Protein AF-0000000086018551 (afdb_homodimer)

Structure (mmCIF, N/CA/C/O backbone):
data_AF-0000000086018551-model_v1
#
loop_
_entity.id
_entity.type
_entity.pdbx_description
1 polymer 'Atrial natriuretic peptide receptor 3'
#
loop_
_atom_site.group_PDB
_atom_site.id
_atom_site.type_symbol
_atom_site.label_atom_id
_atom_site.label_alt_id
_atom_site.label_comp_id
_atom_site.label_asym_id
_atom_site.label_entity_id
_atom_site.label_seq_id
_atom_site.pdbx_PDB_ins_code
_atom_site.Cartn_x
_atom_site.Cartn_y
_atom_site.Cartn_z
_atom_site.occupancy
_atom_site.B_iso_or_equiv
_atom_site.auth_seq_id
_atom_site.auth_comp_id
_atom_site.auth_asym_id
_atom_site.auth_atom_id
_atom_site.pdbx_PDB_model_num
ATOM 1 N N . MET A 1 1 ? -70.812 -8.336 -58.438 1 38.22 1 MET A N 1
ATOM 2 C CA . MET A 1 1 ? -70.562 -9.219 -57.281 1 38.22 1 MET A CA 1
ATOM 3 C C . MET A 1 1 ? -69.062 -9.555 -57.188 1 38.22 1 MET A C 1
ATOM 5 O O . MET A 1 1 ? -68.562 -10.438 -57.875 1 38.22 1 MET A O 1
ATOM 9 N N . THR A 1 2 ? -68.188 -8.469 -57.062 1 48.53 2 THR A N 1
ATOM 10 C CA . THR A 1 2 ? -66.75 -8.5 -56.875 1 48.53 2 THR A CA 1
ATOM 11 C C . THR A 1 2 ? -66.375 -9.211 -55.594 1 48.53 2 THR A C 1
ATOM 13 O O . THR A 1 2 ? -66.812 -8.828 -54.5 1 48.53 2 THR A O 1
ATOM 16 N N . PHE A 1 3 ? -66 -10.523 -55.594 1 47.88 3 PHE A N 1
ATOM 17 C CA . PHE A 1 3 ? -65.5 -11.391 -54.531 1 47.88 3 PHE A CA 1
ATOM 18 C C . PHE A 1 3 ? -64.188 -10.852 -53.969 1 47.88 3 PHE A C 1
ATOM 20 O O . PHE A 1 3 ? -63.188 -10.773 -54.656 1 47.88 3 PHE A O 1
ATOM 27 N N . LEU A 1 4 ? -64.188 -9.969 -52.938 1 45.09 4 LEU A N 1
ATOM 28 C CA . LEU A 1 4 ? -63.062 -9.555 -52.125 1 45.09 4 LEU A CA 1
ATOM 29 C C . LEU A 1 4 ? -62.469 -10.75 -51.406 1 45.09 4 LEU A C 1
ATOM 31 O O . LEU A 1 4 ? -63.125 -11.391 -50.562 1 45.09 4 LEU A O 1
ATOM 35 N N . ARG A 1 5 ? -61.469 -11.469 -51.969 1 43.91 5 ARG A N 1
ATOM 36 C CA . ARG A 1 5 ? -60.688 -12.508 -51.312 1 43.91 5 ARG A CA 1
ATOM 37 C C . ARG A 1 5 ? -59.906 -11.953 -50.125 1 43.91 5 ARG A C 1
ATOM 39 O O . ARG A 1 5 ? -59.094 -11.062 -50.25 1 43.91 5 ARG A O 1
ATOM 46 N N . VAL A 1 6 ? -60.469 -11.945 -48.906 1 46.38 6 VAL A N 1
ATOM 47 C CA . VAL A 1 6 ? -59.812 -11.656 -47.656 1 46.38 6 VAL A CA 1
ATOM 48 C C . VAL A 1 6 ? -58.656 -12.633 -47.438 1 46.38 6 VAL A C 1
ATOM 50 O O . VAL A 1 6 ? -58.844 -13.844 -47.344 1 46.38 6 VAL A O 1
ATOM 53 N N . ILE A 1 7 ? -57.5 -12.367 -47.938 1 49.38 7 ILE A N 1
ATOM 54 C CA . ILE A 1 7 ? -56.281 -13.109 -47.625 1 49.38 7 ILE A CA 1
ATOM 55 C C . ILE A 1 7 ? -56.031 -13.086 -46.125 1 49.38 7 ILE A C 1
ATOM 57 O O . ILE A 1 7 ? -55.844 -12.016 -45.531 1 49.38 7 ILE A O 1
ATOM 61 N N . PHE A 1 8 ? -56.531 -14.062 -45.312 1 49.69 8 PHE A N 1
ATOM 62 C CA . PHE A 1 8 ? -56.188 -14.328 -43.938 1 49.69 8 PHE A CA 1
ATOM 63 C C . PHE A 1 8 ? -54.688 -14.609 -43.812 1 49.69 8 PHE A C 1
ATOM 65 O O . PHE A 1 8 ? -54.188 -15.641 -44.281 1 49.69 8 PHE A O 1
ATOM 72 N N . CYS A 1 9 ? -53.875 -13.539 -43.719 1 47.75 9 CYS A N 1
ATOM 73 C CA . CYS A 1 9 ? -52.5 -13.703 -43.312 1 47.75 9 CYS A CA 1
ATOM 74 C C . CYS A 1 9 ? -52.406 -14.414 -41.969 1 47.75 9 CYS A C 1
ATOM 76 O O . CYS A 1 9 ? -52.75 -13.844 -40.938 1 47.75 9 CYS A O 1
ATOM 78 N N . LEU A 1 10 ? -52.406 -15.734 -41.938 1 49.94 10 LEU A N 1
ATOM 79 C CA . LEU A 1 10 ? -52.031 -16.516 -40.781 1 49.94 10 LEU A CA 1
ATOM 80 C C . LEU A 1 10 ? -50.656 -16.125 -40.281 1 49.94 10 LEU A C 1
ATOM 82 O O . LEU A 1 10 ? -49.656 -16.422 -40.938 1 49.94 10 LEU A O 1
ATOM 86 N N . VAL A 1 11 ? -50.531 -15.016 -39.5 1 54.44 11 VAL A N 1
ATOM 87 C CA . VAL A 1 11 ? -49.312 -14.734 -38.75 1 54.44 11 VAL A CA 1
ATOM 88 C C . VAL A 1 11 ? -49 -15.906 -37.844 1 54.44 11 VAL A C 1
ATOM 90 O O . VAL A 1 11 ? -49.75 -16.203 -36.906 1 54.44 11 VAL A O 1
ATOM 93 N N . ILE A 1 12 ? -48.281 -16.938 -38.312 1 53.69 12 ILE A N 1
ATOM 94 C CA . ILE A 1 12 ? -47.688 -17.953 -37.438 1 53.69 12 ILE A CA 1
ATOM 95 C C . ILE A 1 12 ? -46.75 -17.297 -36.438 1 53.69 12 ILE A C 1
ATOM 97 O O . ILE A 1 12 ? -45.688 -16.781 -36.812 1 53.69 12 ILE A O 1
ATOM 101 N N . ILE A 1 13 ? -47.219 -16.734 -35.344 1 54.62 13 ILE A N 1
ATOM 102 C CA . ILE A 1 13 ? -46.406 -16.406 -34.188 1 54.62 13 ILE A CA 1
ATOM 103 C C . ILE A 1 13 ? -45.625 -17.641 -33.719 1 54.62 13 ILE A C 1
ATOM 105 O O . ILE A 1 13 ? -46.219 -18.562 -33.156 1 54.62 13 ILE A O 1
ATOM 109 N N . SER A 1 14 ? -44.656 -18.078 -34.406 1 48.53 14 SER A N 1
ATOM 110 C CA . SER A 1 14 ? -43.75 -19.062 -33.812 1 48.53 14 SER A CA 1
ATOM 111 C C . SER A 1 14 ? -43.312 -18.641 -32.406 1 48.53 14 SER A C 1
ATOM 113 O O . SER A 1 14 ? -42.656 -17.609 -32.25 1 48.53 14 SER A O 1
ATOM 115 N N . HIS A 1 15 ? -44.094 -18.938 -31.391 1 51.91 15 HIS A N 1
ATOM 116 C CA . HIS A 1 15 ? -43.531 -18.891 -30.047 1 51.91 15 HIS A CA 1
ATOM 117 C C . HIS A 1 15 ? -42.156 -19.531 -29.969 1 51.91 15 HIS A C 1
ATOM 119 O O . HIS A 1 15 ? -42.031 -20.75 -30.078 1 51.91 15 HIS A O 1
ATOM 125 N N . TYR A 1 16 ? -41.156 -18.969 -30.5 1 50.66 16 TYR A N 1
ATOM 126 C CA . TYR A 1 16 ? -39.812 -19.391 -30.078 1 50.66 16 TYR A CA 1
ATOM 127 C C . TYR A 1 16 ? -39.781 -19.625 -28.578 1 50.66 16 TYR A C 1
ATOM 129 O O . TYR A 1 16 ? -39.938 -18.672 -27.797 1 50.66 16 TYR A O 1
ATOM 137 N N . ALA A 1 17 ? -40.188 -20.672 -28.062 1 50.47 17 ALA A N 1
ATOM 138 C CA . ALA A 1 17 ? -39.812 -21.078 -26.719 1 50.47 17 ALA A CA 1
ATOM 139 C C . ALA A 1 17 ? -38.344 -20.859 -26.469 1 50.47 17 ALA A C 1
ATOM 141 O O . ALA A 1 17 ? -37.5 -21.594 -26.984 1 50.47 17 ALA A O 1
ATOM 142 N N . ALA A 1 18 ? -37.844 -19.688 -26.391 1 50.72 18 ALA A N 1
ATOM 143 C CA . ALA A 1 18 ? -36.531 -19.516 -25.797 1 50.72 18 ALA A CA 1
ATOM 144 C C . ALA A 1 18 ? -36.312 -20.516 -24.656 1 50.72 18 ALA A C 1
ATOM 146 O O . ALA A 1 18 ? -37.125 -20.625 -23.75 1 50.72 18 ALA A O 1
ATOM 147 N N . SER A 1 19 ? -35.812 -21.609 -24.797 1 53.91 19 SER A N 1
ATOM 148 C CA . SER A 1 19 ? -35.406 -22.5 -23.734 1 53.91 19 SER A CA 1
ATOM 149 C C . SER A 1 19 ? -34.844 -21.703 -22.547 1 53.91 19 SER A C 1
ATOM 151 O O . SER A 1 19 ? -33.844 -21.016 -22.672 1 53.91 19 SER A O 1
ATOM 153 N N . GLU A 1 20 ? -35.656 -21.094 -21.75 1 59.34 20 GLU A N 1
ATOM 154 C CA . GLU A 1 20 ? -35.219 -20.484 -20.5 1 59.34 20 GLU A CA 1
ATOM 155 C C . GLU A 1 20 ? -34.156 -21.344 -19.812 1 59.34 20 GLU A C 1
ATOM 157 O O . GLU A 1 20 ? -34.406 -22.484 -19.438 1 59.34 20 GLU A O 1
ATOM 162 N N . THR A 1 21 ? -32.938 -21.375 -20.312 1 68.69 21 THR A N 1
ATOM 163 C CA . THR A 1 21 ? -31.891 -22.062 -19.562 1 68.69 21 THR A CA 1
ATOM 164 C C . THR A 1 21 ? -32.125 -21.938 -18.062 1 68.69 21 THR A C 1
ATOM 166 O O . THR A 1 21 ? -32.281 -20.844 -17.531 1 68.69 21 THR A O 1
ATOM 169 N N . ASP A 1 22 ? -32.562 -22.953 -17.469 1 80.06 22 ASP A N 1
ATOM 170 C CA . ASP A 1 22 ? -32.75 -23.062 -16.031 1 80.06 22 ASP A CA 1
ATOM 171 C C . ASP A 1 22 ? -31.484 -22.656 -15.289 1 80.06 22 ASP A C 1
ATOM 173 O O . ASP A 1 22 ? -30.5 -23.406 -15.273 1 80.06 22 ASP A O 1
ATOM 177 N N . ILE A 1 23 ? -31.312 -21.438 -14.828 1 84.62 23 ILE A N 1
ATOM 178 C CA . ILE A 1 23 ? -30.172 -20.812 -14.156 1 84.62 23 ILE A CA 1
ATOM 179 C C . ILE A 1 23 ? -29.734 -21.672 -12.977 1 84.62 23 ILE A C 1
ATOM 181 O O . ILE A 1 23 ? -28.547 -21.703 -12.633 1 84.62 23 ILE A O 1
ATOM 185 N N . SER A 1 24 ? -30.641 -22.438 -12.453 1 79.62 24 SER A N 1
ATOM 186 C CA . SER A 1 24 ? -30.312 -23.266 -11.305 1 79.62 24 SER A CA 1
ATOM 187 C C . SER A 1 24 ? -29.438 -24.453 -11.711 1 79.62 24 SER A C 1
ATOM 189 O O . SER A 1 24 ? -28.859 -25.125 -10.852 1 79.62 24 SER A O 1
ATOM 191 N N . ARG A 1 25 ? -29.312 -24.672 -13 1 83.88 25 ARG A N 1
ATOM 192 C CA . ARG A 1 25 ? -28.531 -25.797 -13.492 1 83.88 25 ARG A CA 1
ATOM 193 C C . ARG A 1 25 ? -27.141 -25.344 -13.93 1 83.88 25 ARG A C 1
ATOM 195 O O . ARG A 1 25 ? -26.297 -26.172 -14.281 1 83.88 25 ARG A O 1
ATOM 202 N N . LEU A 1 26 ? -26.969 -24.109 -13.844 1 90.38 26 LEU A N 1
ATOM 203 C CA . LEU A 1 26 ? -25.656 -23.562 -14.203 1 90.38 26 LEU A CA 1
ATOM 204 C C . LEU A 1 26 ? -24.625 -23.891 -13.133 1 90.38 26 LEU A C 1
ATOM 206 O O . LEU A 1 26 ? -24.969 -24.156 -11.977 1 90.38 26 LEU A O 1
ATOM 210 N N . PRO A 1 27 ? -23.344 -23.922 -13.531 1 93.62 27 PRO A N 1
ATOM 211 C CA . PRO A 1 27 ? -22.297 -24.125 -12.523 1 93.62 27 PRO A CA 1
ATOM 212 C C . PRO A 1 27 ? -22.344 -23.078 -11.414 1 93.62 27 PRO A C 1
ATOM 214 O O . PRO A 1 27 ? -22.672 -21.906 -11.672 1 93.62 27 PRO A O 1
ATOM 217 N N . PRO A 1 28 ? -22.062 -23.5 -10.281 1 96.5 28 PRO A N 1
ATOM 218 C CA . PRO A 1 28 ? -22.141 -22.562 -9.148 1 96.5 28 PRO A CA 1
ATOM 219 C C . PRO A 1 28 ? -21.156 -21.406 -9.289 1 96.5 28 PRO A C 1
ATOM 221 O O . PRO A 1 28 ? -20.047 -21.578 -9.797 1 96.5 28 PRO A O 1
ATOM 224 N N . VAL A 1 29 ? -21.578 -20.266 -8.805 1 97.12 29 VAL A N 1
ATOM 225 C CA . VAL A 1 29 ? -20.703 -19.094 -8.664 1 97.12 29 VAL A CA 1
ATOM 226 C C . VAL A 1 29 ? -19.859 -19.234 -7.395 1 97.12 29 VAL A C 1
ATOM 228 O O . VAL A 1 29 ? -20.391 -19.531 -6.32 1 97.12 29 VAL A O 1
ATOM 231 N N . ARG A 1 30 ? -18.562 -19.062 -7.531 1 98.19 30 ARG A N 1
ATOM 232 C CA . ARG A 1 30 ? -17.672 -19.125 -6.379 1 98.19 30 ARG A CA 1
ATOM 233 C C . ARG A 1 30 ? -17.531 -17.766 -5.711 1 98.19 30 ARG A C 1
ATOM 235 O O . ARG A 1 30 ? -16.922 -16.859 -6.27 1 98.19 30 ARG A O 1
ATOM 242 N N . LEU A 1 31 ? -18.047 -17.672 -4.535 1 98.38 31 LEU A N 1
ATOM 243 C CA . LEU A 1 31 ? -18.016 -16.469 -3.715 1 98.38 31 LEU A CA 1
ATOM 244 C C . LEU A 1 31 ? -16.906 -16.547 -2.666 1 98.38 31 LEU A C 1
ATOM 246 O O . LEU A 1 31 ? -17.047 -17.281 -1.679 1 98.38 31 LEU A O 1
ATOM 250 N N . ALA A 1 32 ? -15.875 -15.773 -2.861 1 98.81 32 ALA A N 1
ATOM 251 C CA . ALA A 1 32 ? -14.766 -15.773 -1.918 1 98.81 32 ALA A CA 1
ATOM 252 C C . ALA A 1 32 ? -14.906 -14.648 -0.901 1 98.81 32 ALA A C 1
ATOM 254 O O . ALA A 1 32 ? -14.797 -13.469 -1.253 1 98.81 32 ALA A O 1
ATOM 255 N N . VAL A 1 33 ? -15.133 -15.047 0.315 1 98.81 33 VAL A N 1
ATOM 256 C CA . VAL A 1 33 ? -15.297 -14.086 1.399 1 98.81 33 VAL A CA 1
ATOM 257 C C . VAL A 1 33 ? -13.953 -13.812 2.064 1 98.81 33 VAL A C 1
ATOM 259 O O . VAL A 1 33 ? -13.305 -14.734 2.566 1 98.81 33 VAL A O 1
ATOM 262 N N . LEU A 1 34 ? -13.523 -12.555 2.025 1 98.81 34 LEU A N 1
ATOM 263 C CA . LEU A 1 34 ? -12.266 -12.133 2.631 1 98.81 34 LEU A CA 1
ATOM 264 C C . LEU A 1 34 ? -12.516 -11.219 3.824 1 98.81 34 LEU A C 1
ATOM 266 O O . LEU A 1 34 ? -12.938 -10.07 3.656 1 98.81 34 LEU A O 1
ATOM 270 N N . ALA A 1 35 ? -12.25 -11.688 5 1 98.75 35 ALA A N 1
ATOM 271 C CA . ALA A 1 35 ? -12.453 -10.961 6.254 1 98.75 35 ALA A CA 1
ATOM 272 C C . ALA A 1 35 ? -11.539 -11.5 7.352 1 98.75 35 ALA A C 1
ATOM 274 O O . ALA A 1 35 ? -10.977 -12.594 7.219 1 98.75 35 ALA A O 1
ATOM 275 N N . PRO A 1 36 ? -11.281 -10.688 8.359 1 98.56 36 PRO A N 1
ATOM 276 C CA . PRO A 1 36 ? -10.398 -11.188 9.422 1 98.56 36 PRO A CA 1
ATOM 277 C C . PRO A 1 36 ? -11.086 -12.219 10.32 1 98.56 36 PRO A C 1
ATOM 279 O O . PRO A 1 36 ? -12.297 -12.164 10.516 1 98.56 36 PRO A O 1
ATOM 282 N N . ASP A 1 37 ? -10.273 -13.117 10.773 1 98.12 37 ASP A N 1
ATOM 283 C CA . ASP A 1 37 ? -10.719 -14.055 11.805 1 98.12 37 ASP A CA 1
ATOM 284 C C . ASP A 1 37 ? -10.312 -13.57 13.195 1 98.12 37 ASP A C 1
ATOM 286 O O . ASP A 1 37 ? -9.484 -14.195 13.867 1 98.12 37 ASP A O 1
ATOM 290 N N . ASP A 1 38 ? -10.773 -12.5 13.594 1 97.56 38 ASP A N 1
ATOM 291 C CA . ASP A 1 38 ? -10.555 -11.82 14.867 1 97.56 38 ASP A CA 1
ATOM 292 C C . ASP A 1 38 ? -11.859 -11.258 15.43 1 97.56 38 ASP A C 1
ATOM 294 O O . ASP A 1 38 ? -12.328 -10.211 14.984 1 97.56 38 ASP A O 1
ATOM 298 N N . ASP A 1 39 ? -12.352 -11.836 16.453 1 96.62 39 ASP A N 1
ATOM 299 C CA . ASP A 1 39 ? -13.695 -11.555 16.953 1 96.62 39 ASP A CA 1
ATOM 300 C C . ASP A 1 39 ? -13.734 -10.227 17.719 1 96.62 39 ASP A C 1
ATOM 302 O O . ASP A 1 39 ? -14.805 -9.734 18.062 1 96.62 39 ASP A O 1
ATOM 306 N N . SER A 1 40 ? -12.578 -9.633 17.906 1 95.94 40 SER A N 1
ATOM 307 C CA . SER A 1 40 ? -12.586 -8.297 18.484 1 95.94 40 SER A CA 1
ATOM 308 C C . SER A 1 40 ? -13.07 -7.262 17.469 1 95.94 40 SER A C 1
ATOM 310 O O . SER A 1 40 ? -13.43 -6.145 17.844 1 95.94 40 SER A O 1
ATOM 312 N N . LEU A 1 41 ? -13.094 -7.684 16.25 1 94.5 41 LEU A N 1
ATOM 313 C CA . LEU A 1 41 ? -13.547 -6.793 15.195 1 94.5 41 LEU A CA 1
ATOM 314 C C . LEU A 1 41 ? -15.016 -7.031 14.867 1 94.5 41 LEU A C 1
ATOM 316 O O . LEU A 1 41 ? -15.477 -8.172 14.867 1 94.5 41 LEU A O 1
ATOM 320 N N . PRO A 1 42 ? -15.719 -6.016 14.516 1 93 42 PRO A N 1
ATOM 321 C CA . PRO A 1 42 ? -17.156 -6.16 14.258 1 93 42 PRO A CA 1
ATOM 322 C C . PRO A 1 42 ? -17.453 -6.895 12.953 1 93 42 PRO A C 1
ATOM 324 O O . PRO A 1 42 ? -18.562 -7.41 12.766 1 93 42 PRO A O 1
ATOM 327 N N . PHE A 1 43 ? -16.531 -7.059 12.133 1 95.12 43 PHE A N 1
ATOM 328 C CA . PHE A 1 43 ? -16.75 -7.672 10.828 1 95.12 43 PHE A CA 1
ATOM 329 C C . PHE A 1 43 ? -15.93 -8.945 10.68 1 95.12 43 PHE A C 1
ATOM 331 O O . PHE A 1 43 ? -15.461 -9.258 9.586 1 95.12 43 PHE A O 1
ATOM 338 N N . SER A 1 44 ? -15.719 -9.594 11.773 1 97.5 44 SER A N 1
ATOM 339 C CA . SER A 1 44 ? -14.977 -10.852 11.734 1 97.5 44 SER A CA 1
ATOM 340 C C . SER A 1 44 ? -15.727 -11.914 10.938 1 97.5 44 SER A C 1
ATOM 342 O O . SER A 1 44 ? -16.953 -11.836 10.789 1 97.5 44 SER A O 1
ATOM 344 N N . LEU A 1 45 ? -15.023 -12.883 10.461 1 98.31 45 LEU A N 1
ATOM 345 C CA . LEU A 1 45 ? -15.602 -13.984 9.688 1 98.31 45 LEU A CA 1
ATOM 346 C C . LEU A 1 45 ? -16.719 -14.672 10.469 1 98.31 45 LEU A C 1
ATOM 348 O O . LEU A 1 45 ? -17.781 -14.938 9.914 1 98.31 45 LEU A O 1
ATOM 352 N N . HIS A 1 46 ? -16.516 -14.859 11.727 1 97.5 46 HIS A N 1
ATOM 353 C CA . HIS A 1 46 ? -17.5 -15.555 12.547 1 97.5 46 HIS A CA 1
ATOM 354 C C . HIS A 1 46 ? -18.812 -14.773 12.609 1 97.5 46 HIS A C 1
ATOM 356 O O . HIS A 1 46 ? -19.891 -15.367 12.734 1 97.5 46 HIS A O 1
ATOM 362 N N . LYS A 1 47 ? -18.734 -13.57 12.469 1 97.69 47 LYS A N 1
ATOM 363 C CA . LYS A 1 47 ? -19.906 -12.719 12.609 1 97.69 47 LYS A CA 1
ATOM 364 C C . LYS A 1 47 ? -20.609 -12.523 11.266 1 97.69 47 LYS A C 1
ATOM 366 O O . LYS A 1 47 ? -21.828 -12.383 11.211 1 97.69 47 LYS A O 1
ATOM 371 N N . ILE A 1 48 ? -19.891 -12.594 10.188 1 97.56 48 ILE A N 1
ATOM 372 C CA . ILE A 1 48 ? -20.516 -12.195 8.93 1 97.56 48 ILE A CA 1
ATOM 373 C C . ILE A 1 48 ? -20.891 -13.438 8.117 1 97.56 48 ILE A C 1
ATOM 375 O O . ILE A 1 48 ? -21.797 -13.406 7.297 1 97.56 48 ILE A O 1
ATOM 379 N N . LEU A 1 49 ? -20.219 -14.531 8.281 1 98.06 49 LEU A N 1
ATOM 380 C CA . LEU A 1 49 ? -20.406 -15.719 7.445 1 98.06 49 LEU A CA 1
ATOM 381 C C . LEU A 1 49 ? -21.828 -16.266 7.578 1 98.06 49 LEU A C 1
ATOM 383 O O . LEU A 1 49 ? -22.453 -16.625 6.582 1 98.06 49 LEU A O 1
ATOM 387 N N . PRO A 1 50 ? -22.391 -16.312 8.82 1 98 50 PRO A N 1
ATOM 388 C CA . PRO A 1 50 ? -23.75 -16.828 8.922 1 98 50 PRO A CA 1
ATOM 389 C C . PRO A 1 50 ? -24.734 -16.031 8.07 1 98 50 PRO A C 1
ATOM 391 O O . PRO A 1 50 ? -25.609 -16.625 7.41 1 98 50 PRO A O 1
ATOM 394 N N . ALA A 1 51 ? -24.609 -14.742 8.078 1 97.88 51 ALA A N 1
ATOM 395 C CA . ALA A 1 51 ? -25.5 -13.898 7.277 1 97.88 51 ALA A CA 1
ATOM 396 C C . ALA A 1 51 ? -25.297 -14.172 5.785 1 97.88 51 ALA A C 1
ATOM 398 O O . ALA A 1 51 ? -26.266 -14.219 5.027 1 97.88 51 ALA A O 1
ATOM 399 N N . ILE A 1 52 ? -24.062 -14.336 5.344 1 98 52 ILE A N 1
ATOM 400 C CA . ILE A 1 52 ? -23.75 -14.594 3.941 1 98 52 ILE A CA 1
ATOM 401 C C . ILE A 1 52 ? -24.344 -15.945 3.529 1 98 52 ILE A C 1
ATOM 403 O O . ILE A 1 52 ? -24.984 -16.062 2.482 1 98 52 ILE A O 1
ATOM 407 N N . LEU A 1 53 ? -24.156 -16.953 4.359 1 98.19 53 LEU A N 1
ATOM 408 C CA . LEU A 1 53 ? -24.672 -18.281 4.07 1 98.19 53 LEU A CA 1
ATOM 409 C C . LEU A 1 53 ? -26.203 -18.281 4.012 1 98.19 53 LEU A C 1
ATOM 411 O O . LEU A 1 53 ? -26.797 -18.938 3.15 1 98.19 53 LEU A O 1
ATOM 415 N N . TYR A 1 54 ? -26.766 -17.516 4.914 1 98.31 54 TYR A N 1
ATOM 416 C CA . TYR A 1 54 ? -28.219 -17.391 4.891 1 98.31 54 TYR A CA 1
ATOM 417 C C . TYR A 1 54 ? -28.688 -16.766 3.582 1 98.31 54 TYR A C 1
ATOM 419 O O . TYR A 1 54 ? -29.656 -17.219 2.979 1 98.31 54 TYR A O 1
ATOM 427 N N . ALA A 1 55 ? -28.047 -15.727 3.154 1 97.75 55 ALA A N 1
ATOM 428 C CA . ALA A 1 55 ? -28.391 -15.047 1.908 1 97.75 55 ALA A CA 1
ATOM 429 C C . ALA A 1 55 ? -28.266 -15.984 0.715 1 97.75 55 ALA A C 1
ATOM 431 O O . ALA A 1 55 ? -29.125 -16.031 -0.159 1 97.75 55 ALA A O 1
ATOM 432 N N . VAL A 1 56 ? -27.172 -16.734 0.658 1 97.31 56 VAL A N 1
ATOM 433 C CA . VAL A 1 56 ? -26.906 -17.656 -0.439 1 97.31 56 VAL A CA 1
ATOM 434 C C . VAL A 1 56 ? -28 -18.719 -0.499 1 97.31 56 VAL A C 1
ATOM 436 O O . VAL A 1 56 ? -28.531 -19.016 -1.574 1 97.31 56 VAL A O 1
ATOM 439 N N . ARG A 1 57 ? -28.391 -19.266 0.651 1 96.81 57 ARG A N 1
ATOM 440 C CA . ARG A 1 57 ? -29.438 -20.266 0.713 1 96.81 57 ARG A CA 1
ATOM 441 C C . ARG A 1 57 ? -30.781 -19.688 0.269 1 96.81 57 ARG A C 1
ATOM 443 O O . ARG A 1 57 ? -31.547 -20.344 -0.445 1 96.81 57 ARG A O 1
ATOM 450 N N . THR A 1 58 ? -31.016 -18.5 0.741 1 97.56 58 THR A N 1
ATOM 451 C CA . THR A 1 58 ? -32.25 -17.828 0.393 1 97.56 58 THR A CA 1
ATOM 452 C C . THR A 1 58 ? -32.344 -17.609 -1.114 1 97.56 58 THR A C 1
ATOM 454 O O . THR A 1 58 ? -33.406 -17.859 -1.719 1 97.56 58 THR A O 1
ATOM 457 N N . LEU A 1 59 ? -31.281 -17.156 -1.758 1 95.69 59 LEU A N 1
ATOM 458 C CA . LEU A 1 59 ? -31.266 -16.906 -3.197 1 95.69 59 LEU A CA 1
ATOM 459 C C . LEU A 1 59 ? -31.453 -18.203 -3.971 1 95.69 59 LEU A C 1
ATOM 461 O O . LEU A 1 59 ? -32.156 -18.234 -4.988 1 95.69 59 LEU A O 1
ATOM 465 N N . LEU A 1 60 ? -30.844 -19.281 -3.447 1 94.44 60 LEU A N 1
ATOM 466 C CA . LEU A 1 60 ? -30.984 -20.578 -4.09 1 94.44 60 LEU A CA 1
ATOM 467 C C . LEU A 1 60 ? -32.438 -21.047 -4.039 1 94.44 60 LEU A C 1
ATOM 469 O O . LEU A 1 60 ? -32.969 -21.547 -5.035 1 94.44 60 LEU A O 1
ATOM 473 N N . ARG A 1 61 ? -33.094 -20.844 -2.959 1 95.31 61 ARG A N 1
ATOM 474 C CA . ARG A 1 61 ? -34.5 -21.25 -2.777 1 95.31 61 ARG A CA 1
ATOM 475 C C . ARG A 1 61 ? -35.406 -20.453 -3.691 1 95.31 61 ARG A C 1
ATOM 477 O O . ARG A 1 61 ? -36.469 -20.938 -4.105 1 95.31 61 ARG A O 1
ATOM 484 N N . GLN A 1 62 ? -35 -19.297 -4.012 1 95.31 62 GLN A N 1
ATOM 485 C CA . GLN A 1 62 ? -35.812 -18.422 -4.852 1 95.31 62 GLN A CA 1
ATOM 486 C C . GLN A 1 62 ? -35.531 -18.672 -6.332 1 95.31 62 GLN A C 1
ATOM 488 O O . GLN A 1 62 ? -36.031 -17.938 -7.195 1 95.31 62 GLN A O 1
ATOM 493 N N . GLY A 1 63 ? -34.781 -19.641 -6.555 1 92.62 63 GLY A N 1
ATOM 494 C CA . GLY A 1 63 ? -34.531 -20.047 -7.93 1 92.62 63 GLY A CA 1
ATOM 495 C C . GLY A 1 63 ? -33.281 -19.406 -8.516 1 92.62 63 GLY A C 1
ATOM 496 O O . GLY A 1 63 ? -33.125 -19.375 -9.742 1 92.62 63 GLY A O 1
ATOM 497 N N . GLY A 1 64 ? -32.438 -18.938 -7.621 1 93.62 64 GLY A N 1
ATOM 498 C CA . GLY A 1 64 ? -31.219 -18.312 -8.094 1 93.62 64 GLY A CA 1
ATOM 499 C C . GLY A 1 64 ? -30.141 -19.312 -8.445 1 93.62 64 GLY A C 1
ATOM 500 O O . GLY A 1 64 ? -30.281 -20.516 -8.203 1 93.62 64 GLY A O 1
ATOM 501 N N . ARG A 1 65 ? -29.125 -18.75 -9.062 1 94.75 65 ARG A N 1
ATOM 502 C CA . ARG A 1 65 ? -27.969 -19.578 -9.398 1 94.75 65 ARG A CA 1
ATOM 503 C C . ARG A 1 65 ? -27.266 -20.078 -8.133 1 94.75 65 ARG A C 1
ATOM 505 O O . ARG A 1 65 ? -27.141 -19.344 -7.156 1 94.75 65 ARG A O 1
ATOM 512 N N . PRO A 1 66 ? -26.906 -21.344 -8.172 1 96.62 66 PRO A N 1
ATOM 513 C CA . PRO A 1 66 ? -26.172 -21.844 -7.008 1 96.62 66 PRO A CA 1
ATOM 514 C C . PRO A 1 66 ? -24.859 -21.094 -6.773 1 96.62 66 PRO A C 1
ATOM 516 O O . PRO A 1 66 ? -24.25 -20.594 -7.723 1 96.62 66 PRO A O 1
ATOM 519 N N . MET A 1 67 ? -24.453 -21.031 -5.465 1 97.5 67 MET A N 1
ATOM 520 C CA . MET A 1 67 ? -23.219 -20.359 -5.078 1 97.5 67 MET A CA 1
ATOM 521 C C . MET A 1 67 ? -22.422 -21.219 -4.09 1 97.5 67 MET A C 1
ATOM 523 O O . MET A 1 67 ? -23 -21.844 -3.203 1 97.5 67 MET A O 1
ATOM 527 N N . GLU A 1 68 ? -21.203 -21.25 -4.285 1 97.69 68 GLU A N 1
ATOM 528 C CA . GLU A 1 68 ? -20.266 -21.844 -3.334 1 97.69 68 GLU A CA 1
ATOM 529 C C . GLU A 1 68 ? -19.5 -20.781 -2.564 1 97.69 68 GLU A C 1
ATOM 531 O O . GLU A 1 68 ? -18.875 -19.906 -3.164 1 97.69 68 GLU A O 1
ATOM 536 N N . VAL A 1 69 ? -19.531 -20.938 -1.285 1 98.44 69 VAL A N 1
ATOM 537 C CA . VAL A 1 69 ? -18.891 -19.922 -0.452 1 98.44 69 VAL A CA 1
ATOM 538 C C . VAL A 1 69 ? -17.562 -20.453 0.092 1 98.44 69 VAL A C 1
ATOM 540 O O . VAL A 1 69 ? -17.531 -21.516 0.728 1 98.44 69 VAL A O 1
ATOM 543 N N . LEU A 1 70 ? -16.531 -19.766 -0.185 1 98.38 70 LEU A N 1
ATOM 544 C CA . LEU A 1 70 ? -15.234 -19.969 0.435 1 98.38 70 LEU A CA 1
ATOM 545 C C . LEU A 1 70 ? -14.797 -18.734 1.208 1 98.38 70 LEU A C 1
ATOM 547 O O . LEU A 1 70 ? -15.258 -17.625 0.933 1 98.38 70 LEU A O 1
ATOM 551 N N . TYR A 1 71 ? -14 -18.984 2.25 1 98.56 71 TYR A N 1
ATOM 552 C CA . TYR A 1 71 ? -13.562 -17.828 3.016 1 98.56 71 TYR A CA 1
ATOM 553 C C . TYR A 1 71 ? -12.102 -17.969 3.428 1 98.56 71 TYR A C 1
ATOM 555 O O . TYR A 1 71 ? -11.57 -19.078 3.498 1 98.56 71 TYR A O 1
ATOM 563 N N . ARG A 1 72 ? -11.461 -16.797 3.531 1 98.69 72 ARG A N 1
ATOM 564 C CA . ARG A 1 72 ? -10.078 -16.734 4.008 1 98.69 72 ARG A CA 1
ATOM 565 C C . ARG A 1 72 ? -9.914 -15.656 5.066 1 98.69 72 ARG A C 1
ATOM 567 O O . ARG A 1 72 ? -10.547 -14.602 4.988 1 98.69 72 ARG A O 1
ATOM 574 N N . ASP A 1 73 ? -9.07 -16 6.023 1 98.75 73 ASP A N 1
ATOM 575 C CA . ASP A 1 73 ? -8.648 -15.016 7.016 1 98.75 73 ASP A CA 1
ATOM 576 C C . ASP A 1 73 ? -7.641 -14.031 6.426 1 98.75 73 ASP A C 1
ATOM 578 O O . ASP A 1 73 ? -6.531 -14.422 6.051 1 98.75 73 ASP A O 1
ATOM 582 N N . THR A 1 74 ? -8.008 -12.781 6.438 1 98.44 74 THR A N 1
ATOM 583 C CA . THR A 1 74 ? -7.113 -11.781 5.871 1 98.44 74 THR A CA 1
ATOM 584 C C . THR A 1 74 ? -6.125 -11.281 6.922 1 98.44 74 THR A C 1
ATOM 586 O O . THR A 1 74 ? -5.133 -10.633 6.59 1 98.44 74 THR A O 1
ATOM 589 N N . GLN A 1 75 ? -6.473 -11.539 8.219 1 97.25 75 GLN A N 1
ATOM 590 C CA . GLN A 1 75 ? -5.695 -11.07 9.359 1 97.25 75 GLN A CA 1
ATOM 591 C C . GLN A 1 75 ? -5.582 -9.547 9.359 1 97.25 75 GLN A C 1
ATOM 593 O O . GLN A 1 75 ? -4.664 -8.984 9.961 1 97.25 75 GLN A O 1
ATOM 598 N N . CYS A 1 76 ? -6.398 -8.953 8.516 1 96.5 76 CYS A N 1
ATOM 599 C CA . CYS A 1 76 ? -6.289 -7.516 8.312 1 96.5 76 CYS A CA 1
ATOM 600 C C . CYS A 1 76 ? -4.848 -7.109 8.039 1 96.5 76 CYS A C 1
ATOM 602 O O . CYS A 1 76 ? -4.383 -6.082 8.531 1 96.5 76 CYS A O 1
ATOM 604 N N . SER A 1 77 ? -4.148 -7.91 7.312 1 96.56 77 SER A N 1
ATOM 605 C CA . SER A 1 77 ? -2.729 -7.742 7.027 1 96.56 77 SER A CA 1
ATOM 606 C C . SER A 1 77 ? -2.502 -7.348 5.57 1 96.56 77 SER A C 1
ATOM 608 O O . SER A 1 77 ? -3.059 -7.965 4.66 1 96.56 77 SER A O 1
ATOM 610 N N . SER A 1 78 ? -1.653 -6.355 5.402 1 95.88 78 SER A N 1
ATOM 611 C CA . SER A 1 78 ? -1.277 -5.953 4.051 1 95.88 78 SER A CA 1
ATOM 612 C C . SER A 1 78 ? -0.425 -7.023 3.375 1 95.88 78 SER A C 1
ATOM 614 O O . SER A 1 78 ? -0.177 -6.953 2.17 1 95.88 78 SER A O 1
ATOM 616 N N . THR A 1 79 ? 0.015 -8 4.121 1 97.19 79 THR A N 1
ATOM 617 C CA . THR A 1 79 ? 0.784 -9.117 3.584 1 97.19 79 THR A CA 1
ATOM 618 C C . THR A 1 79 ? -0.12 -10.312 3.314 1 97.19 79 THR A C 1
ATOM 620 O O . THR A 1 79 ? -0.313 -10.711 2.162 1 97.19 79 THR A O 1
ATOM 623 N N . TYR A 1 80 ? -0.829 -10.719 4.309 1 98.12 80 TYR A N 1
ATOM 624 C CA . TYR A 1 80 ? -1.517 -12 4.234 1 98.12 80 TYR A CA 1
ATOM 625 C C . TYR A 1 80 ? -2.875 -11.852 3.557 1 98.12 80 TYR A C 1
ATOM 627 O O . TYR A 1 80 ? -3.377 -12.805 2.949 1 98.12 80 TYR A O 1
ATOM 635 N N . GLY A 1 81 ? -3.465 -10.695 3.652 1 98.5 81 GLY A N 1
ATOM 636 C CA . GLY A 1 81 ? -4.715 -10.453 2.949 1 98.5 81 GLY A CA 1
ATOM 637 C C . GLY A 1 81 ? -4.605 -10.656 1.449 1 98.5 81 GLY A C 1
ATOM 638 O O . GLY A 1 81 ? -5.273 -11.523 0.884 1 98.5 81 GLY A O 1
ATOM 639 N N . PRO A 1 82 ? -3.73 -9.898 0.823 1 98.75 82 PRO A N 1
ATOM 640 C CA . PRO A 1 82 ? -3.531 -10.086 -0.616 1 98.75 82 PRO A CA 1
ATOM 641 C C . PRO A 1 82 ? -3.072 -11.5 -0.971 1 98.75 82 PRO A C 1
ATOM 643 O O . PRO A 1 82 ? -3.514 -12.062 -1.977 1 98.75 82 PRO A O 1
ATOM 646 N N . LEU A 1 83 ? -2.219 -12.086 -0.126 1 98.5 83 LEU A N 1
ATOM 647 C CA . LEU A 1 83 ? -1.77 -13.445 -0.403 1 98.5 83 LEU A CA 1
ATOM 648 C C . LEU A 1 83 ? -2.943 -14.414 -0.383 1 98.5 83 LEU A C 1
ATOM 650 O O . LEU A 1 83 ? -2.984 -15.359 -1.173 1 98.5 83 LEU A O 1
ATOM 654 N N . ALA A 1 84 ? -3.9 -14.188 0.489 1 98.62 84 ALA A N 1
ATOM 655 C CA . ALA A 1 84 ? -5.109 -15.008 0.53 1 98.62 84 ALA A CA 1
ATOM 656 C C . ALA A 1 84 ? -5.918 -14.852 -0.753 1 98.62 84 ALA A C 1
ATOM 658 O O . ALA A 1 84 ? -6.387 -15.844 -1.321 1 98.62 84 ALA A O 1
ATOM 659 N N . ALA A 1 85 ? -6.074 -13.672 -1.206 1 98.62 85 ALA A N 1
ATOM 660 C CA . ALA A 1 85 ? -6.797 -13.414 -2.449 1 98.62 85 ALA A CA 1
ATOM 661 C C . ALA A 1 85 ? -6.098 -14.07 -3.637 1 98.62 85 ALA A C 1
ATOM 663 O O . ALA A 1 85 ? -6.746 -14.68 -4.488 1 98.62 85 ALA A O 1
ATOM 664 N N . PHE A 1 86 ? -4.797 -14 -3.662 1 97.75 86 PHE A N 1
ATOM 665 C CA . PHE A 1 86 ? -4.012 -14.594 -4.738 1 97.75 86 PHE A CA 1
ATOM 666 C C . PHE A 1 86 ? -4.172 -16.109 -4.75 1 97.75 86 PHE A C 1
ATOM 668 O O . PHE A 1 86 ? -4.293 -16.719 -5.816 1 97.75 86 PHE A O 1
ATOM 675 N N . SER A 1 87 ? -4.113 -16.656 -3.592 1 97.19 87 SER A N 1
ATOM 676 C CA . SER A 1 87 ? -4.254 -18.109 -3.502 1 97.19 87 SER A CA 1
ATOM 677 C C . SER A 1 87 ? -5.59 -18.562 -4.074 1 97.19 87 SER A C 1
ATOM 679 O O . SER A 1 87 ? -5.648 -19.547 -4.82 1 97.19 87 SER A O 1
ATOM 681 N N . LEU A 1 88 ? -6.621 -17.859 -3.787 1 98.06 88 LEU A N 1
ATOM 682 C CA . LEU A 1 88 ? -7.949 -18.203 -4.281 1 98.06 88 LEU A CA 1
ATOM 683 C C . LEU A 1 88 ? -8.039 -18 -5.793 1 98.06 88 LEU A C 1
ATOM 685 O O . LEU A 1 88 ? -8.562 -18.859 -6.508 1 98.06 88 LEU A O 1
ATOM 689 N N . TYR A 1 89 ? -7.512 -16.938 -6.297 1 97.88 89 TYR A N 1
ATOM 690 C CA . TYR A 1 89 ? -7.531 -16.641 -7.727 1 97.88 89 TYR A CA 1
ATOM 691 C C . TYR A 1 89 ? -6.754 -17.688 -8.508 1 97.88 89 TYR A C 1
ATOM 693 O O . TYR A 1 89 ? -7.254 -18.234 -9.5 1 97.88 89 TYR A O 1
ATOM 701 N N . ASN A 1 90 ? -5.586 -18 -8.031 1 96.06 90 ASN A N 1
ATOM 702 C CA . ASN A 1 90 ? -4.719 -18.953 -8.727 1 96.06 90 ASN A CA 1
ATOM 703 C C . ASN A 1 90 ? -5.328 -20.344 -8.766 1 96.06 90 ASN A C 1
ATOM 705 O O . ASN A 1 90 ? -5.133 -21.094 -9.727 1 96.06 90 ASN A O 1
ATOM 709 N N . ALA A 1 91 ? -6.043 -20.672 -7.742 1 96.94 91 ALA A N 1
ATOM 710 C CA . ALA A 1 91 ? -6.668 -21.984 -7.652 1 96.94 91 ALA A CA 1
ATOM 711 C C . ALA A 1 91 ? -7.977 -22.016 -8.438 1 96.94 91 ALA A C 1
ATOM 713 O O . ALA A 1 91 ? -8.617 -23.078 -8.531 1 96.94 91 ALA A O 1
ATOM 714 N N . GLY A 1 92 ? -8.414 -20.938 -8.992 1 96.75 92 GLY A N 1
ATOM 715 C CA . GLY A 1 92 ? -9.68 -20.875 -9.703 1 96.75 92 GLY A CA 1
ATOM 716 C C . GLY A 1 92 ? -10.883 -20.984 -8.781 1 96.75 92 GLY A C 1
ATOM 717 O O . GLY A 1 92 ? -11.922 -21.516 -9.18 1 96.75 92 GLY A O 1
ATOM 718 N N . LEU A 1 93 ? -10.711 -20.406 -7.594 1 97.25 93 LEU A N 1
ATOM 719 C CA . LEU A 1 93 ? -11.734 -20.641 -6.582 1 97.25 93 LEU A CA 1
ATOM 720 C C . LEU A 1 93 ? -12.5 -19.359 -6.281 1 97.25 93 LEU A C 1
ATOM 722 O O . LEU A 1 93 ? -13.258 -19.281 -5.312 1 97.25 93 LEU A O 1
ATOM 726 N N . ALA A 1 94 ? -12.359 -18.391 -7.156 1 98.06 94 ALA A N 1
ATOM 727 C CA . ALA A 1 94 ? -13.039 -17.109 -6.898 1 98.06 94 ALA A CA 1
ATOM 728 C C . ALA A 1 94 ? -13.602 -16.531 -8.188 1 98.06 94 ALA A C 1
ATOM 730 O O . ALA A 1 94 ? -12.867 -16.266 -9.141 1 98.06 94 ALA A O 1
ATOM 731 N N . ASP A 1 95 ? -14.891 -16.375 -8.188 1 98.19 95 ASP A N 1
ATOM 732 C CA . ASP A 1 95 ? -15.547 -15.641 -9.273 1 98.19 95 ASP A CA 1
ATOM 733 C C . ASP A 1 95 ? -15.891 -14.219 -8.852 1 98.19 95 ASP A C 1
ATOM 735 O O . ASP A 1 95 ? -15.977 -13.32 -9.688 1 98.19 95 ASP A O 1
ATOM 739 N N . ILE A 1 96 ? -16.156 -14.07 -7.574 1 98.31 96 ILE A N 1
ATOM 740 C CA . ILE A 1 96 ? -16.469 -12.789 -6.961 1 98.31 96 ILE A CA 1
ATOM 741 C C . ILE A 1 96 ? -15.844 -12.711 -5.57 1 98.31 96 ILE A C 1
ATOM 743 O O . ILE A 1 96 ? -15.812 -13.703 -4.84 1 98.31 96 ILE A O 1
ATOM 747 N N . LEU A 1 97 ? -15.289 -11.539 -5.289 1 98.75 97 LEU A N 1
ATOM 748 C CA . LEU A 1 97 ? -14.75 -11.32 -3.953 1 98.75 97 LEU A CA 1
ATOM 749 C C . LEU A 1 97 ? -15.734 -10.531 -3.094 1 98.75 97 LEU A C 1
ATOM 751 O O . LEU A 1 97 ? -16.281 -9.523 -3.541 1 98.75 97 LEU A O 1
ATOM 755 N N . LEU A 1 98 ? -16.031 -11.031 -1.966 1 98.25 98 LEU A N 1
ATOM 756 C CA . LEU A 1 98 ? -16.828 -10.32 -0.964 1 98.25 98 LEU A CA 1
ATOM 757 C C . LEU A 1 98 ? -15.945 -9.867 0.196 1 98.25 98 LEU A C 1
ATOM 759 O O . LEU A 1 98 ? -15.281 -10.688 0.836 1 98.25 98 LEU A O 1
ATOM 763 N N . GLY A 1 99 ? -15.938 -8.695 0.405 1 94.94 99 GLY A N 1
ATOM 764 C CA . GLY A 1 99 ? -14.883 -8.055 1.175 1 94.94 99 GLY A CA 1
ATOM 765 C C . GLY A 1 99 ? -13.719 -7.598 0.323 1 94.94 99 GLY A C 1
ATOM 766 O O . GLY A 1 99 ? -13.883 -7.305 -0.864 1 94.94 99 GLY A O 1
ATOM 767 N N . PRO A 1 100 ? -12.531 -7.363 0.933 1 96.56 100 PRO A N 1
ATOM 768 C CA . PRO A 1 100 ? -12.055 -7.23 2.312 1 96.56 100 PRO A CA 1
ATOM 769 C C . PRO A 1 100 ? -12.609 -5.988 3.01 1 96.56 100 PRO A C 1
ATOM 771 O O . PRO A 1 100 ? -13.18 -5.113 2.359 1 96.56 100 PRO A O 1
ATOM 774 N N . LEU A 1 101 ? -12.539 -6.016 4.266 1 96.06 101 LEU A N 1
ATOM 775 C CA . LEU A 1 101 ? -13.117 -4.918 5.031 1 96.06 101 LEU A CA 1
ATOM 776 C C . LEU A 1 101 ? -12.031 -3.979 5.543 1 96.06 101 LEU A C 1
ATOM 778 O O . LEU A 1 101 ? -12.312 -2.828 5.891 1 96.06 101 LEU A O 1
ATOM 782 N N . CYS A 1 102 ? -10.836 -4.441 5.652 1 96.31 102 CYS A N 1
ATOM 783 C CA . CYS A 1 102 ? -9.711 -3.623 6.098 1 96.31 102 CYS A CA 1
ATOM 784 C C . CYS A 1 102 ? -9.086 -2.873 4.926 1 96.31 102 CYS A C 1
ATOM 786 O O . CYS A 1 102 ? -8.727 -3.479 3.914 1 96.31 102 CYS A O 1
ATOM 788 N N . PRO A 1 103 ? -8.844 -1.576 5.074 1 95.88 103 PRO A N 1
ATOM 789 C CA . PRO A 1 103 ? -8.414 -0.764 3.932 1 95.88 103 PRO A CA 1
ATOM 790 C C . PRO A 1 103 ? -7.066 -1.201 3.363 1 95.88 103 PRO A C 1
ATOM 792 O O . PRO A 1 103 ? -6.871 -1.188 2.146 1 95.88 103 PRO A O 1
ATOM 795 N N . TYR A 1 104 ? -6.176 -1.592 4.215 1 95.62 104 TYR A N 1
ATOM 796 C CA . TYR A 1 104 ? -4.836 -1.957 3.773 1 95.62 104 TYR A CA 1
ATOM 797 C C . TYR A 1 104 ? -4.836 -3.326 3.104 1 95.62 104 TYR A C 1
ATOM 799 O O . TYR A 1 104 ? -3.861 -3.705 2.447 1 95.62 104 TYR A O 1
ATOM 807 N N . VAL A 1 105 ? -5.902 -4.07 3.26 1 98.25 105 VAL A N 1
ATOM 808 C CA . VAL A 1 105 ? -6.121 -5.293 2.494 1 98.25 105 VAL A CA 1
ATOM 809 C C . VAL A 1 105 ? -6.883 -4.969 1.211 1 98.25 105 VAL A C 1
ATOM 811 O O . VAL A 1 105 ? -6.508 -5.422 0.128 1 98.25 105 VAL A O 1
ATOM 814 N N . LEU A 1 106 ? -7.871 -4.152 1.359 1 98.19 106 LEU A N 1
ATOM 815 C CA . LEU A 1 106 ? -8.773 -3.85 0.255 1 98.19 106 LEU A CA 1
ATOM 816 C C . LEU A 1 106 ? -8.031 -3.166 -0.886 1 98.19 106 LEU A C 1
ATOM 818 O O . LEU A 1 106 ? -8.234 -3.502 -2.055 1 98.1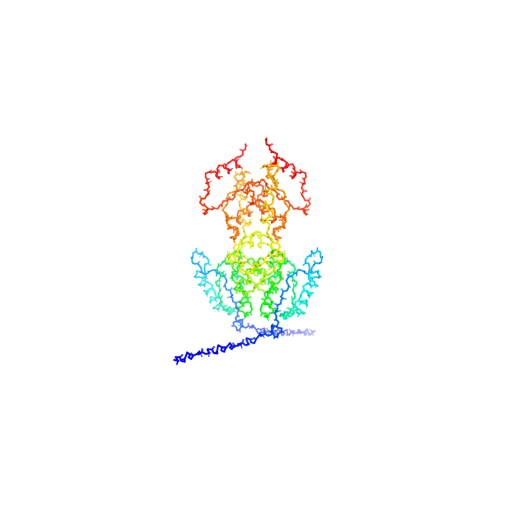9 106 LEU A O 1
ATOM 822 N N . ALA A 1 107 ? -7.156 -2.273 -0.564 1 97.19 107 ALA A N 1
ATOM 823 C CA . ALA A 1 107 ? -6.496 -1.462 -1.583 1 97.19 107 ALA A CA 1
ATOM 824 C C . ALA A 1 107 ? -5.734 -2.338 -2.572 1 97.19 107 ALA A C 1
ATOM 826 O O . ALA A 1 107 ? -6.031 -2.336 -3.77 1 97.19 107 ALA A O 1
ATOM 827 N N . PRO A 1 108 ? -4.809 -3.176 -2.121 1 98 108 PRO A N 1
ATOM 828 C CA . PRO A 1 108 ? -4.094 -3.994 -3.102 1 98 108 PRO A CA 1
ATOM 829 C C . PRO A 1 108 ? -4.988 -5.043 -3.758 1 98 108 PRO A C 1
ATOM 831 O O . PRO A 1 108 ? -4.879 -5.285 -4.961 1 98 108 PRO A O 1
ATOM 834 N N . VAL A 1 109 ? -5.895 -5.633 -3.025 1 98.75 109 VAL A N 1
ATOM 835 C CA . VAL A 1 109 ? -6.75 -6.672 -3.59 1 98.75 109 VAL A CA 1
ATOM 836 C C . VAL A 1 109 ? -7.629 -6.078 -4.688 1 98.75 109 VAL A C 1
ATOM 838 O O . VAL A 1 109 ? -7.82 -6.695 -5.738 1 98.75 109 VAL A O 1
ATOM 841 N N . ALA A 1 110 ? -8.125 -4.902 -4.434 1 98.31 110 ALA A N 1
ATOM 842 C CA . ALA A 1 110 ? -8.969 -4.246 -5.43 1 98.31 110 ALA A CA 1
ATOM 843 C C . ALA A 1 110 ? -8.164 -3.869 -6.668 1 98.31 110 ALA A C 1
ATOM 845 O O . ALA A 1 110 ? -8.672 -3.912 -7.789 1 98.31 110 ALA A O 1
ATOM 846 N N . ARG A 1 111 ? -6.965 -3.473 -6.477 1 97.5 111 ARG A N 1
ATOM 847 C CA . ARG A 1 111 ? -6.102 -3.201 -7.625 1 97.5 111 ARG A CA 1
ATOM 848 C C . ARG A 1 111 ? -5.891 -4.461 -8.461 1 97.5 111 ARG A C 1
ATOM 850 O O . ARG A 1 111 ? -6.035 -4.43 -9.688 1 97.5 111 ARG A O 1
ATOM 857 N N . TYR A 1 112 ? -5.574 -5.57 -7.84 1 98.25 112 TYR A N 1
ATOM 858 C CA . TYR A 1 112 ? -5.293 -6.82 -8.539 1 98.25 112 TYR A CA 1
ATOM 859 C C . TYR A 1 112 ? -6.551 -7.363 -9.203 1 98.25 112 TYR A C 1
ATOM 861 O O . TYR A 1 112 ? -6.496 -7.867 -10.336 1 98.25 112 TYR A O 1
ATOM 869 N N . SER A 1 113 ? -7.66 -7.242 -8.5 1 97.75 113 SER A N 1
ATOM 870 C CA . SER A 1 113 ? -8.922 -7.762 -9.023 1 97.75 113 SER A CA 1
ATOM 871 C C . SER A 1 113 ? -9.312 -7.055 -10.312 1 97.75 113 SER A C 1
ATOM 873 O O . SER A 1 113 ? -9.945 -7.656 -11.188 1 97.75 113 SER A O 1
ATOM 875 N N . SER A 1 114 ? -8.93 -5.793 -10.43 1 96.88 114 SER A N 1
ATOM 876 C CA . SER A 1 114 ? -9.188 -5.039 -11.648 1 96.88 114 SER A CA 1
ATOM 877 C C . SER A 1 114 ? -8.5 -5.68 -12.852 1 96.88 114 SER A C 1
ATOM 879 O O . SER A 1 114 ? -9.039 -5.672 -13.961 1 96.88 114 SER A O 1
ATOM 881 N N . VAL A 1 115 ? -7.367 -6.238 -12.648 1 97.38 115 VAL A N 1
ATOM 882 C CA . VAL A 1 115 ? -6.598 -6.895 -13.695 1 97.38 115 VAL A CA 1
ATOM 883 C C . VAL A 1 115 ? -7.133 -8.305 -13.922 1 97.38 115 VAL A C 1
ATOM 885 O O . VAL A 1 115 ? -7.223 -8.766 -15.062 1 97.38 115 VAL A O 1
ATOM 888 N N . TRP A 1 116 ? -7.555 -8.953 -12.836 1 97.69 116 TRP A N 1
ATOM 889 C CA . TRP A 1 116 ? -8.047 -10.328 -12.891 1 97.69 116 TRP A CA 1
ATOM 890 C C . TRP A 1 116 ? -9.445 -10.383 -13.492 1 97.69 116 TRP A C 1
ATOM 892 O O . TRP A 1 116 ? -9.914 -11.461 -13.875 1 97.69 116 TRP A O 1
ATOM 902 N N . GLY A 1 117 ? -10.117 -9.289 -13.516 1 97.56 117 GLY A N 1
ATOM 903 C CA . GLY A 1 117 ? -11.508 -9.273 -13.961 1 97.56 117 GLY A CA 1
ATOM 904 C C . GLY A 1 117 ? -12.469 -9.828 -12.93 1 97.56 1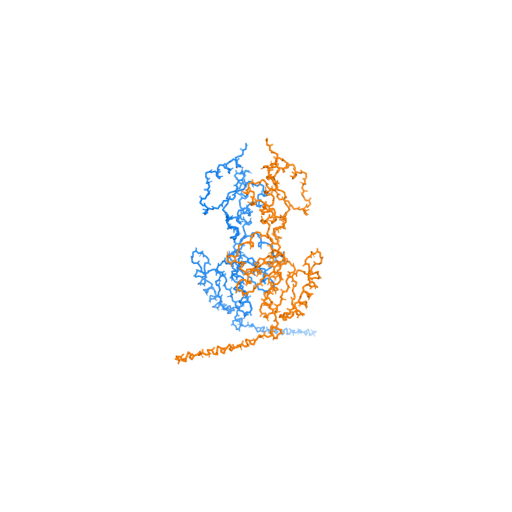17 GLY A C 1
ATOM 905 O O . GLY A 1 117 ? -13.477 -10.453 -13.289 1 97.56 117 GLY A O 1
ATOM 906 N N . LEU A 1 118 ? -12.148 -9.688 -11.664 1 98 118 LEU A N 1
ATOM 907 C CA . LEU A 1 118 ? -12.984 -10.18 -10.578 1 98 118 LEU A CA 1
ATOM 908 C C . LEU A 1 118 ? -13.719 -9.023 -9.898 1 98 118 LEU A C 1
ATOM 910 O O . LEU A 1 118 ? -13.086 -8.117 -9.359 1 98 118 LEU A O 1
ATOM 914 N N . PRO A 1 119 ? -15.039 -9.062 -9.875 1 98.31 119 PRO A N 1
ATOM 915 C CA . PRO A 1 119 ? -15.742 -8.039 -9.102 1 98.31 119 PRO A CA 1
ATOM 916 C C . PRO A 1 119 ? -15.523 -8.18 -7.598 1 98.31 119 PRO A C 1
ATOM 918 O O . PRO A 1 119 ? -15.414 -9.297 -7.086 1 98.31 119 PRO A O 1
ATOM 921 N N . ILE A 1 120 ? -15.477 -7.082 -6.941 1 98.38 120 ILE A N 1
ATOM 922 C CA . ILE A 1 120 ? -15.32 -7.031 -5.488 1 98.38 120 ILE A CA 1
ATOM 923 C C . ILE A 1 120 ? -16.438 -6.191 -4.883 1 98.38 120 ILE A C 1
ATOM 925 O O . ILE A 1 120 ? -16.672 -5.055 -5.305 1 98.38 120 ILE A O 1
ATOM 929 N N . LEU A 1 121 ? -17.141 -6.762 -3.99 1 98 121 LEU A N 1
ATOM 930 C CA . LEU A 1 121 ? -18.156 -6.074 -3.197 1 98 121 LEU A CA 1
ATOM 931 C C . LEU A 1 121 ? -17.719 -5.965 -1.739 1 98 121 LEU A C 1
ATOM 933 O O . LEU A 1 121 ? -17.297 -6.953 -1.139 1 98 121 LEU A O 1
ATOM 937 N N . THR A 1 122 ? -17.766 -4.77 -1.218 1 98.06 122 THR A N 1
ATOM 938 C CA . THR A 1 122 ? -17.344 -4.637 0.17 1 98.06 122 THR A CA 1
ATOM 939 C C . THR A 1 122 ? -18.219 -3.635 0.914 1 98.06 122 THR A C 1
ATOM 941 O O . THR A 1 122 ? -18.688 -2.658 0.328 1 98.06 122 THR A O 1
ATOM 944 N N . ALA A 1 123 ? -18.484 -3.955 2.178 1 95.56 123 ALA A N 1
ATOM 945 C CA . ALA A 1 123 ? -19.141 -3.004 3.064 1 95.56 123 ALA A CA 1
ATOM 946 C C . ALA A 1 123 ? -18.141 -2.062 3.715 1 95.56 123 ALA A C 1
ATOM 948 O O . ALA A 1 123 ? -18.516 -1.146 4.449 1 95.56 123 ALA A O 1
ATOM 949 N N . GLY A 1 124 ? -16.875 -2.305 3.432 1 94.94 124 GLY A N 1
ATOM 950 C CA . GLY A 1 124 ? -15.812 -1.412 3.873 1 94.94 124 GLY A CA 1
ATOM 951 C C . GLY A 1 124 ? -15.367 -0.435 2.799 1 94.94 124 GLY A C 1
ATOM 952 O O . GLY A 1 124 ? -16.188 0.039 2.01 1 94.94 124 GLY A O 1
ATOM 953 N N . GLY A 1 125 ? -14.102 0.023 2.91 1 95.69 125 GLY A N 1
ATOM 954 C CA . GLY A 1 125 ? -13.508 0.852 1.872 1 95.69 125 GLY A CA 1
ATOM 955 C C . GLY A 1 125 ? -14.047 2.271 1.863 1 95.69 125 GLY A C 1
ATOM 956 O O . GLY A 1 125 ? -14.344 2.82 0.802 1 95.69 125 GLY A O 1
ATOM 957 N N . GLN A 1 126 ? -14.203 2.855 2.963 1 95.5 126 GLN A N 1
ATOM 958 C CA . GLN A 1 126 ? -14.805 4.184 3.031 1 95.5 126 GLN A CA 1
ATOM 959 C C . GLN A 1 126 ? -13.781 5.27 2.703 1 95.5 126 GLN A C 1
ATOM 961 O O . GLN A 1 126 ? -14.141 6.426 2.482 1 95.5 126 GLN A O 1
ATOM 966 N N . ASN A 1 127 ? -12.555 4.926 2.611 1 93.38 127 ASN A N 1
ATOM 967 C CA . ASN A 1 127 ? -11.516 5.887 2.281 1 93.38 127 ASN A CA 1
ATOM 968 C C . ASN A 1 127 ? -11.773 6.559 0.935 1 93.38 127 ASN A C 1
ATOM 970 O O . ASN A 1 127 ? -12.18 5.898 -0.023 1 93.38 127 ASN A O 1
ATOM 974 N N . ASP A 1 128 ? -11.453 7.789 0.855 1 89.25 128 ASP A N 1
ATOM 975 C CA . ASP A 1 128 ? -11.773 8.555 -0.346 1 89.25 128 ASP A CA 1
ATOM 976 C C . ASP A 1 128 ? -10.906 8.109 -1.523 1 89.25 128 ASP A C 1
ATOM 978 O O . ASP A 1 128 ? -11.25 8.359 -2.682 1 89.25 128 ASP A O 1
ATOM 982 N N . ASN A 1 129 ? -9.812 7.469 -1.261 1 89.38 129 ASN A N 1
ATOM 983 C CA . ASN A 1 129 ? -8.961 6.957 -2.326 1 89.38 129 ASN A CA 1
ATOM 984 C C . ASN A 1 129 ? -9.719 6.004 -3.246 1 89.38 129 ASN A C 1
ATOM 986 O O . ASN A 1 129 ? -9.43 5.934 -4.441 1 89.38 129 ASN A O 1
ATOM 990 N N . PHE A 1 130 ? -10.641 5.336 -2.736 1 93.62 130 PHE A N 1
ATOM 991 C CA . PHE A 1 130 ? -11.352 4.305 -3.48 1 93.62 130 PHE A CA 1
ATOM 992 C C . PHE A 1 130 ? -12.391 4.926 -4.41 1 93.62 130 PHE A C 1
ATOM 994 O O . PHE A 1 130 ? -13.016 4.223 -5.211 1 93.62 130 PHE A O 1
ATOM 1001 N N . ASP A 1 131 ? -12.508 6.23 -4.301 1 88.38 131 ASP A N 1
ATOM 1002 C CA . ASP A 1 131 ? -13.375 6.941 -5.234 1 88.38 131 ASP A CA 1
ATOM 1003 C C . ASP A 1 131 ? -12.75 6.992 -6.629 1 88.38 131 ASP A C 1
ATOM 1005 O O . ASP A 1 131 ? -13.453 7.188 -7.621 1 88.38 131 ASP A O 1
ATOM 1009 N N . HIS A 1 132 ? -11.484 6.762 -6.688 1 87.31 132 HIS A N 1
ATOM 1010 C CA . HIS A 1 132 ? -10.773 6.848 -7.957 1 87.31 132 HIS A CA 1
ATOM 1011 C C . HIS A 1 132 ? -10.719 5.488 -8.656 1 87.31 132 HIS A C 1
ATOM 1013 O O . HIS A 1 132 ? -9.711 4.785 -8.578 1 87.31 132 HIS A O 1
ATOM 1019 N N . LYS A 1 133 ? -11.648 5.25 -9.5 1 90.31 133 LYS A N 1
ATOM 1020 C CA . LYS A 1 133 ? -11.875 3.926 -10.062 1 90.31 133 LYS A CA 1
ATOM 1021 C C . LYS A 1 133 ? -10.844 3.609 -11.148 1 90.31 133 LYS A C 1
ATOM 1023 O O . LYS A 1 133 ? -10.398 2.467 -11.281 1 90.31 133 LYS A O 1
ATOM 1028 N N . GLU A 1 134 ? -10.523 4.664 -11.844 1 89.44 134 GLU A N 1
ATOM 1029 C CA . GLU A 1 134 ? -9.578 4.441 -12.93 1 89.44 134 GLU A CA 1
ATOM 1030 C C . GLU A 1 134 ? -8.195 4.992 -12.586 1 89.44 134 GLU A C 1
ATOM 1032 O O . GLU A 1 134 ? -8.078 6.113 -12.086 1 89.44 134 GLU A O 1
ATOM 1037 N N . PRO A 1 135 ? -7.172 4.129 -12.758 1 84.56 135 PRO A N 1
ATOM 1038 C CA . PRO A 1 135 ? -7.145 2.777 -13.32 1 84.56 135 PRO A CA 1
ATOM 1039 C C . PRO A 1 135 ? -7.184 1.69 -12.25 1 84.56 135 PRO A C 1
ATOM 1041 O O . PRO A 1 135 ? -7.199 0.5 -12.57 1 84.56 135 PRO A O 1
ATOM 1044 N N . HIS A 1 136 ? -7.309 1.901 -11 1 87.69 136 HIS A N 1
ATOM 1045 C CA . HIS A 1 136 ? -6.902 0.957 -9.961 1 87.69 136 HIS A CA 1
ATOM 1046 C C . HIS A 1 136 ? -8.102 0.197 -9.406 1 87.69 136 HIS A C 1
ATOM 1048 O O . HIS A 1 136 ? -7.996 -0.989 -9.086 1 87.69 136 HIS A O 1
ATOM 1054 N N . TYR A 1 137 ? -9.266 0.76 -9.281 1 95 137 TYR A N 1
ATOM 1055 C CA . TYR A 1 137 ? -10.359 0.196 -8.508 1 95 137 TYR A CA 1
ATOM 1056 C C . TYR A 1 137 ? -11.609 0.04 -9.367 1 95 137 TYR A C 1
ATOM 1058 O O . TYR A 1 137 ? -12.727 0.262 -8.898 1 95 137 TYR A O 1
ATOM 1066 N N . LYS A 1 138 ? -11.391 -0.461 -10.555 1 95.62 138 LYS A N 1
ATOM 1067 C CA . LYS A 1 138 ? -12.438 -0.458 -11.578 1 95.62 138 LYS A CA 1
ATOM 1068 C C . LYS A 1 138 ? -13.594 -1.375 -11.188 1 95.62 138 LYS A C 1
ATOM 1070 O O . LYS A 1 138 ? -14.75 -1.086 -11.492 1 95.62 138 LYS A O 1
ATOM 1075 N N . LEU A 1 139 ? -13.391 -2.41 -10.5 1 97.56 139 LEU A N 1
ATOM 1076 C CA . LEU A 1 139 ? -14.406 -3.43 -10.25 1 97.56 139 LEU A CA 1
ATOM 1077 C C . LEU A 1 139 ? -14.812 -3.445 -8.781 1 97.56 139 LEU A C 1
ATOM 1079 O O . LEU A 1 139 ? -15.438 -4.402 -8.32 1 97.56 139 LEU A O 1
ATOM 1083 N N . LEU A 1 140 ? -14.367 -2.439 -8.055 1 97.88 140 LEU A N 1
ATOM 1084 C CA . LEU A 1 140 ? -14.719 -2.312 -6.648 1 97.88 140 LEU A CA 1
ATOM 1085 C C . LEU A 1 140 ? -16.094 -1.673 -6.492 1 97.88 140 LEU A C 1
ATOM 1087 O O . LEU A 1 140 ? -16.344 -0.577 -7 1 97.88 140 LEU A O 1
ATOM 1091 N N . THR A 1 141 ? -16.984 -2.34 -5.871 1 97.38 141 THR A N 1
ATOM 1092 C CA . THR A 1 141 ? -18.281 -1.79 -5.461 1 97.38 141 THR A CA 1
ATOM 1093 C C . THR A 1 141 ? -18.344 -1.638 -3.943 1 97.38 141 THR A C 1
ATOM 1095 O O . THR A 1 141 ? -18.234 -2.623 -3.211 1 97.38 141 THR A O 1
ATOM 1098 N N . ARG A 1 142 ? -18.453 -0.484 -3.5 1 96 142 ARG A N 1
ATOM 1099 C CA . ARG A 1 142 ? -18.578 -0.17 -2.08 1 96 142 ARG A CA 1
ATOM 1100 C C . ARG A 1 142 ? -20.031 -0.053 -1.666 1 96 142 ARG A C 1
ATOM 1102 O O . ARG A 1 142 ? -20.797 0.733 -2.244 1 96 142 ARG A O 1
ATOM 1109 N N . MET A 1 143 ? -20.344 -0.736 -0.627 1 93.62 143 MET A N 1
ATOM 1110 C CA . MET A 1 143 ? -21.766 -0.839 -0.263 1 93.62 143 MET A CA 1
ATOM 1111 C C . MET A 1 143 ? -22.094 0.107 0.885 1 93.62 143 MET A C 1
ATOM 1113 O O . MET A 1 143 ? -23.266 0.285 1.226 1 93.62 143 MET A O 1
ATOM 1117 N N . ASN A 1 144 ? -21.172 0.67 1.588 1 90.19 144 ASN A N 1
ATOM 1118 C CA . ASN A 1 144 ? -21.422 1.518 2.746 1 90.19 144 ASN A CA 1
ATOM 1119 C C . ASN A 1 144 ? -20.922 2.941 2.523 1 90.19 144 ASN A C 1
ATOM 1121 O O . ASN A 1 144 ? -20.641 3.664 3.48 1 90.19 144 ASN A O 1
ATOM 1125 N N . GLY A 1 145 ? -20.812 3.412 1.373 1 87.81 145 GLY A N 1
ATOM 1126 C CA . GLY A 1 145 ? -20.5 4.801 1.068 1 87.81 145 GLY A CA 1
ATOM 1127 C C . GLY A 1 145 ? -19.031 5.141 1.264 1 87.81 145 GLY A C 1
ATOM 1128 O O . GLY A 1 145 ? -18.188 4.246 1.399 1 87.81 145 GLY A O 1
ATOM 1129 N N . SER A 1 146 ? -18.672 6.59 1.312 1 92.81 146 SER A N 1
ATOM 1130 C CA . SER A 1 146 ? -17.328 7.133 1.388 1 92.81 146 SER A CA 1
ATOM 1131 C C . SER A 1 146 ? -17.203 8.164 2.506 1 92.81 146 SER A C 1
ATOM 1133 O O . SER A 1 146 ? -18.188 8.797 2.881 1 92.81 146 SER A O 1
ATOM 1135 N N . TYR A 1 147 ? -16.047 8.25 3.09 1 94.12 147 TYR A N 1
ATOM 1136 C CA . TYR A 1 147 ? -15.781 9.289 4.086 1 94.12 147 TYR A CA 1
ATOM 1137 C C . TYR A 1 147 ? -15.969 10.68 3.492 1 94.12 147 TYR A C 1
ATOM 1139 O O . TYR A 1 147 ? -16.188 11.641 4.223 1 94.12 147 TYR A O 1
ATOM 1147 N N . SER A 1 148 ? -15.914 10.797 2.186 1 92.19 148 SER A N 1
ATOM 1148 C CA . SER A 1 148 ? -16.172 12.086 1.547 1 92.19 148 SER A CA 1
ATOM 1149 C C . SER A 1 148 ? -17.562 12.594 1.87 1 92.19 148 SER A C 1
ATOM 1151 O O . SER A 1 148 ? -17.781 13.805 1.986 1 92.19 148 SER A O 1
ATOM 1153 N N . GLN A 1 149 ? -18.516 11.648 2.01 1 93.25 149 GLN A N 1
ATOM 1154 C CA . GLN A 1 149 ? -19.875 12.023 2.385 1 93.25 149 GLN A CA 1
ATOM 1155 C C . GLN A 1 149 ? -19.922 12.586 3.801 1 93.25 149 GLN A C 1
ATOM 1157 O O . GLN A 1 149 ? -20.672 13.523 4.078 1 93.25 149 GLN A O 1
ATOM 1162 N N . ILE A 1 150 ? -19.141 12.047 4.625 1 91.69 150 ILE A N 1
ATOM 1163 C CA . ILE A 1 150 ? -19.031 12.578 5.977 1 91.69 150 ILE A CA 1
ATOM 1164 C C . ILE A 1 150 ? -18.5 14.016 5.926 1 91.69 150 ILE A C 1
ATOM 1166 O O . ILE A 1 150 ? -19.016 14.891 6.633 1 91.69 150 ILE A O 1
ATOM 1170 N N . GLY A 1 151 ? -17.5 14.25 5.086 1 93.44 151 GLY A N 1
ATOM 1171 C CA . GLY A 1 151 ? -17 15.602 4.887 1 93.44 151 GLY A CA 1
ATOM 1172 C C . GLY A 1 151 ? -18.078 16.594 4.484 1 93.44 151 GLY A C 1
ATOM 1173 O O . GLY A 1 151 ? -18.156 17.688 5.035 1 93.44 151 GLY A O 1
ATOM 1174 N N . THR A 1 152 ? -18.953 16.156 3.635 1 93.56 152 THR A N 1
ATOM 1175 C CA . THR A 1 152 ? -20.047 17 3.166 1 93.56 152 THR A CA 1
ATOM 1176 C C . THR A 1 152 ? -21.031 17.281 4.297 1 93.56 152 THR A C 1
ATOM 1178 O O . THR A 1 152 ? -21.484 18.422 4.449 1 93.56 152 THR A O 1
ATOM 1181 N N . ILE A 1 153 ? -21.328 16.281 5.027 1 95.31 153 ILE A N 1
ATOM 1182 C CA . ILE A 1 153 ? -22.25 16.438 6.148 1 95.31 153 ILE A CA 1
ATOM 1183 C C . ILE A 1 153 ? -21.688 17.438 7.148 1 95.31 153 ILE A C 1
ATOM 1185 O O . ILE A 1 153 ? -22.406 18.312 7.645 1 95.31 153 ILE A O 1
ATOM 1189 N N . VAL A 1 154 ? -20.391 17.344 7.406 1 95.19 154 VAL A N 1
ATOM 1190 C CA . VAL A 1 154 ? -19.75 18.25 8.352 1 95.19 154 VAL A CA 1
ATOM 1191 C C . VAL A 1 154 ? -19.844 19.688 7.844 1 95.19 154 VAL A C 1
ATOM 1193 O O . VAL A 1 154 ? -20.156 20.609 8.609 1 95.19 154 VAL A O 1
ATOM 1196 N N . LEU A 1 155 ? -19.625 19.906 6.578 1 95.44 155 LEU A N 1
ATOM 1197 C CA . LEU A 1 155 ? -19.734 21.25 6 1 95.44 155 LEU A CA 1
ATOM 1198 C C . LEU A 1 155 ? -21.141 21.812 6.199 1 95.44 155 LEU A C 1
ATOM 1200 O O . LEU A 1 155 ? -21.312 22.984 6.512 1 95.44 155 LEU A O 1
ATOM 1204 N N . GLN A 1 156 ? -22.141 20.969 5.996 1 97.19 156 GLN A N 1
ATOM 1205 C CA . GLN A 1 156 ? -23.516 21.406 6.156 1 97.19 156 GLN A CA 1
ATOM 1206 C C . GLN A 1 156 ? -23.812 21.781 7.602 1 97.19 156 GLN A C 1
ATOM 1208 O O . GLN A 1 156 ? -24.5 22.781 7.859 1 97.19 156 GLN A O 1
ATOM 1213 N N . VAL A 1 157 ? -23.297 21.047 8.438 1 96.75 157 VAL A N 1
ATOM 1214 C CA . VAL A 1 157 ? -23.5 21.328 9.859 1 96.75 157 VAL A CA 1
ATOM 1215 C C . VAL A 1 157 ? -22.844 22.656 10.219 1 96.75 157 VAL A C 1
ATOM 1217 O O . VAL A 1 157 ? -23.438 23.5 10.898 1 96.75 157 VAL A O 1
ATOM 1220 N N . LEU A 1 158 ? -21.594 22.812 9.773 1 95.25 158 LEU A N 1
ATOM 1221 C CA . LEU A 1 158 ? -20.859 24.047 10.039 1 95.25 158 LEU A CA 1
ATOM 1222 C C . LEU A 1 158 ? -21.625 25.25 9.5 1 95.25 158 LEU A C 1
ATOM 1224 O O . LEU A 1 158 ? -21.719 26.281 10.164 1 95.25 158 LEU A O 1
ATOM 1228 N N . ALA A 1 159 ? -22.188 25.109 8.359 1 96 159 ALA A N 1
ATOM 1229 C CA . ALA A 1 159 ? -22.953 26.172 7.738 1 96 159 ALA A CA 1
ATOM 1230 C C . ALA A 1 159 ? -24.203 26.484 8.539 1 96 159 ALA A C 1
ATOM 1232 O O . ALA A 1 159 ? -24.547 27.656 8.75 1 96 159 ALA A O 1
ATOM 1233 N N . LYS A 1 160 ? -24.844 25.5 8.906 1 97.12 160 LYS A N 1
ATOM 1234 C CA . LYS A 1 160 ? -26.094 25.656 9.656 1 97.12 160 LYS A CA 1
ATOM 1235 C C . LYS A 1 160 ? -25.859 26.469 10.93 1 97.12 160 LYS A C 1
ATOM 1237 O O . LYS A 1 160 ? -26.688 27.312 11.297 1 97.12 160 LYS A O 1
ATOM 1242 N N . PHE A 1 161 ? -24.734 26.281 11.586 1 96 161 PHE A N 1
ATOM 1243 C CA . PHE A 1 161 ? -24.469 26.938 12.867 1 96 161 PHE A CA 1
ATOM 1244 C C . PHE A 1 161 ? -23.547 28.125 12.688 1 96 161 PHE A C 1
ATOM 1246 O O . PHE A 1 161 ? -23.172 28.781 13.664 1 96 161 PHE A O 1
ATOM 1253 N N . ASN A 1 162 ? -23.125 28.312 11.531 1 94.88 162 ASN A N 1
ATOM 1254 C CA . ASN A 1 162 ? -22.266 29.422 11.18 1 94.88 162 ASN A CA 1
ATOM 1255 C C . ASN A 1 162 ? -20.922 29.359 11.898 1 94.88 162 ASN A C 1
ATOM 1257 O O . ASN A 1 162 ? -20.453 30.359 12.445 1 94.88 162 ASN A O 1
ATOM 1261 N N . TRP A 1 163 ? -20.484 28.203 12.047 1 91.44 163 TRP A N 1
ATOM 1262 C CA . TRP A 1 163 ? -19.141 28 12.562 1 91.44 163 TRP A CA 1
ATOM 1263 C C . TRP A 1 163 ? -18.109 28.156 11.453 1 91.44 163 TRP A C 1
ATOM 1265 O O . TRP A 1 163 ? -18.172 27.484 10.422 1 91.44 163 TRP A O 1
ATOM 1275 N N . LYS A 1 164 ? -17.109 28.938 11.633 1 90.25 164 LYS A N 1
ATOM 1276 C CA . LYS A 1 164 ? -16.219 29.312 10.539 1 90.25 164 LYS A CA 1
ATOM 1277 C C . LYS A 1 164 ? -14.797 28.828 10.797 1 90.25 164 LYS A C 1
ATOM 1279 O O . LYS A 1 164 ? -14.016 28.641 9.859 1 90.25 164 LYS A O 1
ATOM 1284 N N . VAL A 1 165 ? -14.461 28.688 12.07 1 91.25 165 VAL A N 1
ATOM 1285 C CA . VAL A 1 165 ? -13.109 28.281 12.414 1 91.25 165 VAL A CA 1
ATOM 1286 C C . VAL A 1 165 ? -13.125 26.844 12.945 1 91.25 165 VAL A C 1
ATOM 1288 O O . VAL A 1 165 ? -13.797 26.562 13.945 1 91.25 165 VAL A O 1
ATOM 1291 N N . VAL A 1 166 ? -12.445 25.969 12.258 1 92.62 166 VAL A N 1
ATOM 1292 C CA . VAL A 1 166 ? -12.461 24.547 12.602 1 92.62 166 VAL A CA 1
ATOM 1293 C C . VAL A 1 166 ? -11.039 24.062 12.867 1 92.62 166 VAL A C 1
ATOM 1295 O O . VAL A 1 166 ? -10.117 24.391 12.117 1 92.62 166 VAL A O 1
ATOM 1298 N N . ALA A 1 167 ? -10.859 23.406 13.945 1 93.94 167 ALA A N 1
ATOM 1299 C CA . ALA A 1 167 ? -9.633 22.672 14.25 1 93.94 167 ALA A CA 1
ATOM 1300 C C . ALA A 1 167 ? -9.906 21.172 14.398 1 93.94 167 ALA A C 1
ATOM 1302 O O . ALA A 1 167 ? -10.914 20.781 14.984 1 93.94 167 ALA A O 1
ATOM 1303 N N . LEU A 1 168 ? -9 20.375 13.867 1 93.56 168 LEU A N 1
ATOM 1304 C CA . LEU A 1 168 ? -9.203 18.938 13.883 1 93.56 168 LEU A CA 1
ATOM 1305 C C . LEU A 1 168 ? -8.141 18.25 14.727 1 93.56 168 LEU A C 1
ATOM 1307 O O . LEU A 1 168 ? -6.945 18.5 14.562 1 93.56 168 LEU A O 1
ATOM 1311 N N . LEU A 1 169 ? -8.602 17.484 15.633 1 94.06 169 LEU A N 1
ATOM 1312 C CA . LEU A 1 169 ? -7.766 16.562 16.391 1 94.06 169 LEU A CA 1
ATOM 1313 C C . LEU A 1 169 ? -8.086 15.109 16.031 1 94.06 169 LEU A C 1
ATOM 1315 O O . LEU A 1 169 ? -9.258 14.711 16.047 1 94.06 169 LEU A O 1
ATOM 1319 N N . PHE A 1 170 ? -6.977 14.406 15.656 1 94.69 170 PHE A N 1
ATOM 1320 C CA . PHE A 1 170 ? -7.277 13.047 15.227 1 94.69 170 PHE A CA 1
ATOM 1321 C C . PHE A 1 170 ? -6.223 12.07 15.742 1 94.69 170 PHE A C 1
ATOM 1323 O O . PHE A 1 170 ? -5.055 12.438 15.891 1 94.69 170 PHE A O 1
ATOM 1330 N N . HIS A 1 171 ? -6.719 10.914 15.945 1 95.69 171 HIS A N 1
ATOM 1331 C CA . HIS A 1 171 ? -5.82 9.828 16.312 1 95.69 171 HIS A CA 1
ATOM 1332 C C . HIS A 1 171 ? -5.137 9.227 15.094 1 95.69 171 HIS A C 1
ATOM 1334 O O . HIS A 1 171 ? -5.789 8.945 14.086 1 95.69 171 HIS A O 1
ATOM 1340 N N . ASN A 1 172 ? -3.789 9.031 15.203 1 93.88 172 ASN A N 1
ATOM 1341 C CA . ASN A 1 172 ? -2.994 8.258 14.258 1 93.88 172 ASN A CA 1
ATOM 1342 C C . ASN A 1 172 ? -1.793 7.605 14.938 1 93.88 172 ASN A C 1
ATOM 1344 O O . ASN A 1 172 ? -1.373 8.039 16.016 1 93.88 172 ASN A O 1
ATOM 1348 N N . TYR A 1 173 ? -1.313 6.617 14.336 1 90.31 173 TYR A N 1
ATOM 1349 C CA . TYR A 1 173 ? -0.238 5.863 14.969 1 90.31 173 TYR A CA 1
ATOM 1350 C C . TYR A 1 173 ? 1.096 6.586 14.82 1 90.31 173 TYR A C 1
ATOM 1352 O O . TYR A 1 173 ? 1.427 7.082 13.742 1 90.31 173 TYR A O 1
ATOM 1360 N N . GLU A 1 174 ? 1.772 6.633 15.891 1 83.69 174 GLU A N 1
ATOM 1361 C CA . GLU A 1 174 ? 3.148 7.117 15.828 1 83.69 174 GLU A CA 1
ATOM 1362 C C . GLU A 1 174 ? 4.043 6.133 15.078 1 83.69 174 GLU A C 1
ATOM 1364 O O . GLU A 1 174 ? 4.977 6.539 14.383 1 83.69 174 GLU A O 1
ATOM 1369 N N . ASP A 1 175 ? 3.723 4.895 15.344 1 80.81 175 ASP A N 1
ATOM 1370 C CA . ASP A 1 175 ? 4.414 3.84 14.602 1 80.81 175 ASP A CA 1
ATOM 1371 C C . ASP A 1 175 ? 3.979 3.82 13.141 1 80.81 175 ASP A C 1
ATOM 1373 O O . ASP A 1 175 ? 2.93 3.264 12.805 1 80.81 175 ASP A O 1
ATOM 1377 N N . ARG A 1 176 ? 4.828 4.23 12.312 1 77.44 176 ARG A N 1
ATOM 1378 C CA . ARG A 1 176 ? 4.5 4.41 10.906 1 77.44 176 ARG A CA 1
ATOM 1379 C C . ARG A 1 176 ? 4.273 3.064 10.219 1 77.44 176 ARG A C 1
ATOM 1381 O O . ARG A 1 176 ? 3.658 3 9.156 1 77.44 176 ARG A O 1
ATOM 1388 N N . THR A 1 177 ? 4.809 2.035 10.758 1 75.06 177 THR A N 1
ATOM 1389 C CA . THR A 1 177 ? 4.66 0.72 10.148 1 75.06 177 THR A CA 1
ATOM 1390 C C . THR A 1 177 ? 3.207 0.253 10.219 1 75.06 177 THR A C 1
ATOM 1392 O O . THR A 1 177 ? 2.812 -0.671 9.5 1 75.06 177 THR A O 1
ATOM 1395 N N . ARG A 1 178 ? 2.469 0.978 10.992 1 84.31 178 ARG A N 1
ATOM 1396 C CA . ARG A 1 178 ? 1.069 0.6 11.164 1 84.31 178 ARG A CA 1
ATOM 1397 C C . ARG A 1 178 ? 0.178 1.315 10.156 1 84.31 178 ARG A C 1
ATOM 1399 O O . ARG A 1 178 ? -1.021 1.043 10.078 1 84.31 178 ARG A O 1
ATOM 1406 N N . GLY A 1 179 ? 0.721 2.176 9.438 1 86.88 179 GLY A N 1
ATOM 1407 C CA . GLY A 1 179 ? -0.088 2.984 8.539 1 86.88 179 GLY A CA 1
ATOM 1408 C C . GLY A 1 179 ? -0.916 4.031 9.258 1 86.88 179 GLY A C 1
ATOM 1409 O O . GLY A 1 179 ? -0.566 4.453 10.367 1 86.88 179 GLY A O 1
ATOM 1410 N N . ASN A 1 180 ? -1.909 4.465 8.594 1 91.25 180 ASN A N 1
ATOM 1411 C CA . ASN A 1 180 ? -2.795 5.477 9.156 1 91.25 180 ASN A CA 1
ATOM 1412 C C . ASN A 1 180 ? -4.027 4.844 9.797 1 91.25 180 ASN A C 1
ATOM 1414 O O . ASN A 1 180 ? -4.473 3.773 9.383 1 91.25 180 ASN A O 1
ATOM 1418 N N . SER A 1 181 ? -4.539 5.48 10.766 1 94.06 181 SER A N 1
ATOM 1419 C CA . SER A 1 181 ? -5.719 5 11.477 1 94.06 181 SER A CA 1
ATOM 1420 C C . SER A 1 181 ? -6.996 5.324 10.703 1 94.06 181 SER A C 1
ATOM 1422 O O . SER A 1 181 ? -6.977 6.129 9.773 1 94.06 181 SER A O 1
ATOM 1424 N N . ASN A 1 182 ? -8.102 4.633 11.148 1 91.31 182 ASN A N 1
ATOM 1425 C CA . ASN A 1 182 ? -9.406 4.969 10.578 1 91.31 182 ASN A CA 1
ATOM 1426 C C . ASN A 1 182 ? -9.797 6.41 10.883 1 91.31 182 ASN A C 1
ATOM 1428 O O . ASN A 1 182 ? -10.438 7.07 10.062 1 91.31 182 ASN A O 1
ATOM 1432 N N . CYS A 1 183 ? -9.445 6.848 12.07 1 95.06 183 CYS A N 1
ATOM 1433 C CA . CYS A 1 183 ? -9.703 8.227 12.453 1 95.06 183 CYS A CA 1
ATOM 1434 C C . CYS A 1 183 ? -9.016 9.195 11.5 1 95.06 183 CYS A C 1
ATOM 1436 O O . CYS A 1 183 ? -9.617 10.172 11.055 1 95.06 183 CYS A O 1
ATOM 1438 N N . TYR A 1 184 ? -7.773 8.945 11.234 1 94.75 184 TYR A N 1
ATOM 1439 C CA . TYR A 1 184 ? -7.02 9.75 10.273 1 94.75 184 TYR A CA 1
ATOM 1440 C C . TYR A 1 184 ? -7.742 9.82 8.938 1 94.75 184 TYR A C 1
ATOM 1442 O O . TYR A 1 184 ? -7.922 10.898 8.375 1 94.75 184 TYR A O 1
ATOM 1450 N N . PHE A 1 185 ? -8.188 8.617 8.461 1 93.25 185 PHE A N 1
ATOM 1451 C CA . PHE A 1 185 ? -8.828 8.57 7.148 1 93.25 185 PHE A CA 1
ATOM 1452 C C . PHE A 1 185 ? -10.141 9.344 7.164 1 93.25 185 PHE A C 1
ATOM 1454 O O . PHE A 1 185 ? -10.438 10.078 6.223 1 93.25 185 PHE A O 1
ATOM 1461 N N . THR A 1 186 ? -10.898 9.172 8.227 1 94.12 186 THR A N 1
ATOM 1462 C CA . THR A 1 186 ? -12.18 9.852 8.344 1 94.12 186 THR A CA 1
ATOM 1463 C C . THR A 1 186 ? -11.992 11.367 8.367 1 94.12 186 THR A C 1
ATOM 1465 O O . THR A 1 186 ? -12.609 12.086 7.586 1 94.12 186 THR A O 1
ATOM 1468 N N . LEU A 1 187 ? -11.125 11.781 9.172 1 94.62 187 LEU A N 1
ATOM 1469 C CA . LEU A 1 187 ? -10.938 13.219 9.336 1 94.62 187 LEU A CA 1
ATOM 1470 C C . LEU A 1 187 ? -10.188 13.812 8.141 1 94.62 187 LEU A C 1
ATOM 1472 O O . LEU A 1 187 ? -10.289 15.008 7.875 1 94.62 187 LEU A O 1
ATOM 1476 N N . GLY A 1 188 ? -9.352 12.914 7.508 1 91.5 188 GLY A N 1
ATOM 1477 C CA . GLY A 1 188 ? -8.75 13.367 6.266 1 91.5 188 GLY A CA 1
ATOM 1478 C C . GLY A 1 188 ? -9.773 13.82 5.242 1 91.5 188 GLY A C 1
ATOM 1479 O O . GLY A 1 188 ? -9.57 14.828 4.555 1 91.5 188 GLY A O 1
ATOM 1480 N N . ALA A 1 189 ? -10.836 13.094 5.188 1 92.06 189 ALA A N 1
ATOM 1481 C CA . ALA A 1 189 ? -11.898 13.469 4.258 1 92.06 189 ALA A CA 1
ATOM 1482 C C . ALA A 1 189 ? -12.547 14.789 4.672 1 92.06 189 ALA A C 1
ATOM 1484 O O . ALA A 1 189 ? -12.867 15.617 3.82 1 92.06 189 ALA A O 1
ATOM 1485 N N . VAL A 1 190 ? -12.742 14.977 5.898 1 93.94 190 VAL A N 1
ATOM 1486 C CA . VAL A 1 190 ? -13.281 16.219 6.418 1 93.94 190 VAL A CA 1
ATOM 1487 C C . VAL A 1 190 ? -12.328 17.375 6.102 1 93.94 190 VAL A C 1
ATOM 1489 O O . VAL A 1 190 ? -12.75 18.422 5.613 1 93.94 190 VAL A O 1
ATOM 1492 N N . PHE A 1 191 ? -11.086 17.141 6.402 1 92.62 191 PHE A N 1
ATOM 1493 C CA . PHE A 1 191 ? -10.055 18.141 6.141 1 92.62 191 PHE A CA 1
ATOM 1494 C C . PHE A 1 191 ? -10.078 18.562 4.68 1 92.62 191 PHE A C 1
ATOM 1496 O O . PHE A 1 191 ? -10 19.766 4.379 1 92.62 191 PHE A O 1
ATOM 1503 N N . THR A 1 192 ? -10.211 17.594 3.807 1 88.5 192 THR A N 1
ATOM 1504 C CA . THR A 1 192 ? -10.266 17.875 2.377 1 88.5 192 THR A CA 1
ATOM 1505 C C . THR A 1 192 ? -11.508 18.688 2.033 1 88.5 192 THR A C 1
ATOM 1507 O O . THR A 1 192 ? -11.43 19.656 1.272 1 88.5 192 THR A O 1
ATOM 1510 N N . ALA A 1 193 ? -12.586 18.328 2.588 1 91.81 193 ALA A N 1
ATOM 1511 C CA . ALA A 1 193 ? -13.836 19.047 2.33 1 91.81 193 ALA A CA 1
ATOM 1512 C C . ALA A 1 193 ? -13.742 20.5 2.789 1 91.81 193 ALA A C 1
ATOM 1514 O O . ALA A 1 193 ? -14.352 21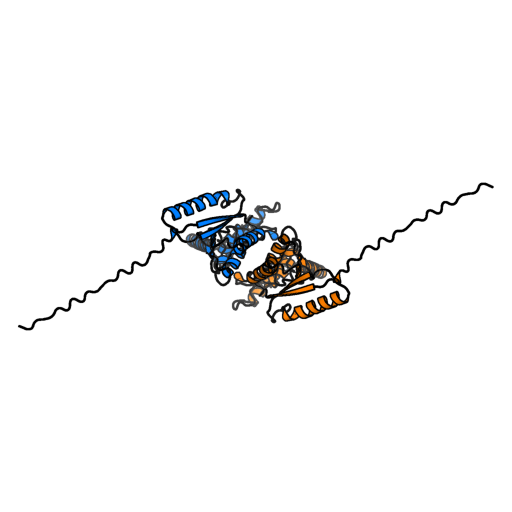.391 2.188 1 91.81 193 ALA A O 1
ATOM 1515 N N . LEU A 1 194 ? -12.977 20.75 3.764 1 93.06 194 LEU A N 1
ATOM 1516 C CA . LEU A 1 194 ? -12.836 22.094 4.344 1 93.06 194 LEU A CA 1
ATOM 1517 C 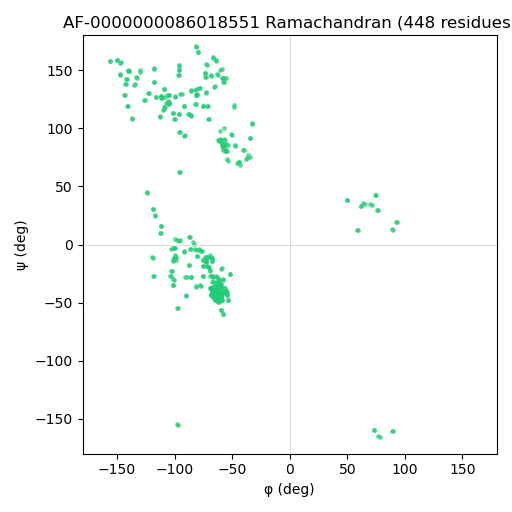C . LEU A 1 194 ? -11.828 22.922 3.555 1 93.06 194 LEU A C 1
ATOM 1519 O O . LEU A 1 194 ? -11.531 24.062 3.926 1 93.06 194 LEU A O 1
ATOM 1523 N N . GLY A 1 195 ? -11.312 22.359 2.535 1 86.12 195 GLY A N 1
ATOM 1524 C CA . GLY A 1 195 ? -10.391 23.094 1.689 1 86.12 195 GLY A CA 1
ATOM 1525 C C . GLY A 1 195 ? -8.945 22.984 2.146 1 86.12 195 GLY A C 1
ATOM 1526 O O . GLY A 1 195 ? -8.117 23.828 1.806 1 86.12 195 GLY A O 1
ATOM 1527 N N . LYS A 1 196 ? -8.641 22.016 3.092 1 81.12 196 LYS A N 1
ATOM 1528 C CA . LYS A 1 196 ? -7.297 21.672 3.539 1 81.12 196 LYS A CA 1
ATOM 1529 C C . LYS A 1 196 ? -6.617 22.875 4.203 1 81.12 196 LYS A C 1
ATOM 1531 O O . LYS A 1 196 ? -5.418 23.094 4.012 1 81.12 196 LYS A O 1
ATOM 1536 N N . LYS A 1 197 ? -7.398 23.703 4.871 1 79.44 197 LYS A N 1
ATOM 1537 C CA . LYS A 1 197 ? -6.836 24.906 5.457 1 79.44 197 LYS A CA 1
ATOM 1538 C C . LYS A 1 197 ? -7.004 24.906 6.973 1 79.44 197 LYS A C 1
ATOM 1540 O O . LYS A 1 197 ? -6.348 25.688 7.672 1 79.44 197 LYS A O 1
ATOM 1545 N N . SER A 1 198 ? -7.77 24.031 7.41 1 85.75 198 SER A N 1
ATOM 1546 C CA . SER A 1 198 ? -8.047 24.016 8.844 1 85.75 198 SER A CA 1
ATOM 1547 C C . SER A 1 198 ? -6.844 23.5 9.633 1 85.75 198 SER A C 1
ATOM 1549 O O . SER A 1 198 ? -6.105 22.641 9.156 1 85.75 198 SER A O 1
ATOM 1551 N N . PHE A 1 199 ? -6.695 24.109 10.805 1 86.25 199 PHE A N 1
ATOM 1552 C CA . PHE A 1 199 ? -5.703 23.562 11.719 1 86.25 199 PHE A CA 1
ATOM 1553 C C . PHE A 1 199 ? -5.988 22.094 12.023 1 86.25 199 PHE A C 1
ATOM 1555 O O . PHE A 1 199 ? -7.148 21.703 12.172 1 86.25 199 PHE A O 1
ATOM 1562 N N . HIS A 1 200 ? -4.961 21.328 12.078 1 89.69 200 HIS A N 1
ATOM 1563 C CA . HIS A 1 200 ? -5.117 19.922 12.438 1 89.69 200 HIS A CA 1
ATOM 1564 C C . HIS A 1 200 ? -3.904 19.422 13.203 1 89.69 200 HIS A C 1
ATOM 1566 O O . HIS A 1 200 ? -2.783 19.875 12.984 1 89.69 200 HIS A O 1
ATOM 1572 N N . ARG A 1 201 ? -4.207 18.547 14.109 1 88.06 201 ARG A N 1
ATOM 1573 C CA . ARG A 1 201 ? -3.166 17.953 14.945 1 88.06 201 ARG A CA 1
ATOM 1574 C C . ARG A 1 201 ? -3.455 16.484 15.227 1 88.06 201 ARG A C 1
ATOM 1576 O O . ARG A 1 201 ? -4.578 16.125 15.594 1 88.06 201 ARG A O 1
ATOM 1583 N N . GLY A 1 202 ? -2.389 15.703 14.945 1 90.12 202 GLY A N 1
ATOM 1584 C CA . GLY A 1 202 ? -2.52 14.289 15.258 1 90.12 202 GLY A CA 1
ATOM 1585 C C . GLY A 1 202 ? -1.933 13.922 16.609 1 90.12 202 GLY A C 1
ATOM 1586 O O . GLY A 1 202 ? -1.093 14.648 17.141 1 90.12 202 GLY A O 1
ATOM 1587 N N . PHE A 1 203 ? -2.428 12.891 17.172 1 91.75 203 PHE A N 1
ATOM 1588 C CA . PHE A 1 203 ? -1.878 12.273 18.375 1 91.75 203 PHE A CA 1
ATOM 1589 C C . PHE A 1 203 ? -2.098 10.766 18.375 1 91.75 203 PHE A C 1
ATOM 1591 O O . PHE A 1 203 ? -2.91 10.258 17.594 1 91.75 203 PHE A O 1
ATOM 1598 N N . ASP A 1 204 ? -1.324 10.125 19.062 1 93.81 204 ASP A N 1
ATOM 1599 C CA . ASP A 1 204 ? -1.506 8.688 19.234 1 93.81 204 ASP A CA 1
ATOM 1600 C C . ASP A 1 204 ? -2.146 8.367 20.578 1 93.81 204 ASP A C 1
ATOM 1602 O O . ASP A 1 204 ? -1.509 8.516 21.625 1 93.81 204 ASP A O 1
ATOM 1606 N N . GLU A 1 205 ? -3.311 7.875 20.531 1 93.62 205 GLU A N 1
ATOM 1607 C CA . GLU A 1 205 ? -4.078 7.645 21.75 1 93.62 205 GLU A CA 1
ATOM 1608 C C . GLU A 1 205 ? -3.447 6.539 22.594 1 93.62 205 GLU A C 1
ATOM 1610 O O . GLU A 1 205 ? -3.762 6.402 23.781 1 93.62 205 GLU A O 1
ATOM 1615 N N . PHE A 1 206 ? -2.559 5.812 22.016 1 92.5 206 PHE A N 1
ATOM 1616 C CA . PHE A 1 206 ? -1.94 4.707 22.734 1 92.5 206 PHE A CA 1
ATOM 1617 C C . PHE A 1 206 ? -0.575 5.109 23.281 1 92.5 206 PHE A C 1
ATOM 1619 O O . PHE A 1 206 ? 0.047 4.352 24.031 1 92.5 206 PHE A O 1
ATOM 1626 N N . SER A 1 207 ? -0.13 6.211 22.859 1 92 207 SER A N 1
ATOM 1627 C CA . SER A 1 207 ? 1.159 6.688 23.344 1 92 207 SER A CA 1
ATOM 1628 C C . SER A 1 207 ? 1.058 7.164 24.797 1 92 207 SER A C 1
ATOM 1630 O O . SER A 1 207 ? 0.208 7.996 25.109 1 92 207 SER A O 1
ATOM 1632 N N . PRO A 1 208 ? 2 6.68 25.625 1 91.12 208 PRO A N 1
ATOM 1633 C CA . PRO A 1 208 ? 1.986 7.145 27.016 1 91.12 208 PRO A CA 1
ATOM 1634 C C . PRO A 1 208 ? 2.453 8.594 27.156 1 91.12 208 PRO A C 1
ATOM 1636 O O . PRO A 1 208 ? 2.244 9.211 28.203 1 91.12 208 PRO A O 1
ATOM 1639 N N . ASN A 1 209 ? 2.969 9.117 26.141 1 87.94 209 ASN A N 1
ATOM 1640 C CA . ASN A 1 209 ? 3.547 10.461 26.188 1 87.94 209 ASN A CA 1
ATOM 1641 C C . ASN A 1 209 ? 2.551 11.516 25.719 1 87.94 209 ASN A C 1
ATOM 1643 O O . ASN A 1 209 ? 2.879 12.703 25.672 1 87.94 209 ASN A O 1
ATOM 1647 N N . THR A 1 210 ? 1.378 11.031 25.453 1 89.38 210 THR A N 1
ATOM 1648 C CA . THR A 1 210 ? 0.409 11.992 24.938 1 89.38 210 THR A CA 1
ATOM 1649 C C . THR A 1 210 ? -0.042 12.945 26.031 1 89.38 210 THR A C 1
ATOM 1651 O O . THR A 1 210 ? -0.553 12.516 27.078 1 89.38 210 THR A O 1
ATOM 1654 N N . ASP A 1 211 ? 0.201 14.227 25.844 1 91.62 211 ASP A N 1
ATOM 1655 C CA . ASP A 1 211 ? -0.263 15.281 26.734 1 91.62 211 ASP A CA 1
ATOM 1656 C C . ASP A 1 211 ? -1.567 15.891 26.234 1 91.62 211 ASP A C 1
ATOM 1658 O O . ASP A 1 211 ? -1.55 16.859 25.469 1 91.62 211 ASP A O 1
ATOM 1662 N N . TYR A 1 212 ? -2.609 15.43 26.75 1 91.81 212 TYR A N 1
ATOM 1663 C CA . TYR A 1 212 ? -3.93 15.828 26.266 1 91.81 212 TYR A CA 1
ATOM 1664 C C . TYR A 1 212 ? -4.215 17.281 26.609 1 91.81 212 TYR A C 1
ATOM 1666 O O . TYR A 1 212 ? -4.867 18 25.844 1 91.81 212 TYR A O 1
ATOM 1674 N N . PHE A 1 213 ? -3.797 17.703 27.719 1 93.69 213 PHE A N 1
ATOM 1675 C CA . PHE A 1 213 ? -4.012 19.094 28.109 1 93.69 213 PHE A CA 1
ATOM 1676 C C . PHE A 1 213 ? -3.33 20.047 27.141 1 93.69 213 PHE A C 1
ATOM 1678 O O . PHE A 1 213 ? -3.936 21.016 26.688 1 93.69 213 PHE A O 1
ATOM 1685 N N . LYS A 1 214 ? -2.133 19.734 26.906 1 91.81 214 LYS A N 1
ATOM 1686 C CA . LYS A 1 214 ? -1.386 20.547 25.953 1 91.81 214 LYS A CA 1
ATOM 1687 C C . LYS A 1 214 ? -2.057 20.547 24.578 1 91.81 214 LYS A C 1
ATOM 1689 O O . LYS A 1 214 ? -2.156 21.594 23.922 1 91.81 214 LYS A O 1
ATOM 1694 N N . LEU A 1 215 ? -2.473 19.391 24.141 1 91.25 215 LEU A N 1
ATOM 1695 C CA . LEU A 1 215 ? -3.131 19.25 22.859 1 91.25 215 LEU A CA 1
ATOM 1696 C C . LEU A 1 215 ? -4.402 20.094 22.797 1 91.25 215 LEU A C 1
ATOM 1698 O O . LEU A 1 215 ? -4.629 20.812 21.812 1 91.25 215 LEU A O 1
ATOM 1702 N N . LEU A 1 216 ? -5.168 20.047 23.797 1 91.69 216 LEU A N 1
ATOM 1703 C CA . LEU A 1 216 ? -6.438 20.766 23.844 1 91.69 216 LEU A CA 1
ATOM 1704 C C . LEU A 1 216 ? -6.203 22.281 23.875 1 91.69 216 LEU A C 1
ATOM 1706 O O . LEU A 1 216 ? -6.953 23.047 23.25 1 91.69 216 LEU A O 1
ATOM 1710 N N . LYS A 1 217 ? -5.234 22.688 24.578 1 91.44 217 LYS A N 1
ATOM 1711 C CA . LYS A 1 217 ? -4.883 24.109 24.609 1 91.44 217 LYS A CA 1
ATOM 1712 C C . LYS A 1 217 ? -4.469 24.594 23.219 1 91.44 217 LYS A C 1
ATOM 1714 O O . LYS A 1 217 ? -4.867 25.688 22.797 1 91.44 217 LYS A O 1
ATOM 1719 N N . GLU A 1 218 ? -3.668 23.781 22.562 1 87.88 218 GLU A N 1
ATOM 1720 C CA . GLU A 1 218 ? -3.229 24.125 21.219 1 87.88 218 GLU A CA 1
ATOM 1721 C C . GLU A 1 218 ? -4.418 24.281 20.266 1 87.88 218 GLU A C 1
ATOM 1723 O O . GLU A 1 218 ? -4.492 25.25 19.5 1 87.88 218 GLU A O 1
ATOM 1728 N N . VAL A 1 219 ? -5.266 23.312 20.359 1 89.19 219 VAL A N 1
ATOM 1729 C CA . VAL A 1 219 ? -6.441 23.328 19.5 1 89.19 219 VAL A CA 1
ATOM 1730 C C . VAL A 1 219 ? -7.312 24.531 19.844 1 89.19 219 VAL A C 1
ATOM 1732 O O . VAL A 1 219 ? -7.859 25.188 18.953 1 89.19 219 VAL A O 1
ATOM 1735 N N . SER A 1 220 ? -7.469 24.844 21.078 1 89.25 220 SER A N 1
ATOM 1736 C CA . SER A 1 220 ? -8.273 25.984 21.516 1 89.25 220 SER A CA 1
ATOM 1737 C C . SER A 1 220 ? -7.711 27.297 20.984 1 89.25 220 SER A C 1
ATOM 1739 O O . SER A 1 220 ? -8.469 28.188 20.609 1 89.25 220 SER A O 1
ATOM 1741 N N . LEU A 1 221 ? -6.461 27.375 20.906 1 87.75 221 LEU A N 1
ATOM 1742 C CA . LEU A 1 221 ? -5.809 28.578 20.422 1 87.75 221 LEU A CA 1
ATOM 1743 C C . LEU A 1 221 ? -6.059 28.766 18.938 1 87.75 221 LEU A C 1
ATOM 1745 O O . LEU A 1 221 ? -6.117 29.906 18.453 1 87.75 221 LEU A O 1
ATOM 1749 N N . HIS A 1 222 ? -6.293 27.641 18.25 1 85.12 222 HIS A N 1
ATOM 1750 C CA . HIS A 1 222 ? -6.426 27.703 16.797 1 85.12 222 HIS A CA 1
ATOM 1751 C C . HIS A 1 222 ? -7.891 27.672 16.375 1 85.12 222 HIS A C 1
ATOM 1753 O O . HIS A 1 222 ? -8.203 27.828 15.195 1 85.12 222 HIS A O 1
ATOM 1759 N N . SER A 1 223 ? -8.734 27.359 17.297 1 77 223 SER A N 1
ATOM 1760 C CA . SER A 1 223 ? -10.156 27.266 16.969 1 77 223 SER A CA 1
ATOM 1761 C C . SER A 1 223 ? -10.898 28.531 17.391 1 77 223 SER A C 1
ATOM 1763 O O . SER A 1 223 ? -12.094 28.672 17.125 1 77 223 SER A O 1
ATOM 1765 N N . ARG A 1 224 ? -10.32 29.406 18.141 1 65.19 224 ARG A N 1
ATOM 1766 C CA . ARG A 1 224 ? -11.008 30.594 18.641 1 65.19 224 ARG A CA 1
ATOM 1767 C C . ARG A 1 224 ? -10.961 31.734 17.625 1 65.19 224 ARG A C 1
ATOM 1769 O O . ARG A 1 224 ? -9.961 31.906 16.922 1 65.19 224 ARG A O 1
ATOM 1776 N N . SER A 1 225 ? -12.141 32.062 17.031 1 53.91 225 SER A N 1
ATOM 1777 C CA . SER A 1 225 ? -12.328 33.281 16.25 1 53.91 225 SER A CA 1
ATOM 1778 C C . SER A 1 225 ? -11.797 34.531 16.984 1 53.91 225 SER A C 1
ATOM 1780 O O . SER A 1 225 ? -11.844 34.562 18.219 1 53.91 225 SER A O 1
ATOM 1782 N N . LYS A 1 226 ? -10.789 35.25 16.406 1 44.78 226 LYS A N 1
ATOM 1783 C CA . LYS A 1 226 ? -10.648 36.594 16.938 1 44.78 226 LYS A CA 1
ATOM 1784 C C . LYS A 1 226 ? -11.992 37.344 16.938 1 44.78 226 LYS A C 1
ATOM 1786 O O . LYS A 1 226 ? -12.789 37.156 16.016 1 44.78 226 LYS A O 1
ATOM 1791 N N . MET B 1 1 ? 70.125 -52 29.672 1 36.94 1 MET B N 1
ATOM 1792 C CA . MET B 1 1 ? 69.812 -51.719 28.266 1 36.94 1 MET B CA 1
ATOM 1793 C C . MET B 1 1 ? 68.375 -51.844 27.938 1 36.94 1 MET B C 1
ATOM 1795 O O . MET B 1 1 ? 67.875 -52.938 27.719 1 36.94 1 MET B O 1
ATOM 1799 N N . THR B 1 2 ? 67.438 -51.094 28.75 1 49.38 2 THR B N 1
ATOM 1800 C CA . THR B 1 2 ? 66 -50.969 28.641 1 49.38 2 THR B CA 1
ATOM 1801 C C . THR B 1 2 ? 65.625 -50.438 27.266 1 49.38 2 THR B C 1
ATOM 1803 O O . THR B 1 2 ? 66.062 -49.344 26.859 1 49.38 2 THR B O 1
ATOM 1806 N N . PHE B 1 3 ? 65.188 -51.281 26.266 1 47.03 3 PHE B N 1
ATOM 1807 C CA . PHE B 1 3 ? 64.688 -51.031 24.922 1 47.03 3 PHE B CA 1
ATOM 1808 C C . PHE B 1 3 ? 63.438 -50.219 24.969 1 47.03 3 PHE B C 1
ATOM 1810 O O . PHE B 1 3 ? 62.438 -50.656 25.547 1 47.03 3 PHE B O 1
ATOM 1817 N N . LEU B 1 4 ? 63.438 -48.875 24.938 1 43.44 4 LEU B N 1
ATOM 1818 C CA . LEU B 1 4 ? 62.344 -47.938 24.719 1 43.44 4 LEU B CA 1
ATOM 1819 C C . LEU B 1 4 ? 61.688 -48.188 23.375 1 43.44 4 LEU B C 1
ATOM 1821 O O . LEU B 1 4 ? 62.312 -48 22.328 1 43.44 4 LEU B O 1
ATOM 1825 N N . ARG B 1 5 ? 60.719 -49.125 23.25 1 44.31 5 ARG B N 1
ATOM 1826 C CA . ARG B 1 5 ? 59.906 -49.312 22.062 1 44.31 5 ARG B CA 1
ATOM 1827 C C . ARG B 1 5 ? 59.125 -48.031 21.734 1 44.31 5 ARG B C 1
ATOM 1829 O O . ARG B 1 5 ? 58.312 -47.562 22.531 1 44.31 5 ARG B O 1
ATOM 1836 N N . VAL B 1 6 ? 59.688 -47.125 20.938 1 46.38 6 VAL B N 1
ATOM 1837 C CA . VAL B 1 6 ? 58.969 -45.969 20.359 1 46.38 6 VAL B CA 1
ATOM 1838 C C . VAL B 1 6 ? 57.812 -46.438 19.516 1 46.38 6 VAL B C 1
ATOM 1840 O O . VAL B 1 6 ? 58 -47.156 18.516 1 46.38 6 VAL B O 1
ATOM 1843 N N . ILE B 1 7 ? 56.656 -46.656 20.047 1 48.81 7 ILE B N 1
ATOM 1844 C CA . ILE B 1 7 ? 55.406 -46.875 19.312 1 48.81 7 ILE B CA 1
ATOM 1845 C C . ILE B 1 7 ? 55.125 -45.719 18.375 1 48.81 7 ILE B C 1
ATOM 1847 O O . ILE B 1 7 ? 54.969 -44.594 18.812 1 48.81 7 ILE B O 1
ATOM 1851 N N . PHE B 1 8 ? 55.625 -45.781 17.078 1 48.91 8 PHE B N 1
ATOM 1852 C CA . PHE B 1 8 ? 55.25 -44.875 16 1 48.91 8 PHE B CA 1
ATOM 1853 C C . PHE B 1 8 ? 53.75 -44.906 15.75 1 48.91 8 PHE B C 1
ATOM 1855 O O . PHE B 1 8 ? 53.219 -45.938 15.281 1 48.91 8 PHE B O 1
ATOM 1862 N N . CYS B 1 9 ? 52.969 -44.125 16.5 1 47.31 9 CYS B N 1
ATOM 1863 C CA . CYS B 1 9 ? 51.562 -43.875 16.156 1 47.31 9 CYS B CA 1
ATOM 1864 C C . CYS B 1 9 ? 51.438 -43.312 14.75 1 47.31 9 CYS B C 1
ATOM 1866 O O . CYS B 1 9 ? 51.812 -42.188 14.492 1 47.31 9 CYS B O 1
ATOM 1868 N N . LEU B 1 10 ? 51.438 -44.219 13.766 1 49.03 10 LEU B N 1
ATOM 1869 C CA . LEU B 1 10 ? 51.031 -43.812 12.414 1 49.03 10 LEU B CA 1
ATOM 1870 C C . LEU B 1 10 ? 49.656 -43.219 12.414 1 49.03 10 LEU B C 1
ATOM 1872 O O . LEU B 1 10 ? 48.656 -43.938 12.609 1 49.03 10 LEU B O 1
ATOM 1876 N N . VAL B 1 11 ? 49.5 -41.906 12.797 1 54.78 11 VAL B N 1
ATOM 1877 C CA . VAL B 1 11 ? 48.281 -41.156 12.539 1 54.78 11 VAL B CA 1
ATOM 1878 C C . VAL B 1 11 ? 47.938 -41.219 11.055 1 54.78 11 VAL B C 1
ATOM 1880 O O . VAL B 1 11 ? 48.688 -40.656 10.227 1 54.78 11 VAL B O 1
ATOM 1883 N N . ILE B 1 12 ? 47.25 -42.219 10.555 1 52.81 12 ILE B N 1
ATOM 1884 C CA . ILE B 1 12 ? 46.625 -42.188 9.242 1 52.81 12 ILE B CA 1
ATOM 1885 C C . ILE B 1 12 ? 45.688 -41 9.117 1 52.81 12 ILE B C 1
ATOM 1887 O O . ILE B 1 12 ? 44.625 -40.938 9.773 1 52.81 12 ILE B O 1
ATOM 1891 N N . ILE B 1 13 ? 46.188 -39.781 8.836 1 54.34 13 ILE B N 1
ATOM 1892 C CA . ILE B 1 13 ? 45.344 -38.688 8.359 1 54.34 13 ILE B CA 1
ATOM 1893 C C . ILE B 1 13 ? 44.562 -39.125 7.125 1 54.34 13 ILE B C 1
ATOM 1895 O O . ILE B 1 13 ? 45.156 -39.281 6.047 1 54.34 13 ILE B O 1
ATOM 1899 N N . SER B 1 14 ? 43.594 -39.906 7.238 1 49.66 14 SER B N 1
ATOM 1900 C CA . SER B 1 14 ? 42.656 -40.062 6.125 1 49.66 14 SER B CA 1
ATOM 1901 C C . SER B 1 14 ? 42.219 -38.688 5.562 1 49.66 14 SER B C 1
ATOM 1903 O O . SER B 1 14 ? 41.594 -37.906 6.258 1 49.66 14 SER B O 1
ATOM 1905 N N . HIS B 1 15 ? 43 -38.156 4.652 1 51.94 15 HIS B N 1
ATOM 1906 C CA . HIS B 1 15 ? 42.469 -37.062 3.832 1 51.94 15 HIS B CA 1
ATOM 1907 C C . HIS B 1 15 ? 41.062 -37.375 3.32 1 51.94 15 HIS B C 1
ATOM 1909 O O . HIS B 1 15 ? 40.906 -38.219 2.43 1 51.94 15 HIS B O 1
ATOM 1915 N N . TYR B 1 16 ? 40.062 -37.406 4.094 1 50.22 16 TYR B N 1
ATOM 1916 C CA . TYR B 1 16 ? 38.719 -37.312 3.514 1 50.22 16 TYR B CA 1
ATOM 1917 C C . TYR B 1 16 ? 38.688 -36.281 2.387 1 50.22 16 TYR B C 1
ATOM 1919 O O . TYR B 1 16 ? 38.875 -35.094 2.625 1 50.22 16 TYR B O 1
ATOM 1927 N N . ALA B 1 17 ? 39.094 -36.594 1.24 1 51.12 17 ALA B N 1
ATOM 1928 C CA . ALA B 1 17 ? 38.719 -35.781 0.079 1 51.12 17 ALA B CA 1
ATOM 1929 C C . ALA B 1 17 ? 37.25 -35.406 0.12 1 51.12 17 ALA B C 1
ATOM 1931 O O . ALA B 1 17 ? 36.375 -36.25 -0.083 1 51.12 17 ALA B O 1
ATOM 1932 N N . ALA B 1 18 ? 36.812 -34.562 0.968 1 51.44 18 ALA B N 1
ATOM 1933 C CA . ALA B 1 18 ? 35.5 -33.938 0.746 1 51.44 18 ALA B CA 1
ATOM 1934 C C . ALA B 1 18 ? 35.25 -33.719 -0.743 1 51.44 18 ALA B C 1
ATOM 1936 O O . ALA B 1 18 ? 36.062 -33.125 -1.439 1 51.44 18 ALA B O 1
ATOM 1937 N N . SER B 1 19 ? 34.688 -34.531 -1.47 1 54.19 19 SER B N 1
ATOM 1938 C CA . SER B 1 19 ? 34.219 -34.25 -2.828 1 54.19 19 SER B CA 1
ATOM 1939 C C . SER B 1 19 ? 33.719 -32.844 -2.975 1 54.19 19 SER B C 1
ATOM 1941 O O . SER B 1 19 ? 32.781 -32.438 -2.314 1 54.19 19 SER B O 1
ATOM 1943 N N . GLU B 1 20 ? 34.562 -31.859 -3.045 1 59.44 20 GLU B N 1
ATOM 1944 C CA . GLU B 1 20 ? 34.188 -30.5 -3.371 1 59.44 20 GLU B CA 1
ATOM 1945 C C . GLU B 1 20 ? 33.094 -30.469 -4.434 1 59.44 20 GLU B C 1
ATOM 1947 O O . GLU B 1 20 ? 33.281 -30.938 -5.551 1 59.44 20 GLU B O 1
ATOM 1952 N N . THR B 1 21 ? 31.875 -30.781 -4.105 1 68.81 21 THR B N 1
ATOM 1953 C CA . THR B 1 21 ? 30.797 -30.609 -5.07 1 68.81 21 THR B CA 1
ATOM 1954 C C . THR B 1 21 ? 31.062 -29.406 -5.977 1 68.81 21 THR B C 1
ATOM 1956 O O . THR B 1 21 ? 31.297 -28.297 -5.496 1 68.81 21 THR B O 1
ATOM 1959 N N . ASP B 1 22 ? 31.469 -29.672 -7.152 1 79.88 22 ASP B N 1
ATOM 1960 C CA . ASP B 1 22 ? 31.656 -28.656 -8.18 1 79.88 22 ASP B CA 1
ATOM 1961 C C . ASP B 1 22 ? 30.438 -27.766 -8.32 1 79.88 22 ASP B C 1
ATOM 1963 O O . ASP B 1 22 ? 29.406 -28.188 -8.867 1 79.88 22 ASP B O 1
ATOM 1967 N N . ILE B 1 23 ? 30.328 -26.609 -7.688 1 84.5 23 ILE B N 1
ATOM 1968 C CA . ILE B 1 23 ? 29.25 -25.641 -7.617 1 84.5 23 ILE B CA 1
ATOM 1969 C C . ILE B 1 23 ? 28.797 -25.281 -9.023 1 84.5 23 ILE B C 1
ATOM 1971 O O . ILE B 1 23 ? 27.609 -24.969 -9.242 1 84.5 23 ILE B O 1
ATOM 1975 N N . SER B 1 24 ? 29.656 -25.422 -9.977 1 79.31 24 SER B N 1
ATOM 1976 C CA . SER B 1 24 ? 29.328 -25.078 -11.352 1 79.31 24 SER B CA 1
ATOM 1977 C C . SER B 1 24 ? 28.375 -26.094 -11.961 1 79.31 24 SER B C 1
ATOM 1979 O O . SER B 1 24 ? 27.781 -25.844 -13.008 1 79.31 24 SER B O 1
ATOM 1981 N N . ARG B 1 25 ? 28.203 -27.203 -11.289 1 83.62 25 ARG B N 1
ATOM 1982 C CA . ARG B 1 25 ? 27.359 -28.266 -11.812 1 83.62 25 ARG B CA 1
ATOM 1983 C C . ARG B 1 25 ? 25.984 -28.234 -11.148 1 83.62 25 ARG B C 1
ATOM 1985 O O . ARG B 1 25 ? 25.078 -29 -11.531 1 83.62 25 ARG B O 1
ATOM 1992 N N . LEU B 1 26 ? 25.875 -27.359 -10.25 1 90.12 26 LEU B N 1
ATOM 1993 C CA . LEU B 1 26 ? 24.594 -27.203 -9.57 1 90.12 26 LEU B CA 1
ATOM 1994 C C . LEU B 1 26 ? 23.562 -26.562 -10.492 1 90.12 26 LEU B C 1
ATOM 1996 O O . LEU B 1 26 ? 23.922 -25.859 -11.445 1 90.12 26 LEU B O 1
ATOM 2000 N N . PRO B 1 27 ? 22.281 -26.828 -10.234 1 93.44 27 PRO B N 1
ATOM 2001 C CA . PRO B 1 27 ? 21.25 -26.125 -11.008 1 93.44 27 PRO B CA 1
ATOM 2002 C C . PRO B 1 27 ? 21.375 -24.609 -10.93 1 93.44 27 PRO B C 1
ATOM 2004 O O . PRO B 1 27 ? 21.75 -24.078 -9.883 1 93.44 27 PRO B O 1
ATOM 2007 N N . PRO B 1 28 ? 21.094 -24 -11.984 1 96.44 28 PRO B N 1
ATOM 2008 C CA . PRO B 1 28 ? 21.25 -22.531 -12 1 96.44 28 PRO B CA 1
ATOM 2009 C C . PRO B 1 28 ? 20.328 -21.844 -11.008 1 96.44 28 PRO B C 1
ATOM 2011 O O . PRO B 1 28 ? 19.203 -22.281 -10.781 1 96.44 28 PRO B O 1
ATOM 2014 N N . VAL B 1 29 ? 20.812 -20.75 -10.469 1 97.12 29 VAL B N 1
ATOM 2015 C CA . VAL B 1 29 ? 20 -19.844 -9.648 1 97.12 29 VAL B CA 1
ATOM 2016 C C . VAL B 1 29 ? 19.188 -18.922 -10.555 1 97.12 29 VAL B C 1
ATOM 2018 O O . VAL B 1 29 ? 19.719 -18.328 -11.484 1 97.12 29 VAL B O 1
ATOM 2021 N N . ARG B 1 30 ? 17.906 -18.859 -10.32 1 98.19 30 ARG B N 1
ATOM 2022 C CA . ARG B 1 30 ? 17.031 -17.984 -11.094 1 98.19 30 ARG B CA 1
ATOM 2023 C C . ARG B 1 30 ? 16.969 -16.594 -10.484 1 98.19 30 ARG B C 1
ATOM 2025 O O . ARG B 1 30 ? 16.391 -16.406 -9.414 1 98.19 30 ARG B O 1
ATOM 2032 N N . LEU B 1 31 ? 17.5 -15.648 -11.188 1 98.31 31 LEU B N 1
ATOM 2033 C CA . LEU B 1 31 ? 17.547 -14.25 -10.797 1 98.31 31 LEU B CA 1
ATOM 2034 C C . LEU B 1 31 ? 16.469 -13.445 -11.508 1 98.31 31 LEU B C 1
ATOM 2036 O O . LEU B 1 31 ? 16.578 -13.164 -12.703 1 98.31 31 LEU B O 1
ATOM 2040 N N . ALA B 1 32 ? 15.469 -13.047 -10.773 1 98.81 32 ALA B N 1
ATOM 2041 C CA . ALA B 1 32 ? 14.375 -12.273 -11.359 1 98.81 32 ALA B CA 1
ATOM 2042 C C . ALA B 1 32 ? 14.594 -10.773 -11.156 1 98.81 32 ALA B C 1
ATOM 2044 O O . ALA B 1 32 ? 14.531 -10.281 -10.023 1 98.81 32 ALA B O 1
ATOM 2045 N N . VAL B 1 33 ? 14.82 -10.117 -12.242 1 98.81 33 VAL B N 1
ATOM 2046 C CA . VAL B 1 33 ? 15.062 -8.672 -12.219 1 98.81 33 VAL B CA 1
ATOM 2047 C C . VAL B 1 33 ? 13.742 -7.926 -12.406 1 98.81 33 VAL B C 1
ATOM 2049 O O . VAL B 1 33 ? 13.062 -8.109 -13.422 1 98.81 33 VAL B O 1
ATOM 2052 N N . LEU B 1 34 ? 13.391 -7.121 -11.406 1 98.81 34 LEU B N 1
ATOM 2053 C CA . LEU B 1 34 ? 12.164 -6.328 -11.445 1 98.81 34 LEU B CA 1
ATOM 2054 C C . LEU B 1 34 ? 12.484 -4.84 -11.523 1 98.81 34 LEU B C 1
ATOM 2056 O O . LEU B 1 34 ? 12.961 -4.25 -10.555 1 98.81 34 LEU B O 1
ATOM 2060 N N . ALA B 1 35 ? 12.211 -4.242 -12.641 1 98.75 35 ALA B N 1
ATOM 2061 C CA . ALA B 1 35 ? 12.477 -2.83 -12.898 1 98.75 35 ALA B CA 1
ATOM 2062 C C . ALA B 1 35 ? 11.562 -2.293 -14 1 98.75 35 ALA B C 1
ATOM 2064 O O . ALA B 1 35 ? 10.945 -3.068 -14.734 1 98.75 35 ALA B O 1
ATOM 2065 N N . PRO B 1 36 ? 11.375 -0.977 -14.031 1 98.5 36 PRO B N 1
ATOM 2066 C CA . PRO B 1 36 ? 10.5 -0.444 -15.078 1 98.5 36 PRO B CA 1
ATOM 2067 C C . PRO B 1 36 ? 11.148 -0.462 -16.453 1 98.5 36 PRO B C 1
ATOM 2069 O O . PRO B 1 36 ? 12.367 -0.33 -16.578 1 98.5 36 PRO B O 1
ATOM 2072 N N . ASP B 1 37 ? 10.312 -0.654 -17.422 1 98.12 37 ASP B N 1
ATOM 2073 C CA . ASP B 1 37 ? 10.727 -0.49 -18.812 1 98.12 37 ASP B CA 1
ATOM 2074 C C . ASP B 1 37 ? 10.383 0.904 -19.328 1 98.12 37 ASP B C 1
ATOM 2076 O O . ASP B 1 37 ? 9.539 1.049 -20.219 1 98.12 37 ASP B O 1
ATOM 2080 N N . ASP B 1 38 ? 10.906 1.873 -18.781 1 97.56 38 ASP B N 1
ATOM 2081 C CA . ASP B 1 38 ? 10.742 3.293 -19.078 1 97.56 38 ASP B CA 1
ATOM 2082 C C . ASP B 1 38 ? 12.086 4.02 -19.047 1 97.56 38 ASP B C 1
ATOM 2084 O O . ASP B 1 38 ? 12.602 4.34 -17.969 1 97.56 38 ASP B O 1
ATOM 2088 N N . ASP B 1 39 ? 12.578 4.402 -20.156 1 96.69 39 ASP B N 1
ATOM 2089 C CA . ASP B 1 39 ? 13.938 4.898 -20.297 1 96.69 39 ASP B CA 1
ATOM 2090 C C . ASP B 1 39 ? 14.062 6.332 -19.781 1 96.69 39 ASP B C 1
ATOM 2092 O O . ASP B 1 39 ? 15.164 6.863 -19.656 1 96.69 39 ASP B O 1
ATOM 2096 N N . SER B 1 40 ? 12.938 6.91 -19.422 1 95.88 40 SER B N 1
ATOM 2097 C CA . SER B 1 40 ? 13.031 8.211 -18.766 1 95.88 40 SER B CA 1
ATOM 2098 C C . SER B 1 40 ? 13.547 8.078 -17.344 1 95.88 40 SER B C 1
ATOM 2100 O O . SER B 1 40 ? 13.969 9.062 -16.734 1 95.88 40 SER B O 1
ATOM 2102 N N . LEU B 1 41 ? 13.516 6.875 -16.875 1 94.5 41 LEU B N 1
ATOM 2103 C CA . LEU B 1 41 ? 13.984 6.617 -15.523 1 94.5 41 LEU B CA 1
ATOM 2104 C C . LEU B 1 41 ? 15.438 6.141 -15.523 1 94.5 41 LEU B C 1
ATOM 2106 O O . LEU B 1 41 ? 15.844 5.383 -16.406 1 94.5 41 LEU B O 1
ATOM 2110 N N . PRO B 1 42 ? 16.172 6.496 -14.547 1 93 42 PRO B N 1
ATOM 2111 C CA . PRO B 1 42 ? 17.594 6.141 -14.523 1 93 42 PRO B CA 1
ATOM 2112 C C . PRO B 1 42 ? 17.828 4.656 -14.25 1 93 42 PRO B C 1
ATOM 2114 O O . PRO B 1 42 ? 18.906 4.125 -14.555 1 93 42 PRO B O 1
ATOM 2117 N N . PHE B 1 43 ? 16.891 3.969 -13.82 1 95.19 43 PHE B N 1
ATOM 2118 C CA . PHE B 1 43 ? 17.047 2.568 -13.453 1 95.19 43 PHE B CA 1
ATOM 2119 C C . PHE B 1 43 ? 16.156 1.677 -14.305 1 95.19 43 PHE B C 1
ATOM 2121 O O . PHE B 1 43 ? 15.656 0.658 -13.828 1 95.19 43 PHE B O 1
ATOM 2128 N N . SER B 1 44 ? 15.938 2.107 -15.5 1 97.56 44 SER B N 1
ATOM 2129 C CA . SER B 1 44 ? 15.133 1.304 -16.406 1 97.56 44 SER B CA 1
ATOM 2130 C C . SER B 1 44 ? 15.812 -0.024 -16.719 1 97.56 44 SER B C 1
ATOM 2132 O O . SER B 1 44 ? 17.031 -0.147 -16.594 1 97.56 44 SER B O 1
ATOM 2134 N N . LEU B 1 45 ? 15.062 -0.98 -17.141 1 98.31 45 LEU B N 1
ATOM 2135 C CA . LEU B 1 45 ? 15.562 -2.305 -17.484 1 98.31 45 LEU B CA 1
ATOM 2136 C C . LEU B 1 45 ? 16.672 -2.209 -18.531 1 98.31 45 LEU B C 1
ATOM 2138 O O . LEU B 1 45 ? 17.703 -2.857 -18.406 1 98.31 45 LEU B O 1
ATOM 2142 N N . HIS B 1 46 ? 16.484 -1.36 -19.5 1 97.56 46 HIS B N 1
ATOM 2143 C CA . HIS B 1 46 ? 17.453 -1.239 -20.578 1 97.56 46 HIS B CA 1
ATOM 2144 C C . HIS B 1 46 ? 18.812 -0.751 -20.047 1 97.56 46 HIS B C 1
ATOM 2146 O O . HIS B 1 46 ? 19.859 -1.09 -20.609 1 97.56 46 HIS B O 1
ATOM 2152 N N . LYS B 1 47 ? 18.766 -0.072 -19.047 1 97.69 47 LYS B N 1
ATOM 2153 C CA . LYS B 1 47 ? 19.984 0.529 -18.5 1 97.69 47 LYS B CA 1
ATOM 2154 C C . LYS B 1 47 ? 20.672 -0.403 -17.5 1 97.69 47 LYS B C 1
ATOM 2156 O O . LYS B 1 47 ? 21.891 -0.402 -17.375 1 97.69 47 LYS B O 1
ATOM 2161 N N . ILE B 1 48 ? 19.938 -1.247 -16.844 1 97.56 48 ILE B N 1
ATOM 2162 C CA . ILE B 1 48 ? 20.547 -1.982 -15.742 1 97.56 48 ILE B CA 1
ATOM 2163 C C . ILE B 1 48 ? 20.828 -3.42 -16.172 1 97.56 48 ILE B C 1
ATOM 2165 O O . ILE B 1 48 ? 21.719 -4.07 -15.641 1 97.56 48 ILE B O 1
ATOM 2169 N N . LEU B 1 49 ? 20.109 -3.967 -17.094 1 98.12 49 LEU B N 1
ATOM 2170 C CA . LEU B 1 49 ? 20.219 -5.375 -17.469 1 98.12 49 LEU B CA 1
ATOM 2171 C C . LEU B 1 49 ? 21.609 -5.695 -18 1 98.12 49 LEU B C 1
ATOM 2173 O O . LEU B 1 49 ? 22.188 -6.723 -17.641 1 98.12 49 LEU B O 1
ATOM 2177 N N . PRO B 1 50 ? 22.203 -4.82 -18.859 1 98 50 PRO B N 1
ATOM 2178 C CA . PRO B 1 50 ? 23.547 -5.148 -19.344 1 98 50 PRO B CA 1
ATOM 2179 C C . PRO B 1 50 ? 24.547 -5.332 -18.219 1 98 50 PRO B C 1
ATOM 2181 O O . PRO B 1 50 ? 25.359 -6.254 -18.25 1 98 50 PRO B O 1
ATOM 2184 N N . ALA B 1 51 ? 24.469 -4.484 -17.234 1 97.81 51 ALA B N 1
ATOM 2185 C CA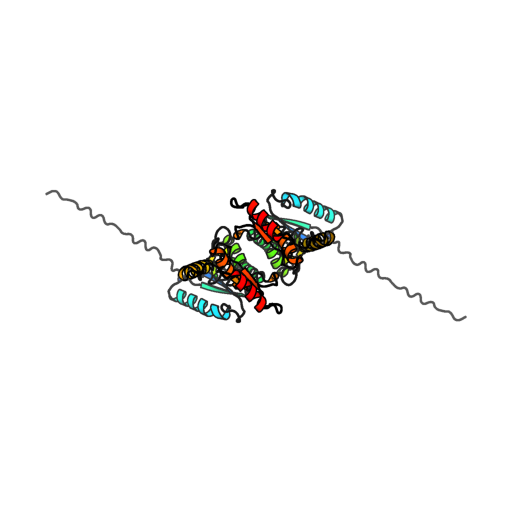 . ALA B 1 51 ? 25.375 -4.602 -16.094 1 97.81 51 ALA B CA 1
ATOM 2186 C C . ALA B 1 51 ? 25.141 -5.902 -15.328 1 97.81 51 ALA B C 1
ATOM 2188 O O . ALA B 1 51 ? 26.078 -6.559 -14.891 1 97.81 51 ALA B O 1
ATOM 2189 N N . ILE B 1 52 ? 23.891 -6.281 -15.141 1 98 52 ILE B N 1
ATOM 2190 C CA . ILE B 1 52 ? 23.531 -7.504 -14.43 1 98 52 ILE B CA 1
ATOM 2191 C C . ILE B 1 52 ? 24.047 -8.719 -15.211 1 98 52 ILE B C 1
ATOM 2193 O O . ILE B 1 52 ? 24.656 -9.625 -14.633 1 98 52 ILE B O 1
ATOM 2197 N N . LEU B 1 53 ? 23.844 -8.727 -16.516 1 98.12 53 LEU B N 1
ATOM 2198 C CA . LEU B 1 53 ? 24.281 -9.828 -17.359 1 98.12 53 LEU B CA 1
ATOM 2199 C C . LEU B 1 53 ? 25.812 -9.945 -17.344 1 98.12 53 LEU B C 1
ATOM 2201 O O . LEU B 1 53 ? 26.344 -11.047 -17.297 1 98.12 53 LEU B O 1
ATOM 2205 N N . TYR B 1 54 ? 26.438 -8.773 -17.344 1 98.25 54 TYR B N 1
ATOM 2206 C CA . TYR B 1 54 ? 27.891 -8.781 -17.266 1 98.25 54 TYR B CA 1
ATOM 2207 C C . TYR B 1 54 ? 28.359 -9.398 -15.953 1 98.25 54 TYR B C 1
ATOM 2209 O O . TYR B 1 54 ? 29.297 -10.211 -15.945 1 98.25 54 TYR B O 1
ATOM 2217 N N . ALA B 1 55 ? 27.766 -9.031 -14.875 1 97.75 55 ALA B N 1
ATOM 2218 C CA . ALA B 1 55 ? 28.109 -9.562 -13.562 1 97.75 55 ALA B CA 1
ATOM 2219 C C . ALA B 1 55 ? 27.891 -11.078 -13.508 1 97.75 55 ALA B C 1
ATOM 2221 O O . ALA B 1 55 ? 28.734 -11.812 -12.984 1 97.75 55 ALA B O 1
ATOM 2222 N N . VAL B 1 56 ? 26.781 -11.547 -14.023 1 97.31 56 VAL B N 1
ATOM 2223 C CA . VAL B 1 56 ? 26.438 -12.969 -14.016 1 97.31 56 VAL B CA 1
ATOM 2224 C C . VAL B 1 56 ? 27.484 -13.75 -14.812 1 97.31 56 VAL B C 1
ATOM 2226 O O . VAL B 1 56 ? 27.969 -14.789 -14.359 1 97.31 56 VAL B O 1
ATOM 2229 N N . ARG B 1 57 ? 27.875 -13.234 -15.977 1 96.81 57 ARG B N 1
ATOM 2230 C CA . ARG B 1 57 ? 28.891 -13.883 -16.797 1 96.81 57 ARG B CA 1
ATOM 2231 C C . ARG B 1 57 ? 30.234 -13.906 -16.094 1 96.81 57 ARG B C 1
ATOM 2233 O O . ARG B 1 57 ? 30.953 -14.914 -16.156 1 96.81 57 ARG B O 1
ATOM 2240 N N . THR B 1 58 ? 30.531 -12.805 -15.5 1 97.56 58 THR B N 1
ATOM 2241 C CA . THR B 1 58 ? 31.812 -12.695 -14.789 1 97.56 58 THR B CA 1
ATOM 2242 C C . THR B 1 58 ? 31.875 -13.711 -13.648 1 97.56 58 THR B C 1
ATOM 2244 O O . THR B 1 58 ? 32.906 -14.391 -13.484 1 97.56 58 THR B O 1
ATOM 2247 N N . LEU B 1 59 ? 30.812 -13.859 -12.867 1 95.75 59 LEU B N 1
ATOM 2248 C CA . LEU B 1 59 ? 30.766 -14.797 -11.75 1 95.75 59 LEU B CA 1
ATOM 2249 C C . LEU B 1 59 ? 30.891 -16.234 -12.242 1 95.75 59 LEU B C 1
ATOM 2251 O O . LEU B 1 59 ? 31.562 -17.062 -11.617 1 95.75 59 LEU B O 1
ATOM 2255 N N . LEU B 1 60 ? 30.234 -16.484 -13.391 1 94.44 60 LEU B N 1
ATOM 2256 C CA . LEU B 1 60 ? 30.312 -17.828 -13.969 1 94.44 60 LEU B CA 1
ATOM 2257 C C . LEU B 1 60 ? 31.734 -18.156 -14.383 1 94.44 60 LEU B C 1
ATOM 2259 O O . LEU B 1 60 ? 32.219 -19.266 -14.133 1 94.44 60 LEU B O 1
ATOM 2263 N N . ARG B 1 61 ? 32.438 -17.219 -14.93 1 95.25 61 ARG B N 1
ATOM 2264 C CA . ARG B 1 61 ? 33.812 -17.406 -15.383 1 95.25 61 ARG B CA 1
ATOM 2265 C C . ARG B 1 61 ? 34.75 -17.641 -14.203 1 95.25 61 ARG B C 1
ATOM 2267 O O . ARG B 1 61 ? 35.75 -18.328 -14.336 1 95.25 61 ARG B O 1
ATOM 2274 N N . GLN B 1 62 ? 34.375 -17.125 -13.117 1 95.19 62 GLN B N 1
ATOM 2275 C CA . GLN B 1 62 ? 35.188 -17.25 -11.914 1 95.19 62 GLN B CA 1
ATOM 2276 C C . GLN B 1 62 ? 34.875 -18.531 -11.156 1 95.19 62 GLN B C 1
ATOM 2278 O O . GLN B 1 62 ? 35.375 -18.75 -10.047 1 95.19 62 GLN B O 1
ATOM 2283 N N . GLY B 1 63 ? 34.094 -19.281 -11.742 1 92.44 63 GLY B N 1
ATOM 2284 C CA . GLY B 1 63 ? 33.781 -20.578 -11.156 1 92.44 63 GLY B CA 1
ATOM 2285 C C . GLY B 1 63 ? 32.562 -20.562 -10.258 1 92.44 63 GLY B C 1
ATOM 2286 O O . GLY B 1 63 ? 32.344 -21.469 -9.445 1 92.44 63 GLY B O 1
ATOM 2287 N N . GLY B 1 64 ? 31.75 -19.531 -10.453 1 93.44 64 GLY B N 1
ATOM 2288 C CA . GLY B 1 64 ? 30.547 -19.422 -9.641 1 93.44 64 GLY B CA 1
ATOM 2289 C C . GLY B 1 64 ? 29.406 -20.297 -10.156 1 93.44 64 GLY B C 1
ATOM 2290 O O . GLY B 1 64 ? 29.5 -20.891 -11.234 1 93.44 64 GLY B O 1
ATOM 2291 N N . ARG B 1 65 ? 28.406 -20.344 -9.328 1 94.75 65 ARG B N 1
ATOM 2292 C CA . ARG B 1 65 ? 27.203 -21.078 -9.711 1 94.75 65 ARG B CA 1
ATOM 2293 C C . ARG B 1 65 ? 26.516 -20.406 -10.898 1 94.75 65 ARG B C 1
ATOM 2295 O O . ARG B 1 65 ? 26.438 -19.188 -10.969 1 94.75 65 ARG B O 1
ATOM 2302 N N . PRO B 1 66 ? 26.109 -21.234 -11.836 1 96.56 66 PRO B N 1
ATOM 2303 C CA . PRO B 1 66 ? 25.375 -20.641 -12.945 1 96.56 66 PRO B CA 1
ATOM 2304 C C . PRO B 1 66 ? 24.109 -19.906 -12.492 1 96.56 66 PRO B C 1
ATOM 2306 O O . PRO B 1 66 ? 23.484 -20.281 -11.492 1 96.56 66 PRO B O 1
ATOM 2309 N N . MET B 1 67 ? 23.734 -18.859 -13.281 1 97.5 67 MET B N 1
ATOM 2310 C CA . MET B 1 67 ? 22.547 -18.062 -12.992 1 97.5 67 MET B CA 1
ATOM 2311 C C . MET B 1 67 ? 21.734 -17.812 -14.258 1 97.5 67 MET B C 1
ATOM 2313 O O . MET B 1 67 ? 22.297 -17.578 -15.328 1 97.5 67 MET B O 1
ATOM 2317 N N . GLU B 1 68 ? 20.5 -17.922 -14.141 1 97.69 68 GLU B N 1
ATOM 2318 C CA . GLU B 1 68 ? 19.562 -17.531 -15.188 1 97.69 68 GLU B CA 1
ATOM 2319 C C . GLU B 1 68 ? 18.859 -16.219 -14.852 1 97.69 68 GLU B C 1
ATOM 2321 O O . GLU B 1 68 ? 18.266 -16.094 -13.789 1 97.69 68 GLU B O 1
ATOM 2326 N N . VAL B 1 69 ? 18.906 -15.344 -15.789 1 98.44 69 VAL B N 1
ATOM 2327 C CA . VAL B 1 69 ? 18.328 -14.023 -15.539 1 98.44 69 VAL B CA 1
ATOM 2328 C C . VAL B 1 69 ? 17 -13.891 -16.281 1 98.44 69 VAL B C 1
ATOM 2330 O O . VAL B 1 69 ? 16.938 -14.086 -17.484 1 98.44 69 VAL B O 1
ATOM 2333 N N . LEU B 1 70 ? 15.992 -13.602 -15.539 1 98.38 70 LEU B N 1
ATOM 2334 C CA . LEU B 1 70 ? 14.695 -13.195 -16.062 1 98.38 70 LEU B CA 1
ATOM 2335 C C . LEU B 1 70 ? 14.336 -11.781 -15.617 1 98.38 70 LEU B C 1
ATOM 2337 O O . LEU B 1 70 ? 14.859 -11.297 -14.609 1 98.38 70 LEU B O 1
ATOM 2341 N N . TYR B 1 71 ? 13.539 -11.125 -16.469 1 98.56 71 TYR B N 1
ATOM 2342 C CA . TYR B 1 71 ? 13.18 -9.773 -16.078 1 98.56 71 TYR B CA 1
ATOM 2343 C C . TYR B 1 71 ? 11.727 -9.477 -16.406 1 98.56 71 TYR B C 1
ATOM 2345 O O . TYR B 1 71 ? 11.148 -10.109 -17.297 1 98.56 71 TYR B O 1
ATOM 2353 N N . ARG B 1 72 ? 11.148 -8.609 -15.578 1 98.69 72 ARG B N 1
ATOM 2354 C CA . ARG B 1 72 ? 9.789 -8.141 -15.812 1 98.69 72 ARG B CA 1
ATOM 2355 C C . ARG B 1 72 ? 9.695 -6.625 -15.664 1 98.69 72 ARG B C 1
ATOM 2357 O O . ARG B 1 72 ? 10.383 -6.035 -14.82 1 98.69 72 ARG B O 1
ATOM 2364 N N . ASP B 1 73 ? 8.852 -6.074 -16.516 1 98.75 73 ASP B N 1
ATOM 2365 C CA . ASP B 1 73 ? 8.5 -4.66 -16.406 1 98.75 73 ASP B CA 1
ATOM 2366 C C . ASP B 1 73 ? 7.531 -4.43 -15.25 1 98.75 73 ASP B C 1
ATOM 2368 O O . ASP B 1 73 ? 6.395 -4.91 -15.281 1 98.75 73 ASP B O 1
ATOM 2372 N N . THR B 1 74 ? 7.957 -3.641 -14.305 1 98.44 74 THR B N 1
ATOM 2373 C CA . THR B 1 74 ? 7.098 -3.383 -13.156 1 98.44 74 THR B CA 1
ATOM 2374 C C . THR B 1 74 ? 6.16 -2.213 -13.43 1 98.44 74 THR B C 1
ATOM 2376 O O . THR B 1 74 ? 5.188 -2.004 -12.703 1 98.44 74 THR B O 1
ATOM 2379 N N . GLN B 1 75 ? 6.527 -1.405 -14.477 1 97.31 75 GLN B N 1
ATOM 2380 C CA . GLN B 1 75 ? 5.801 -0.194 -14.836 1 97.31 75 GLN B CA 1
ATOM 2381 C C . GLN B 1 75 ? 5.762 0.793 -13.672 1 97.31 75 GLN B C 1
ATOM 2383 O O . GLN B 1 75 ? 4.887 1.661 -13.617 1 97.31 75 GLN B O 1
ATOM 2388 N N . CYS B 1 76 ? 6.578 0.492 -12.695 1 96.56 76 CYS B N 1
ATOM 2389 C CA . CYS B 1 76 ? 6.535 1.275 -11.461 1 96.56 76 CYS B CA 1
ATOM 2390 C C . CYS B 1 76 ? 5.109 1.398 -10.945 1 96.56 76 CYS B C 1
ATOM 2392 O O . CYS B 1 76 ? 4.707 2.461 -10.469 1 96.56 76 CYS B O 1
ATOM 2394 N N . SER B 1 77 ? 4.363 0.366 -11.07 1 96.62 77 SER B N 1
ATOM 2395 C CA . SER B 1 77 ? 2.945 0.323 -10.719 1 96.62 77 SER B CA 1
ATOM 2396 C C . SER B 1 77 ? 2.707 -0.524 -9.477 1 96.62 77 SER B C 1
ATOM 2398 O O . SER B 1 77 ? 3.209 -1.646 -9.375 1 96.62 77 SER B O 1
ATOM 2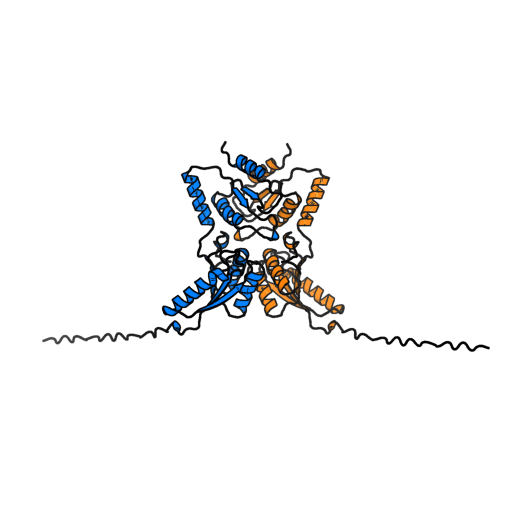400 N N . SER B 1 78 ? 1.909 0.029 -8.586 1 96 78 SER B N 1
ATOM 2401 C CA . SER B 1 78 ? 1.526 -0.725 -7.398 1 96 78 SER B CA 1
ATOM 2402 C C . SER B 1 78 ? 0.603 -1.885 -7.754 1 96 78 SER B C 1
ATOM 2404 O O . SER B 1 78 ? 0.327 -2.744 -6.914 1 96 78 SER B O 1
ATOM 2406 N N . THR B 1 79 ? 0.146 -1.926 -8.977 1 97.25 79 THR B N 1
ATOM 2407 C CA . THR B 1 79 ? -0.691 -3.018 -9.461 1 97.25 79 THR B CA 1
ATOM 2408 C C . THR B 1 79 ? 0.144 -4.043 -10.219 1 97.25 79 THR B C 1
ATOM 2410 O O . THR B 1 79 ? 0.285 -5.184 -9.781 1 97.25 79 THR B O 1
ATOM 2413 N N . TYR B 1 80 ? 0.855 -3.576 -11.188 1 98.12 80 TYR B N 1
ATOM 2414 C CA . TYR B 1 80 ? 1.479 -4.492 -12.133 1 98.12 80 TYR B CA 1
ATOM 2415 C C . TYR B 1 80 ? 2.824 -4.984 -11.617 1 98.12 80 TYR B C 1
ATOM 2417 O O . TYR B 1 80 ? 3.262 -6.086 -11.953 1 98.12 80 TYR B O 1
ATOM 2425 N N . GLY B 1 81 ? 3.477 -4.191 -10.805 1 98.5 81 GLY B N 1
ATOM 2426 C CA . GLY B 1 81 ? 4.719 -4.633 -10.195 1 98.5 81 GLY B CA 1
ATOM 2427 C C . GLY B 1 81 ? 4.566 -5.902 -9.383 1 98.5 81 GLY B C 1
ATOM 2428 O O . GLY B 1 81 ? 5.176 -6.926 -9.695 1 98.5 81 GLY B O 1
ATOM 2429 N N . PRO B 1 82 ? 3.717 -5.844 -8.383 1 98.75 82 PRO B N 1
ATOM 2430 C CA . PRO B 1 82 ? 3.477 -7.055 -7.59 1 98.75 82 PRO B CA 1
ATOM 2431 C C . PRO B 1 82 ? 2.941 -8.211 -8.43 1 98.75 82 PRO B C 1
ATOM 2433 O O . PRO B 1 82 ? 3.326 -9.367 -8.211 1 98.75 82 PRO B O 1
ATOM 2436 N N . LEU B 1 83 ? 2.08 -7.902 -9.398 1 98.5 83 LEU B N 1
ATOM 2437 C CA . LEU B 1 83 ? 1.561 -8.969 -10.25 1 98.5 83 LEU B CA 1
ATOM 2438 C C . LEU B 1 83 ? 2.686 -9.633 -11.031 1 98.5 83 LEU B C 1
ATOM 2440 O O . LEU B 1 83 ? 2.662 -10.852 -11.242 1 98.5 83 LEU B O 1
ATOM 2444 N N . ALA B 1 84 ? 3.672 -8.875 -11.445 1 98.62 84 ALA B N 1
ATOM 2445 C CA . ALA B 1 84 ? 4.84 -9.43 -12.117 1 98.62 84 ALA B CA 1
ATOM 2446 C C . ALA B 1 84 ? 5.629 -10.352 -11.195 1 98.62 84 ALA B C 1
ATOM 2448 O O . ALA B 1 84 ? 6.031 -11.445 -11.594 1 98.62 84 ALA B O 1
ATOM 2449 N N . ALA B 1 85 ? 5.836 -9.93 -10.008 1 98.62 85 ALA B N 1
ATOM 2450 C CA . ALA B 1 85 ? 6.543 -10.75 -9.02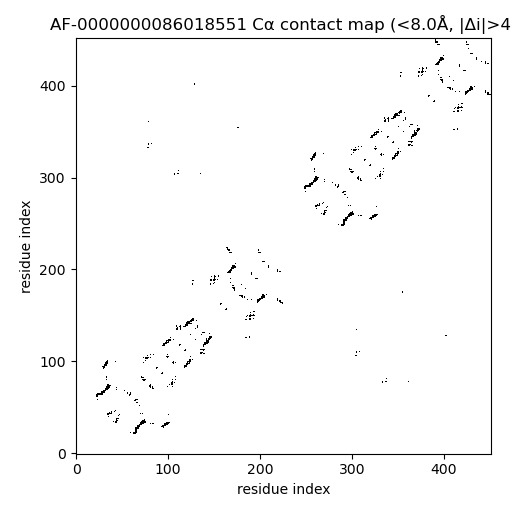3 1 98.62 85 ALA B CA 1
ATOM 2451 C C . ALA B 1 85 ? 5.785 -12.047 -8.742 1 98.62 85 ALA B C 1
ATOM 2453 O O . ALA B 1 85 ? 6.383 -13.125 -8.672 1 98.62 85 ALA B O 1
ATOM 2454 N N . PHE B 1 86 ? 4.5 -11.961 -8.641 1 97.75 86 PHE B N 1
ATOM 2455 C CA . PHE B 1 86 ? 3.662 -13.125 -8.375 1 97.75 86 PHE B CA 1
ATOM 2456 C C . PHE B 1 86 ? 3.74 -14.125 -9.523 1 97.75 86 PHE B C 1
ATOM 2458 O O . PHE B 1 86 ? 3.803 -15.328 -9.297 1 97.75 86 PHE B O 1
ATOM 2465 N N . SER B 1 87 ? 3.666 -13.586 -10.68 1 97.19 87 SER B N 1
ATOM 2466 C CA . SER B 1 87 ? 3.734 -14.461 -11.852 1 97.19 87 SER B CA 1
ATOM 2467 C C . SER B 1 87 ? 5.035 -15.266 -11.867 1 97.19 87 SER B C 1
ATOM 2469 O O . SER B 1 87 ? 5.027 -16.469 -12.133 1 97.19 87 SER B O 1
ATOM 2471 N N . LEU B 1 88 ? 6.102 -14.641 -11.539 1 98.06 88 LEU B N 1
ATOM 2472 C CA . LEU B 1 88 ? 7.402 -15.305 -11.516 1 98.06 88 LEU B CA 1
ATOM 2473 C C . LEU B 1 88 ? 7.469 -16.328 -10.391 1 98.06 88 LEU B C 1
ATOM 2475 O O . LEU B 1 88 ? 7.938 -17.453 -10.594 1 98.06 88 LEU B O 1
ATOM 2479 N N . TYR B 1 89 ? 6.992 -15.992 -9.234 1 97.81 89 TYR B N 1
ATOM 2480 C CA . TYR B 1 89 ? 6.996 -16.891 -8.086 1 97.81 89 TYR B CA 1
ATOM 2481 C C . TYR B 1 89 ? 6.152 -18.125 -8.359 1 97.81 89 TYR B C 1
ATOM 2483 O O . TYR B 1 89 ? 6.602 -19.266 -8.148 1 97.81 89 TYR B O 1
ATOM 2491 N N . ASN B 1 90 ? 4.98 -17.922 -8.883 1 96.06 90 ASN B N 1
ATOM 2492 C CA . ASN B 1 90 ? 4.059 -19.031 -9.141 1 96.06 90 ASN B CA 1
ATOM 2493 C C . ASN B 1 90 ? 4.602 -19.984 -10.195 1 96.06 90 ASN B C 1
ATOM 2495 O O . ASN B 1 90 ? 4.352 -21.188 -10.133 1 96.06 90 ASN B O 1
ATOM 2499 N N . ALA B 1 91 ? 5.312 -19.438 -11.117 1 96.94 91 ALA B N 1
ATOM 2500 C CA . ALA B 1 91 ? 5.871 -20.25 -12.203 1 96.94 91 ALA B CA 1
ATOM 2501 C C . ALA B 1 91 ? 7.16 -20.938 -11.758 1 96.94 91 ALA B C 1
ATOM 2503 O O . ALA B 1 91 ? 7.746 -21.719 -12.508 1 96.94 91 ALA B O 1
ATOM 2504 N N . GLY B 1 92 ? 7.637 -20.672 -10.57 1 96.69 92 GLY B N 1
ATOM 2505 C CA . GLY B 1 92 ? 8.891 -21.25 -10.102 1 96.69 92 GLY B CA 1
ATOM 2506 C C . GLY B 1 92 ? 10.109 -20.672 -10.797 1 96.69 92 GLY B C 1
ATOM 2507 O O . GLY B 1 92 ? 11.109 -21.359 -10.969 1 96.69 92 GLY B O 1
ATOM 2508 N N . LEU B 1 93 ? 9.984 -19.375 -11.125 1 97.25 93 LEU B N 1
ATOM 2509 C CA . LEU B 1 93 ? 11.023 -18.797 -11.977 1 97.25 93 LEU B CA 1
ATOM 2510 C C . LEU B 1 93 ? 11.852 -17.781 -11.203 1 97.25 93 LEU B C 1
ATOM 2512 O O . LEU B 1 93 ? 12.641 -17.031 -11.797 1 97.25 93 LEU B O 1
ATOM 2516 N N . ALA B 1 94 ? 11.75 -17.828 -9.898 1 98 94 ALA B N 1
ATOM 2517 C CA . ALA B 1 94 ? 12.492 -16.844 -9.109 1 98 94 ALA B CA 1
ATOM 2518 C C . ALA B 1 94 ? 13.055 -17.484 -7.84 1 98 94 ALA B C 1
ATOM 2520 O O . ALA B 1 94 ? 12.305 -18 -7.012 1 98 94 ALA B O 1
ATOM 2521 N N . ASP B 1 95 ? 14.344 -17.438 -7.758 1 98.19 95 ASP B N 1
ATOM 2522 C CA . ASP B 1 95 ? 15.008 -17.828 -6.52 1 98.19 95 ASP B CA 1
ATOM 2523 C C . ASP B 1 95 ? 15.438 -16.609 -5.715 1 98.19 95 ASP B C 1
ATOM 2525 O O . ASP B 1 95 ? 15.562 -16.672 -4.488 1 98.19 95 ASP B O 1
ATOM 2529 N N . ILE B 1 96 ? 15.727 -15.547 -6.43 1 98.31 96 ILE B N 1
ATOM 2530 C CA . ILE B 1 96 ? 16.125 -14.266 -5.852 1 98.31 96 ILE B CA 1
ATOM 2531 C C . ILE B 1 96 ? 15.531 -13.125 -6.68 1 98.31 96 ILE B C 1
ATOM 2533 O O . ILE B 1 96 ? 15.469 -13.211 -7.906 1 98.31 96 ILE B O 1
ATOM 2537 N N . LEU B 1 97 ? 15.039 -12.125 -5.965 1 98.75 97 LEU B N 1
ATOM 2538 C CA . LEU B 1 97 ? 14.539 -10.938 -6.648 1 98.75 97 LEU B CA 1
ATOM 2539 C C . LEU B 1 97 ? 15.578 -9.82 -6.621 1 98.75 97 LEU B C 1
ATOM 2541 O O . LEU B 1 97 ? 16.172 -9.539 -5.578 1 98.75 97 LEU B O 1
ATOM 2545 N N . LEU B 1 98 ? 15.883 -9.305 -7.742 1 98.19 98 LEU B N 1
ATOM 2546 C CA . LEU B 1 98 ? 16.719 -8.125 -7.867 1 98.19 98 LEU B CA 1
ATOM 2547 C C . LEU B 1 98 ? 15.891 -6.898 -8.234 1 98.19 98 LEU B C 1
ATOM 2549 O O . LEU B 1 98 ? 15.188 -6.902 -9.25 1 98.19 98 LEU B O 1
ATOM 2553 N N . GLY B 1 99 ? 15.953 -5.98 -7.477 1 94.94 99 GLY B N 1
ATOM 2554 C CA . GLY B 1 99 ? 14.953 -4.922 -7.457 1 94.94 99 GLY B CA 1
ATOM 2555 C C . GLY B 1 99 ? 13.781 -5.223 -6.539 1 94.94 99 GLY B C 1
ATOM 2556 O O . GLY B 1 99 ? 13.93 -5.957 -5.559 1 94.94 99 GLY B O 1
ATOM 2557 N N . PRO B 1 100 ? 12.641 -4.559 -6.727 1 96.5 100 PRO B N 1
ATOM 2558 C CA . PRO B 1 100 ? 12.188 -3.395 -7.496 1 96.5 100 PRO B CA 1
ATOM 2559 C C . PRO B 1 100 ? 12.812 -2.088 -7.012 1 96.5 100 PRO B C 1
ATOM 2561 O O . PRO B 1 100 ? 13.414 -2.047 -5.934 1 96.5 100 PRO B O 1
ATOM 2564 N N . LEU B 1 101 ? 12.781 -1.146 -7.844 1 96 101 LEU B N 1
ATOM 2565 C CA . LEU B 1 101 ? 13.422 0.12 -7.516 1 96 101 LEU B CA 1
ATOM 2566 C C . LEU B 1 101 ? 12.398 1.169 -7.109 1 96 101 LEU B C 1
ATOM 2568 O O . LEU B 1 101 ? 12.734 2.166 -6.469 1 96 101 LEU B O 1
ATOM 2572 N N . CYS B 1 102 ? 11.18 1.016 -7.512 1 96.31 102 CYS B N 1
ATOM 2573 C CA . CYS B 1 102 ? 10.102 1.933 -7.148 1 96.31 102 CYS B CA 1
ATOM 2574 C C . CYS B 1 102 ? 9.492 1.551 -5.805 1 96.31 102 CYS B C 1
ATOM 2576 O O . CYS B 1 102 ? 9.086 0.405 -5.609 1 96.31 102 CYS B O 1
ATOM 2578 N N . PRO B 1 103 ? 9.305 2.514 -4.902 1 95.75 103 PRO B N 1
ATOM 2579 C CA . PRO B 1 103 ? 8.898 2.186 -3.533 1 95.75 103 PRO B CA 1
ATOM 2580 C C . PRO B 1 103 ? 7.516 1.536 -3.469 1 95.75 103 PRO B C 1
ATOM 2582 O O . PRO B 1 103 ? 7.293 0.626 -2.668 1 95.75 103 PRO B O 1
ATOM 2585 N N . TYR B 1 104 ? 6.633 1.975 -4.301 1 95.62 104 TYR B N 1
ATOM 2586 C CA . TYR B 1 104 ? 5.266 1.466 -4.262 1 95.62 104 TYR B CA 1
ATOM 2587 C C . TYR B 1 104 ? 5.188 0.07 -4.871 1 95.62 104 TYR B C 1
ATOM 2589 O O . TYR B 1 104 ? 4.184 -0.628 -4.707 1 95.62 104 TYR B O 1
ATOM 2597 N N . VAL B 1 105 ? 6.211 -0.342 -5.559 1 98.25 105 VAL B N 1
ATOM 2598 C CA . VAL B 1 105 ? 6.355 -1.725 -6.004 1 98.25 105 VAL B CA 1
ATOM 2599 C C . VAL B 1 105 ? 7.105 -2.531 -4.941 1 98.25 105 VAL B C 1
ATOM 2601 O O . VAL B 1 105 ? 6.684 -3.631 -4.578 1 98.25 105 VAL B O 1
ATOM 2604 N N . LEU B 1 106 ? 8.141 -1.935 -4.449 1 98.19 106 LEU B N 1
ATOM 2605 C CA . LEU B 1 106 ? 9.031 -2.627 -3.523 1 98.19 106 LEU B CA 1
ATOM 2606 C C . LEU B 1 106 ? 8.297 -3.018 -2.248 1 98.19 106 LEU B C 1
ATOM 2608 O O . LEU B 1 106 ? 8.461 -4.133 -1.749 1 98.19 106 LEU B O 1
ATOM 2612 N N . ALA B 1 107 ? 7.469 -2.16 -1.749 1 97.12 107 ALA B N 1
ATOM 2613 C CA . ALA B 1 107 ? 6.824 -2.383 -0.457 1 97.12 107 ALA B CA 1
ATOM 2614 C C . ALA B 1 107 ? 6 -3.666 -0.468 1 97.12 107 ALA B C 1
ATOM 2616 O O . ALA B 1 107 ? 6.273 -4.59 0.302 1 97.12 107 ALA B O 1
ATOM 2617 N N . PRO B 1 108 ? 5.055 -3.811 -1.376 1 98 108 PRO B N 1
ATOM 2618 C CA . PRO B 1 108 ? 4.281 -5.055 -1.352 1 98 108 PRO B CA 1
ATOM 2619 C C . PRO B 1 108 ? 5.109 -6.273 -1.748 1 98 108 PRO B C 1
ATOM 2621 O O . PRO B 1 108 ? 4.965 -7.344 -1.152 1 98 108 PRO B O 1
ATOM 2624 N N . VAL B 1 109 ? 5.996 -6.145 -2.695 1 98.75 109 VAL B N 1
ATOM 2625 C CA . VAL B 1 109 ? 6.789 -7.285 -3.141 1 98.75 109 VAL B CA 1
ATOM 2626 C C . VAL B 1 109 ? 7.672 -7.785 -1.997 1 98.75 109 VAL B C 1
ATOM 2628 O O . VAL B 1 109 ? 7.809 -8.992 -1.793 1 98.75 109 VAL B O 1
ATOM 2631 N N . ALA B 1 110 ? 8.227 -6.852 -1.273 1 98.25 110 ALA B N 1
ATOM 2632 C CA . ALA B 1 110 ? 9.078 -7.227 -0.147 1 98.25 110 ALA B CA 1
ATOM 2633 C C . ALA B 1 110 ? 8.266 -7.895 0.958 1 98.25 110 ALA B C 1
ATOM 2635 O O . ALA B 1 110 ? 8.75 -8.805 1.636 1 98.25 110 ALA B O 1
ATOM 2636 N N . ARG B 1 111 ? 7.09 -7.43 1.162 1 97.38 111 ARG B N 1
ATOM 2637 C CA . ARG B 1 111 ? 6.219 -8.086 2.129 1 97.38 111 ARG B CA 1
ATOM 2638 C C . ARG B 1 111 ? 5.926 -9.523 1.713 1 97.38 111 ARG B C 1
ATOM 2640 O O . ARG B 1 111 ? 6.043 -10.445 2.523 1 97.38 111 ARG B O 1
ATOM 2647 N N . TYR B 1 112 ? 5.57 -9.758 0.47 1 98.19 112 TYR B N 1
ATOM 2648 C CA . TYR B 1 112 ? 5.215 -11.086 -0.024 1 98.19 112 TYR B CA 1
ATOM 2649 C C . TYR B 1 112 ? 6.43 -12.008 -0.037 1 98.19 112 TYR B C 1
ATOM 2651 O O . TYR B 1 112 ? 6.328 -13.188 0.311 1 98.19 112 TYR B O 1
ATOM 2659 N N . SER B 1 113 ? 7.559 -11.438 -0.434 1 97.69 113 SER B N 1
ATOM 2660 C CA . SER B 1 113 ? 8.781 -12.234 -0.521 1 97.69 113 SER B CA 1
ATOM 2661 C C . SER B 1 113 ? 9.18 -12.789 0.843 1 97.69 113 SER B C 1
ATOM 2663 O O . SER B 1 113 ? 9.75 -13.875 0.934 1 97.69 113 SER B O 1
ATOM 2665 N N . SER B 1 114 ? 8.859 -12.039 1.896 1 96.81 114 SER B N 1
ATOM 2666 C CA . SER B 1 114 ? 9.133 -12.508 3.252 1 96.81 114 SER B CA 1
ATOM 2667 C C . SER B 1 114 ? 8.383 -13.797 3.555 1 96.81 114 SER B C 1
ATOM 2669 O O . SER B 1 114 ? 8.898 -14.672 4.258 1 96.81 114 SER B O 1
ATOM 2671 N N . VAL B 1 115 ? 7.227 -13.938 3.023 1 97.31 115 VAL B N 1
ATOM 2672 C CA . VAL B 1 115 ? 6.402 -15.133 3.219 1 97.31 115 VAL B CA 1
ATOM 2673 C C . VAL B 1 115 ? 6.859 -16.234 2.273 1 97.31 115 VAL B C 1
ATOM 2675 O O . VAL B 1 115 ? 6.898 -17.406 2.656 1 97.31 115 VAL B O 1
ATOM 2678 N N . TRP B 1 116 ? 7.277 -15.844 1.069 1 97.62 116 TRP B N 1
ATOM 2679 C CA . TRP B 1 116 ? 7.691 -16.797 0.042 1 97.62 116 TRP B CA 1
ATOM 2680 C C . TRP B 1 116 ? 9.07 -17.359 0.352 1 97.62 116 TRP B C 1
ATOM 2682 O O . TRP B 1 116 ? 9.484 -18.359 -0.233 1 97.62 116 TRP B O 1
ATOM 2692 N N . GLY B 1 117 ? 9.805 -16.703 1.188 1 97.44 117 GLY B N 1
ATOM 2693 C CA . GLY B 1 117 ? 11.18 -17.109 1.457 1 97.44 117 GLY B CA 1
ATOM 2694 C C . GLY B 1 117 ? 12.141 -16.719 0.343 1 97.44 117 GLY B C 1
ATOM 2695 O O . GLY B 1 117 ? 13.102 -17.453 0.074 1 97.44 117 GLY B O 1
ATOM 2696 N N . LEU B 1 118 ? 11.852 -15.648 -0.357 1 97.94 118 LEU B N 1
ATOM 2697 C CA . LEU B 1 118 ? 12.688 -15.172 -1.456 1 97.94 118 LEU B CA 1
ATOM 2698 C C . LEU B 1 118 ? 13.492 -13.945 -1.039 1 97.94 118 LEU B C 1
ATOM 2700 O O . LEU B 1 118 ? 12.914 -12.914 -0.684 1 97.94 118 LEU B O 1
ATOM 2704 N N . PRO B 1 119 ? 14.797 -14.023 -1.111 1 98.31 119 PRO B N 1
ATOM 2705 C CA . PRO B 1 119 ? 15.57 -12.805 -0.841 1 98.31 119 PRO B CA 1
ATOM 2706 C C . PRO B 1 119 ? 15.383 -11.734 -1.914 1 98.31 119 PRO B C 1
ATOM 2708 O O . PRO B 1 119 ? 15.219 -12.062 -3.094 1 98.31 119 PRO B O 1
ATOM 2711 N N . ILE B 1 120 ? 15.398 -10.523 -1.505 1 98.38 120 ILE B N 1
ATOM 2712 C CA . ILE B 1 120 ? 15.289 -9.375 -2.396 1 98.38 120 ILE B CA 1
ATOM 2713 C C . ILE B 1 120 ? 16.469 -8.43 -2.172 1 98.38 120 ILE B C 1
ATOM 2715 O O . ILE B 1 120 ? 16.75 -8.039 -1.039 1 98.38 120 ILE B O 1
ATOM 2719 N N . LEU B 1 121 ? 17.156 -8.156 -3.205 1 98 121 LEU B N 1
ATOM 2720 C CA . LEU B 1 121 ? 18.219 -7.16 -3.211 1 98 121 LEU B CA 1
ATOM 2721 C C . LEU B 1 121 ? 17.828 -5.953 -4.059 1 98 121 LEU B C 1
ATOM 2723 O O . LEU B 1 121 ? 17.375 -6.109 -5.195 1 98 121 LEU B O 1
ATOM 2727 N N . THR B 1 122 ? 17.938 -4.781 -3.479 1 98 122 THR B N 1
ATOM 2728 C CA . THR B 1 122 ? 17.531 -3.613 -4.258 1 98 122 THR B CA 1
ATOM 2729 C C . THR B 1 122 ? 18.484 -2.443 -3.99 1 98 122 THR B C 1
ATOM 2731 O O . THR B 1 122 ? 18.984 -2.287 -2.877 1 98 122 THR B O 1
ATOM 2734 N N . ALA B 1 123 ? 18.75 -1.701 -5.051 1 95.56 123 ALA B N 1
ATOM 2735 C CA . ALA B 1 123 ? 19.484 -0.443 -4.91 1 95.56 123 ALA B CA 1
ATOM 2736 C C . ALA B 1 123 ? 18.531 0.707 -4.586 1 95.56 123 ALA B C 1
ATOM 2738 O O . ALA B 1 123 ? 18.969 1.836 -4.355 1 95.56 123 ALA B O 1
ATOM 2739 N N . GLY B 1 124 ? 17.25 0.4 -4.566 1 94.88 124 GLY B N 1
ATOM 2740 C CA . GLY B 1 124 ? 16.234 1.359 -4.148 1 94.88 124 GLY B CA 1
ATOM 2741 C C . GLY B 1 124 ? 15.82 1.188 -2.699 1 94.88 124 GLY B C 1
ATOM 2742 O O . GLY B 1 124 ? 16.641 0.839 -1.848 1 94.88 124 GLY B O 1
ATOM 2743 N N . GLY B 1 125 ? 14.586 1.641 -2.393 1 95.69 125 GLY B N 1
ATOM 2744 C CA . GLY B 1 125 ? 14.016 1.41 -1.076 1 95.69 125 GLY B CA 1
ATOM 2745 C C . GLY B 1 125 ? 14.617 2.295 0 1 95.69 125 GLY B C 1
ATOM 2746 O O . GLY B 1 125 ? 14.922 1.824 1.098 1 95.69 125 GLY B O 1
ATOM 2747 N N . GLN B 1 126 ? 14.82 3.504 -0.272 1 95.44 126 GLN B N 1
ATOM 2748 C CA . GLN B 1 126 ? 15.484 4.383 0.683 1 95.44 126 GLN B CA 1
ATOM 2749 C C . GLN B 1 126 ? 14.508 4.879 1.747 1 95.44 126 GLN B C 1
ATOM 2751 O O . GLN B 1 126 ? 14.922 5.438 2.766 1 95.44 126 GLN B O 1
ATOM 2756 N N . ASN B 1 127 ? 13.281 4.645 1.563 1 93.25 127 ASN B N 1
ATOM 2757 C CA . ASN B 1 127 ? 12.273 5.055 2.535 1 93.25 127 ASN B CA 1
ATOM 2758 C C . ASN B 1 127 ? 12.531 4.445 3.908 1 93.25 127 ASN B C 1
ATOM 2760 O O . ASN B 1 127 ? 12.883 3.268 4.012 1 93.25 127 ASN B O 1
ATOM 2764 N N . ASP B 1 128 ? 12.266 5.184 4.906 1 89.25 128 ASP B N 1
ATOM 2765 C CA . ASP B 1 128 ? 12.594 4.742 6.258 1 89.25 128 ASP B CA 1
ATOM 2766 C C . ASP B 1 128 ? 11.68 3.602 6.699 1 89.25 128 ASP B C 1
ATOM 2768 O O . ASP B 1 128 ? 12.008 2.861 7.629 1 89.25 128 ASP B O 1
ATOM 2772 N N . ASN B 1 129 ? 10.57 3.443 6.059 1 89.25 129 ASN B N 1
ATOM 2773 C CA . ASN B 1 129 ? 9.672 2.342 6.379 1 89.25 129 ASN B CA 1
ATOM 2774 C C . ASN B 1 129 ? 10.359 0.989 6.227 1 89.25 129 ASN B C 1
ATOM 2776 O O . ASN B 1 129 ? 10.047 0.041 6.949 1 89.25 129 ASN B O 1
ATOM 2780 N N . PHE B 1 130 ? 11.273 0.9 5.367 1 93.5 130 PHE B N 1
ATOM 2781 C CA . PHE B 1 130 ? 11.922 -0.365 5.043 1 93.5 130 PHE B CA 1
ATOM 2782 C C . PHE B 1 130 ? 12.961 -0.728 6.098 1 93.5 130 PHE B C 1
ATOM 2784 O O . PHE B 1 130 ? 13.531 -1.817 6.059 1 93.5 130 PHE B O 1
ATOM 2791 N N . ASP B 1 131 ? 13.141 0.19 7.02 1 88.31 131 ASP B N 1
ATOM 2792 C CA . ASP B 1 131 ? 14.016 -0.11 8.148 1 88.31 131 ASP B CA 1
ATOM 2793 C C . ASP B 1 131 ? 13.359 -1.114 9.094 1 88.31 131 ASP B C 1
ATOM 2795 O O . ASP B 1 131 ? 14.047 -1.78 9.875 1 88.31 131 ASP B O 1
ATOM 2799 N N . HIS B 1 132 ? 12.086 -1.242 8.992 1 87.06 132 HIS B N 1
ATOM 2800 C CA . HIS B 1 132 ? 11.344 -2.121 9.891 1 87.06 132 HIS B CA 1
ATOM 2801 C C . HIS B 1 132 ? 11.219 -3.525 9.305 1 87.06 132 HIS B C 1
ATOM 2803 O O . HIS B 1 132 ? 10.18 -3.879 8.75 1 87.06 132 HIS B O 1
ATOM 2809 N N . LYS B 1 133 ? 12.109 -4.375 9.664 1 90.31 133 LYS B N 1
ATOM 2810 C CA . LYS B 1 133 ? 12.266 -5.68 9.023 1 90.31 133 LYS B CA 1
ATOM 2811 C C . LYS B 1 133 ? 11.203 -6.66 9.516 1 90.31 133 LYS B C 1
ATOM 2813 O O . LYS B 1 133 ? 10.703 -7.484 8.742 1 90.31 133 LYS B O 1
ATOM 2818 N N . GLU B 1 134 ? 10.906 -6.48 10.766 1 89.12 134 GLU B N 1
ATOM 2819 C CA . GLU B 1 134 ? 9.922 -7.406 11.328 1 89.12 134 GLU B CA 1
ATOM 2820 C C . GLU B 1 134 ? 8.586 -6.715 11.57 1 89.12 134 GLU B C 1
ATOM 2822 O O . GLU B 1 134 ? 8.539 -5.609 12.109 1 89.12 134 GLU B O 1
ATOM 2827 N N . PRO B 1 135 ? 7.52 -7.328 11.023 1 83.94 135 PRO B N 1
ATOM 2828 C CA . PRO B 1 135 ? 7.402 -8.625 10.359 1 83.94 135 PRO B CA 1
ATOM 2829 C C . PRO B 1 135 ? 7.41 -8.516 8.836 1 83.94 135 PRO B C 1
ATOM 2831 O O . PRO B 1 135 ? 7.344 -9.523 8.141 1 83.94 135 PRO B O 1
ATOM 2834 N N . HIS B 1 136 ? 7.594 -7.43 8.18 1 87.31 136 HIS B N 1
ATOM 2835 C CA . HIS B 1 136 ? 7.168 -7.234 6.797 1 87.31 136 HIS B CA 1
ATOM 2836 C C . HIS B 1 136 ? 8.344 -7.367 5.836 1 87.31 136 HIS B C 1
ATOM 2838 O O . HIS B 1 136 ? 8.188 -7.898 4.734 1 87.31 136 HIS B O 1
ATOM 2844 N N . TYR B 1 137 ? 9.523 -6.965 6.156 1 94.81 137 TYR B N 1
ATOM 2845 C CA . TYR B 1 137 ? 10.617 -6.793 5.203 1 94.81 137 TYR B CA 1
ATOM 2846 C C . TYR B 1 137 ? 11.836 -7.609 5.613 1 94.81 137 TYR B C 1
ATOM 2848 O O . TYR B 1 137 ? 12.977 -7.16 5.453 1 94.81 137 TYR B O 1
ATOM 2856 N N . LYS B 1 138 ? 11.578 -8.828 5.992 1 95.56 138 LYS B N 1
ATOM 2857 C CA . LYS B 1 138 ? 12.594 -9.664 6.629 1 95.56 138 LYS B CA 1
ATOM 2858 C C . LYS B 1 138 ? 13.711 -10.008 5.652 1 95.56 138 LYS B C 1
ATOM 2860 O O . LYS B 1 138 ? 14.875 -10.109 6.043 1 95.56 138 LYS B O 1
ATOM 2865 N N . LEU B 1 139 ? 13.477 -10.141 4.414 1 97.5 139 LEU B N 1
ATOM 2866 C CA . LEU B 1 139 ? 14.445 -10.656 3.453 1 97.5 139 LEU B CA 1
ATOM 2867 C C . LEU B 1 139 ? 14.883 -9.562 2.482 1 97.5 139 LEU B C 1
ATOM 2869 O O . LEU B 1 139 ? 15.469 -9.859 1.439 1 97.5 139 LEU B O 1
ATOM 2873 N N . LEU B 1 140 ? 14.492 -8.344 2.791 1 97.81 140 LEU B N 1
ATOM 2874 C CA . LEU B 1 140 ? 14.883 -7.203 1.969 1 97.81 140 LEU B CA 1
ATOM 2875 C C . LEU B 1 140 ? 16.297 -6.738 2.32 1 97.81 140 LEU B C 1
ATOM 2877 O O . LEU B 1 140 ? 16.578 -6.43 3.479 1 97.81 140 LEU B O 1
ATOM 2881 N N . THR B 1 141 ? 17.172 -6.742 1.399 1 97.31 141 THR B N 1
ATOM 2882 C CA . THR B 1 141 ? 18.484 -6.137 1.523 1 97.31 141 THR B CA 1
ATOM 2883 C C . THR B 1 141 ? 18.594 -4.883 0.661 1 97.31 141 THR B C 1
ATOM 2885 O O . THR B 1 141 ? 18.469 -4.953 -0.563 1 97.31 141 THR B O 1
ATOM 2888 N N . ARG B 1 142 ? 18.781 -3.807 1.25 1 95.94 142 ARG B N 1
ATOM 2889 C CA . ARG B 1 142 ? 18.938 -2.523 0.574 1 95.94 142 ARG B CA 1
ATOM 2890 C C . ARG B 1 142 ? 20.422 -2.201 0.367 1 95.94 142 ARG B C 1
ATOM 2892 O O . ARG B 1 142 ? 21.188 -2.164 1.327 1 95.94 142 ARG B O 1
ATOM 2899 N N . MET B 1 143 ? 20.734 -1.869 -0.829 1 93.44 143 MET B N 1
ATOM 2900 C CA . MET B 1 143 ? 22.141 -1.729 -1.172 1 93.44 143 MET B CA 1
ATOM 2901 C C . MET B 1 143 ? 22.562 -0.262 -1.196 1 93.44 143 MET B C 1
ATOM 2903 O O . MET B 1 143 ? 23.75 0.053 -1.295 1 93.44 143 MET B O 1
ATOM 2907 N N . ASN B 1 144 ? 21.672 0.693 -1.21 1 90 144 ASN B N 1
ATOM 2908 C CA . ASN B 1 144 ? 22 2.111 -1.312 1 90 144 ASN B CA 1
ATOM 2909 C C . ASN B 1 144 ? 21.562 2.879 -0.066 1 90 144 ASN B C 1
ATOM 2911 O O . ASN B 1 144 ? 21.359 4.09 -0.121 1 90 144 ASN B O 1
ATOM 2915 N N . GLY B 1 145 ? 21.422 2.318 1.035 1 87.44 145 GLY B N 1
ATOM 2916 C CA . GLY B 1 145 ? 21.172 2.996 2.295 1 87.44 145 GLY B CA 1
ATOM 2917 C C . GLY B 1 145 ? 19.719 3.439 2.453 1 87.44 145 GLY B C 1
ATOM 2918 O O . GLY B 1 145 ? 18.859 3.021 1.687 1 87.44 145 GLY B O 1
ATOM 2919 N N . SER B 1 146 ? 19.438 4.434 3.545 1 92.62 146 SER B N 1
ATOM 2920 C CA . SER B 1 146 ? 18.109 4.902 3.922 1 92.62 146 SER B CA 1
ATOM 2921 C C . SER B 1 146 ? 18.062 6.426 3.992 1 92.62 146 SER B C 1
ATOM 2923 O O . SER B 1 146 ? 19.078 7.074 4.203 1 92.62 146 SER B O 1
ATOM 2925 N N . TYR B 1 147 ? 16.922 6.98 3.725 1 93.88 147 TYR B N 1
ATOM 2926 C CA . TYR B 1 147 ? 16.719 8.422 3.883 1 93.88 147 TYR B CA 1
ATOM 2927 C C . TYR B 1 147 ? 16.969 8.852 5.324 1 93.88 147 TYR B C 1
ATOM 2929 O O . TYR B 1 147 ? 17.266 10.016 5.59 1 93.88 147 TYR B O 1
ATOM 2937 N N . SER B 1 148 ? 16.891 7.93 6.246 1 92.06 148 SER B N 1
ATOM 2938 C CA . SER B 1 148 ? 17.203 8.25 7.637 1 92.06 148 SER B CA 1
ATOM 2939 C C . SER B 1 148 ? 18.641 8.758 7.781 1 92.06 148 SER B C 1
ATOM 2941 O O . SER B 1 148 ? 18.922 9.609 8.625 1 92.06 148 SER B O 1
ATOM 2943 N N . GLN B 1 149 ? 19.531 8.195 6.957 1 93.19 149 GLN B N 1
ATOM 2944 C CA . GLN B 1 149 ? 20.922 8.656 6.969 1 93.19 149 GLN B CA 1
ATOM 2945 C C . GLN B 1 149 ? 21.031 10.102 6.484 1 93.19 149 GLN B C 1
ATOM 2947 O O . GLN B 1 149 ? 21.828 10.875 7.004 1 93.19 149 GLN B O 1
ATOM 2952 N N . ILE B 1 150 ? 20.234 10.406 5.562 1 91.75 150 ILE B N 1
ATOM 2953 C CA . ILE B 1 150 ? 20.172 11.789 5.098 1 91.75 150 ILE B CA 1
ATOM 2954 C C . ILE B 1 150 ? 19.719 12.703 6.234 1 91.75 150 ILE B C 1
ATOM 2956 O O . ILE B 1 150 ? 20.297 13.781 6.438 1 91.75 150 ILE B O 1
ATOM 2960 N N . GLY B 1 151 ? 18.719 12.266 6.98 1 93.44 151 GLY B N 1
ATOM 2961 C CA . GLY B 1 151 ? 18.281 13.016 8.148 1 93.44 151 GLY B CA 1
ATOM 2962 C C . GLY B 1 151 ? 19.391 13.289 9.133 1 93.44 151 GLY B C 1
ATOM 2963 O O . GLY B 1 151 ? 19.547 14.414 9.617 1 93.44 151 GLY B O 1
ATOM 2964 N N . THR B 1 152 ? 20.219 12.312 9.328 1 93.62 152 THR B N 1
ATOM 2965 C CA . THR B 1 152 ? 21.344 12.445 10.258 1 93.62 152 THR B CA 1
ATOM 2966 C C . THR B 1 152 ? 22.359 13.445 9.727 1 93.62 152 THR B C 1
ATOM 2968 O O . THR B 1 152 ? 22.891 14.266 10.484 1 93.62 152 THR B O 1
ATOM 2971 N N . ILE B 1 153 ? 22.641 13.336 8.484 1 95.25 153 ILE B N 1
ATOM 2972 C CA . ILE B 1 153 ? 23.594 14.25 7.863 1 95.25 153 ILE B CA 1
ATOM 2973 C C . ILE B 1 153 ? 23.094 15.688 7.996 1 95.25 153 ILE B C 1
ATOM 2975 O O . ILE B 1 153 ? 23.875 16.578 8.328 1 95.25 153 ILE B O 1
ATOM 2979 N N . VAL B 1 154 ? 21.812 15.891 7.773 1 95.19 154 VAL B N 1
ATOM 2980 C CA . VAL B 1 154 ? 21.25 17.234 7.867 1 95.19 154 VAL B CA 1
ATOM 2981 C C . VAL B 1 154 ? 21.391 17.75 9.289 1 95.19 154 VAL B C 1
ATOM 2983 O O . VAL B 1 154 ? 21.766 18.922 9.492 1 95.19 154 VAL B O 1
ATOM 2986 N N . LEU B 1 155 ? 21.156 16.938 10.281 1 95.38 155 LEU B N 1
ATOM 2987 C CA . LEU B 1 155 ? 21.312 17.359 11.672 1 95.38 155 LEU B CA 1
ATOM 2988 C C . LEU B 1 155 ? 22.75 17.797 11.945 1 95.38 155 LEU B C 1
ATOM 2990 O O . LEU B 1 155 ? 22.969 18.797 12.641 1 95.38 155 LEU B O 1
ATOM 2994 N N . GLN B 1 156 ? 23.688 17.062 11.414 1 97.19 156 GLN B N 1
ATOM 2995 C CA . GLN B 1 156 ? 25.094 17.391 11.617 1 97.19 156 GLN B CA 1
ATOM 2996 C C . GLN B 1 156 ? 25.453 18.734 10.969 1 97.19 156 GLN B C 1
ATOM 2998 O O . GLN B 1 156 ? 26.188 19.531 11.547 1 97.19 156 GLN B O 1
ATOM 3003 N N . VAL B 1 157 ? 24.922 18.906 9.875 1 96.81 157 VAL B N 1
ATOM 3004 C CA . VAL B 1 157 ? 25.172 20.156 9.172 1 96.81 157 VAL B CA 1
ATOM 3005 C C . VAL B 1 157 ? 24.578 21.328 9.961 1 96.81 157 VAL B C 1
ATOM 3007 O O . VAL B 1 157 ? 25.234 22.359 10.148 1 96.81 157 VAL B O 1
ATOM 3010 N N . LEU B 1 158 ? 23.328 21.156 10.391 1 95.25 158 LEU B N 1
ATOM 3011 C CA . LEU B 1 158 ? 22.656 22.188 11.172 1 95.25 158 LEU B CA 1
ATOM 3012 C C . LEU B 1 158 ? 23.469 22.516 12.43 1 95.25 158 LEU B C 1
ATOM 3014 O O . LEU B 1 158 ? 23.625 23.688 12.789 1 95.25 158 LEU B O 1
ATOM 3018 N N . ALA B 1 159 ? 23.984 21.516 13.039 1 95.94 159 ALA B N 1
ATOM 3019 C CA . ALA B 1 159 ? 24.781 21.703 14.25 1 95.94 159 ALA B CA 1
ATOM 3020 C C . ALA B 1 159 ? 26.078 22.453 13.945 1 95.94 159 ALA B C 1
ATOM 3022 O O . ALA B 1 159 ? 26.469 23.344 14.695 1 95.94 159 ALA B O 1
ATOM 3023 N N . LYS B 1 160 ? 26.688 22.062 12.945 1 97.19 160 LYS B N 1
ATOM 3024 C CA . LYS B 1 160 ? 27.953 22.672 12.555 1 97.19 160 LYS B CA 1
ATOM 3025 C C . LYS B 1 160 ? 27.797 24.188 12.367 1 97.19 160 LYS B C 1
ATOM 3027 O O . LYS B 1 160 ? 28.672 24.953 12.742 1 97.19 160 LYS B O 1
ATOM 3032 N N . PHE B 1 161 ? 26.672 24.625 11.828 1 96 161 PHE B N 1
ATOM 3033 C CA . PHE B 1 161 ? 26.484 26.031 11.508 1 96 161 PHE B CA 1
ATOM 3034 C C . PHE B 1 161 ? 25.594 26.703 12.555 1 96 161 PHE B C 1
ATOM 3036 O O . PHE B 1 161 ? 25.281 27.891 12.438 1 96 161 PHE B O 1
ATOM 3043 N N . ASN B 1 162 ? 25.141 25.953 13.43 1 94.88 162 ASN B N 1
ATOM 3044 C CA . ASN B 1 162 ? 24.328 26.453 14.539 1 94.88 162 ASN B CA 1
ATOM 3045 C C . ASN B 1 162 ? 23 27.016 14.047 1 94.88 162 ASN B C 1
ATOM 3047 O O . ASN B 1 162 ? 22.594 28.094 14.461 1 94.88 162 ASN B O 1
ATOM 3051 N N . TRP B 1 163 ? 22.531 26.406 13.07 1 91.5 163 TRP B N 1
ATOM 3052 C CA . TRP B 1 163 ? 21.188 26.734 12.617 1 91.5 163 TRP B CA 1
ATOM 3053 C C . TRP B 1 163 ? 20.125 26.047 13.469 1 91.5 163 TRP B C 1
ATOM 3055 O O . TRP B 1 163 ? 20.141 24.828 13.609 1 91.5 163 TRP B O 1
ATOM 3065 N N . LYS B 1 164 ? 19.172 26.719 13.969 1 90.31 164 LYS B N 1
ATOM 3066 C CA . LYS B 1 164 ? 18.281 26.172 14.984 1 90.31 164 LYS B CA 1
ATOM 3067 C C . LYS B 1 164 ? 16.844 26.141 14.484 1 90.31 164 LYS B C 1
ATOM 3069 O O . LYS B 1 164 ? 16.031 25.344 14.969 1 90.31 164 LYS B O 1
ATOM 3074 N N . VAL B 1 165 ? 16.531 27.047 13.57 1 91.31 165 VAL B N 1
ATOM 3075 C CA . VAL B 1 165 ? 15.164 27.109 13.062 1 91.31 165 VAL B CA 1
ATOM 3076 C C . VAL B 1 165 ? 15.125 26.594 11.625 1 91.31 165 VAL B C 1
ATOM 3078 O O . VAL B 1 165 ? 15.797 27.156 10.75 1 91.31 165 VAL B O 1
ATOM 3081 N N . VAL B 1 166 ? 14.391 25.547 11.398 1 92.62 166 VAL B N 1
ATOM 3082 C CA . VAL B 1 166 ? 14.352 24.906 10.086 1 92.62 166 VAL B CA 1
ATOM 3083 C C . VAL B 1 166 ? 12.914 24.859 9.578 1 92.62 166 VAL B C 1
ATOM 3085 O O . VAL B 1 166 ? 11.992 24.531 10.328 1 92.62 166 VAL B O 1
ATOM 3088 N N . ALA B 1 167 ? 12.727 25.266 8.406 1 93.94 167 ALA B N 1
ATOM 3089 C CA . ALA B 1 167 ? 11.469 25.094 7.68 1 93.94 167 ALA B CA 1
ATOM 3090 C C . ALA B 1 167 ? 11.68 24.234 6.434 1 93.94 167 ALA B C 1
ATOM 3092 O O . ALA B 1 167 ? 12.68 24.375 5.734 1 93.94 167 ALA B O 1
ATOM 3093 N N . LEU B 1 168 ? 10.727 23.359 6.176 1 93.5 168 LEU B N 1
ATOM 3094 C CA . LEU B 1 168 ? 10.859 22.438 5.062 1 93.5 168 LEU B CA 1
ATOM 3095 C C . LEU B 1 168 ? 9.789 22.688 4.008 1 93.5 168 LEU B C 1
ATOM 3097 O O . LEU B 1 168 ? 8.602 22.766 4.336 1 93.5 168 LEU B O 1
ATOM 3101 N N . LEU B 1 169 ? 10.242 22.859 2.842 1 94 169 LEU B N 1
ATOM 3102 C CA . LEU B 1 169 ? 9.383 22.891 1.665 1 94 169 LEU B CA 1
ATOM 3103 C C . LEU B 1 169 ? 9.625 21.672 0.78 1 94 169 LEU B C 1
ATOM 3105 O O . LEU B 1 169 ? 10.773 21.375 0.447 1 94 169 LEU B O 1
ATOM 3109 N N . PHE B 1 170 ? 8.469 20.984 0.501 1 94.69 170 PHE B N 1
ATOM 3110 C CA . PHE B 1 170 ? 8.695 19.766 -0.271 1 94.69 170 PHE B CA 1
ATOM 3111 C C . PHE B 1 170 ? 7.605 19.578 -1.321 1 94.69 170 PHE B C 1
ATOM 3113 O O . PHE B 1 170 ? 6.461 20 -1.117 1 94.69 170 PHE B O 1
ATOM 3120 N N . HIS B 1 171 ? 8.039 18.953 -2.346 1 95.62 171 HIS B N 1
ATOM 3121 C CA . HIS B 1 171 ? 7.102 18.594 -3.4 1 95.62 171 HIS B CA 1
ATOM 3122 C C . HIS B 1 171 ? 6.355 17.312 -3.057 1 95.62 171 HIS B C 1
ATOM 3124 O O . HIS B 1 171 ? 6.969 16.328 -2.641 1 95.62 171 HIS B O 1
ATOM 3130 N N . ASN B 1 172 ? 5.008 17.344 -3.242 1 93.81 172 ASN B N 1
ATOM 3131 C CA . ASN B 1 172 ? 4.148 16.156 -3.209 1 93.81 172 ASN B CA 1
ATOM 3132 C C . ASN B 1 172 ? 2.936 16.312 -4.117 1 93.81 172 ASN B C 1
ATOM 3134 O O . ASN B 1 172 ? 2.564 17.438 -4.473 1 93.81 172 ASN B O 1
ATOM 3138 N N . TYR B 1 173 ? 2.393 15.25 -4.477 1 90.5 173 TYR B N 1
ATOM 3139 C CA . TYR B 1 173 ? 1.3 15.297 -5.441 1 90.5 173 TYR B CA 1
ATOM 3140 C C . TYR B 1 173 ? -0.001 15.727 -4.773 1 90.5 173 TYR B C 1
ATOM 3142 O O . TYR B 1 173 ? -0.334 15.242 -3.688 1 90.5 173 TYR B O 1
ATOM 3150 N N . GLU B 1 174 ? -0.651 16.594 -5.414 1 83.81 174 GLU B N 1
ATOM 3151 C CA . GLU B 1 174 ? -2.004 16.938 -4.977 1 83.81 174 GLU B CA 1
ATOM 3152 C C . GLU B 1 174 ? -2.965 15.773 -5.227 1 83.81 174 GLU B C 1
ATOM 3154 O O . GLU B 1 174 ? -3.893 15.555 -4.445 1 83.81 174 GLU B O 1
ATOM 3159 N N . ASP B 1 175 ? -2.688 15.156 -6.348 1 81.12 175 ASP B N 1
ATOM 3160 C CA . ASP B 1 175 ? -3.441 13.945 -6.66 1 81.12 175 ASP B CA 1
ATOM 3161 C C . ASP B 1 175 ? -3.039 12.797 -5.738 1 81.12 175 ASP B C 1
ATOM 3163 O O . ASP B 1 175 ? -2.025 12.141 -5.965 1 81.12 175 ASP B O 1
ATOM 3167 N N . ARG B 1 176 ? -3.883 12.477 -4.875 1 77.5 176 ARG B N 1
ATOM 3168 C CA . ARG B 1 176 ? -3.578 11.508 -3.832 1 77.5 176 ARG B CA 1
ATOM 3169 C C . ARG B 1 176 ? -3.434 10.102 -4.418 1 77.5 176 ARG B C 1
ATOM 3171 O O . ARG B 1 176 ? -2.844 9.219 -3.791 1 77.5 176 ARG B O 1
ATOM 3178 N N . THR B 1 177 ? -4 9.883 -5.539 1 75.5 177 THR B N 1
ATOM 3179 C CA . THR B 1 177 ? -3.932 8.555 -6.148 1 75.5 177 THR B CA 1
ATOM 3180 C C . THR B 1 177 ? -2.504 8.234 -6.578 1 75.5 177 THR B C 1
ATOM 3182 O O . THR B 1 177 ? -2.174 7.07 -6.828 1 75.5 177 THR B O 1
ATOM 3185 N N . ARG B 1 178 ? -1.714 9.258 -6.535 1 84.75 178 ARG B N 1
ATOM 3186 C CA . ARG B 1 178 ? -0.332 9.07 -6.965 1 84.75 178 ARG B CA 1
ATOM 3187 C C . ARG B 1 178 ? 0.566 8.711 -5.785 1 84.75 178 ARG B C 1
ATOM 3189 O O . ARG B 1 178 ? 1.749 8.414 -5.965 1 84.75 178 ARG B O 1
ATOM 3196 N N . GLY B 1 179 ? 0.044 8.742 -4.656 1 87 179 GLY B N 1
ATOM 3197 C CA . GLY B 1 179 ? 0.868 8.531 -3.475 1 87 179 GLY B CA 1
ATOM 3198 C C . GLY B 1 179 ? 1.762 9.719 -3.156 1 87 179 GLY B C 1
ATOM 3199 O O . GLY B 1 179 ? 1.459 10.852 -3.539 1 87 179 GLY B O 1
ATOM 3200 N N . ASN B 1 180 ? 2.758 9.43 -2.416 1 91.25 180 ASN B N 1
ATOM 3201 C CA . ASN B 1 180 ? 3.703 10.469 -2.027 1 91.25 180 ASN B CA 1
ATOM 3202 C C . ASN B 1 180 ? 4.922 10.492 -2.949 1 91.25 180 ASN B C 1
ATOM 3204 O O . ASN B 1 180 ? 5.301 9.461 -3.506 1 91.25 180 ASN B O 1
ATOM 3208 N N . SER B 1 181 ? 5.477 11.617 -3.096 1 94.06 181 SER B N 1
ATOM 3209 C CA . SER B 1 181 ? 6.652 11.789 -3.945 1 94.06 181 SER B CA 1
ATOM 3210 C C . SER B 1 181 ? 7.922 11.344 -3.229 1 94.06 181 SER B C 1
ATOM 3212 O O . SER B 1 181 ? 7.918 11.148 -2.012 1 94.06 181 SER B O 1
ATOM 3214 N N . ASN B 1 182 ? 9.008 11.188 -4.066 1 91.31 182 ASN B N 1
ATOM 3215 C CA . ASN B 1 182 ? 10.305 10.898 -3.471 1 91.31 182 ASN B CA 1
ATOM 3216 C C . ASN B 1 182 ? 10.773 12.047 -2.574 1 91.31 182 ASN B C 1
ATOM 3218 O O . ASN B 1 182 ? 11.43 11.812 -1.557 1 91.31 182 ASN B O 1
ATOM 3222 N N . CYS B 1 183 ? 10.469 13.25 -3 1 95.06 183 CYS B N 1
ATOM 3223 C CA . CYS B 1 183 ? 10.805 14.422 -2.195 1 95.06 183 CYS B CA 1
ATOM 3224 C C . CYS B 1 183 ? 10.141 14.352 -0.825 1 95.06 183 CYS B C 1
ATOM 3226 O O . CYS B 1 183 ? 10.781 14.609 0.194 1 95.06 183 CYS B O 1
ATOM 3228 N N . TYR B 1 184 ? 8.883 14.047 -0.812 1 94.81 184 TYR B N 1
ATOM 3229 C CA . TYR B 1 184 ? 8.148 13.867 0.435 1 94.81 184 TYR B CA 1
ATOM 3230 C C . TYR B 1 184 ? 8.844 12.852 1.335 1 94.81 184 TYR B C 1
ATOM 3232 O O . TYR B 1 184 ? 9.062 13.109 2.52 1 94.81 184 TYR B O 1
ATOM 3240 N N . PHE B 1 185 ? 9.219 11.695 0.709 1 93.12 185 PHE B N 1
ATOM 3241 C CA . PHE B 1 185 ? 9.828 10.633 1.504 1 93.12 185 PHE B CA 1
ATOM 3242 C C . PHE B 1 185 ? 11.18 11.078 2.057 1 93.12 185 PHE B C 1
ATOM 3244 O O . PHE B 1 185 ? 11.5 10.812 3.219 1 93.12 185 PHE B O 1
ATOM 3251 N N . THR B 1 186 ? 11.938 11.742 1.226 1 94 186 THR B N 1
ATOM 3252 C CA . THR B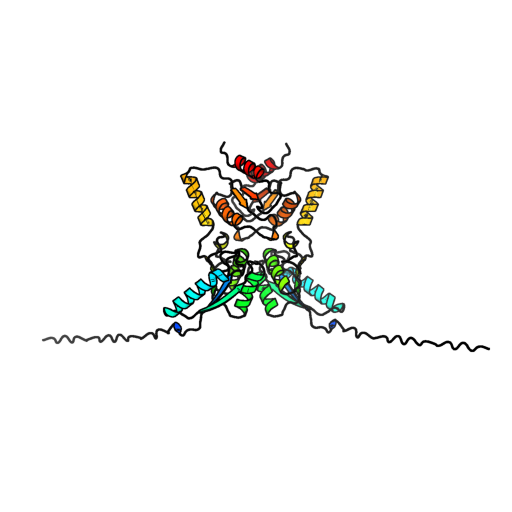 1 186 ? 13.258 12.203 1.645 1 94 186 THR B CA 1
ATOM 3253 C C . THR B 1 186 ? 13.141 13.203 2.787 1 94 186 THR B C 1
ATOM 3255 O O . THR B 1 186 ? 13.781 13.047 3.83 1 94 186 THR B O 1
ATOM 3258 N N . LEU B 1 187 ? 12.312 14.133 2.607 1 94.56 187 LEU B N 1
ATOM 3259 C CA . LEU B 1 187 ? 12.203 15.188 3.607 1 94.56 187 LEU B CA 1
ATOM 3260 C C . LEU B 1 187 ? 11.461 14.688 4.844 1 94.56 187 LEU B C 1
ATOM 3262 O O . LEU B 1 187 ? 11.617 15.25 5.934 1 94.56 187 LEU B O 1
ATOM 3266 N N . GLY B 1 188 ? 10.57 13.672 4.59 1 91.38 188 GLY B N 1
ATOM 3267 C CA . GLY B 1 188 ? 9.969 13.039 5.75 1 91.38 188 GLY B CA 1
ATOM 3268 C C . GLY B 1 188 ? 10.984 12.5 6.738 1 91.38 188 GLY B C 1
ATOM 3269 O O . GLY B 1 188 ? 10.812 12.633 7.949 1 91.38 188 GLY B O 1
ATOM 3270 N N . ALA B 1 189 ? 12.008 11.945 6.184 1 91.94 189 ALA B N 1
ATOM 3271 C CA . ALA B 1 189 ? 13.07 11.43 7.047 1 91.94 189 ALA B CA 1
ATOM 3272 C C . ALA B 1 189 ? 13.781 12.562 7.773 1 91.94 189 ALA B C 1
ATOM 3274 O O . ALA B 1 189 ? 14.125 12.438 8.953 1 91.94 189 ALA B O 1
ATOM 3275 N N . VAL B 1 190 ? 14.016 13.609 7.117 1 93.81 190 VAL B N 1
ATOM 3276 C CA . VAL B 1 190 ? 14.625 14.789 7.727 1 93.81 190 VAL B CA 1
ATOM 3277 C C . VAL B 1 190 ? 13.719 15.328 8.828 1 93.81 190 VAL B C 1
ATOM 3279 O O . VAL B 1 190 ? 14.18 15.617 9.938 1 93.81 190 VAL B O 1
ATOM 3282 N N . PHE B 1 191 ? 12.477 15.469 8.477 1 92.5 191 PHE B N 1
ATOM 3283 C CA . PHE B 1 191 ? 11.484 15.969 9.422 1 92.5 191 PHE B CA 1
ATOM 3284 C C . PHE B 1 191 ? 11.492 15.125 10.695 1 92.5 191 PHE B C 1
ATOM 3286 O O . PHE B 1 191 ? 11.461 15.672 11.805 1 92.5 191 PHE B O 1
ATOM 3293 N N . THR B 1 192 ? 11.562 13.828 10.523 1 88.38 192 THR B N 1
ATOM 3294 C CA . THR B 1 192 ? 11.594 12.914 11.656 1 88.38 192 THR B CA 1
ATOM 3295 C C . THR B 1 192 ? 12.867 13.117 12.477 1 88.38 192 THR B C 1
ATOM 3297 O O . THR B 1 192 ? 12.812 13.164 13.711 1 88.38 192 THR B O 1
ATOM 3300 N N . ALA B 1 193 ? 13.945 13.25 11.828 1 91.75 193 ALA B N 1
ATOM 3301 C CA . ALA B 1 193 ? 15.219 13.453 12.516 1 91.75 193 ALA B CA 1
ATOM 3302 C C . ALA B 1 193 ? 15.211 14.742 13.336 1 91.75 193 ALA B C 1
ATOM 3304 O O . ALA B 1 193 ? 15.844 14.828 14.391 1 91.75 193 ALA B O 1
ATOM 3305 N N . LEU B 1 194 ? 14.477 15.688 12.906 1 92.94 194 LEU B N 1
ATOM 3306 C CA . LEU B 1 194 ? 14.414 17 13.547 1 92.94 194 LEU B CA 1
ATOM 3307 C C . LEU B 1 194 ? 13.438 16.984 14.719 1 92.94 194 LEU B C 1
ATOM 3309 O O . LEU B 1 194 ? 13.195 18.016 15.344 1 92.94 194 LEU B O 1
ATOM 3313 N N . GLY B 1 195 ? 12.852 15.859 14.945 1 86.06 195 GLY B N 1
ATOM 3314 C CA . GLY B 1 195 ? 11.945 15.734 16.078 1 86.06 195 GLY B CA 1
ATOM 3315 C C . GLY B 1 195 ? 10.508 16.078 15.719 1 86.06 195 GLY B C 1
ATOM 3316 O O . GLY B 1 195 ? 9.711 16.406 16.594 1 86.06 195 GLY B O 1
ATOM 3317 N N . LYS B 1 196 ? 10.188 16.188 14.391 1 80.75 196 LYS B N 1
ATOM 3318 C CA . LYS B 1 196 ? 8.836 16.375 13.867 1 80.75 196 LYS B CA 1
ATOM 3319 C C . LYS B 1 196 ? 8.227 17.688 14.359 1 80.75 196 LYS B C 1
ATOM 3321 O O . LYS B 1 196 ? 7.035 17.734 14.672 1 80.75 196 LYS B O 1
ATOM 3326 N N . LYS B 1 197 ? 9.055 18.688 14.539 1 79.56 197 LYS B N 1
ATOM 3327 C CA . LYS B 1 197 ? 8.555 19.938 15.094 1 79.56 197 LYS B CA 1
ATOM 3328 C C . LYS B 1 197 ? 8.766 21.094 14.117 1 79.56 197 LYS B C 1
ATOM 3330 O O . LYS B 1 197 ? 8.172 22.156 14.273 1 79.56 197 LYS B O 1
ATOM 3335 N N . SER B 1 198 ? 9.5 20.828 13.148 1 85.69 198 SER B N 1
ATOM 3336 C CA . SER B 1 198 ? 9.812 21.891 12.203 1 85.69 198 SER B CA 1
ATOM 3337 C C . SER B 1 198 ? 8.602 22.234 11.336 1 85.69 198 SER B C 1
ATOM 3339 O O . SER B 1 198 ? 7.812 21.359 10.992 1 85.69 198 SER B O 1
ATOM 3341 N N . PHE B 1 199 ? 8.523 23.531 11.047 1 86.12 199 PHE B N 1
ATOM 3342 C CA . PHE B 1 199 ? 7.527 23.938 10.062 1 86.12 199 PHE B CA 1
ATOM 3343 C C . PHE B 1 199 ? 7.75 23.219 8.742 1 86.12 199 PHE B C 1
ATOM 3345 O O . PHE B 1 199 ? 8.891 23.031 8.312 1 86.12 199 PHE B O 1
ATOM 3352 N N . HIS B 1 200 ? 6.684 22.828 8.141 1 89.44 200 HIS B N 1
ATOM 3353 C CA . HIS B 1 200 ? 6.785 22.188 6.832 1 89.44 200 HIS B CA 1
ATOM 3354 C C . HIS B 1 200 ? 5.57 22.516 5.969 1 89.44 200 HIS B C 1
ATOM 3356 O O . HIS B 1 200 ? 4.469 22.703 6.488 1 89.44 200 HIS B O 1
ATOM 3362 N N . ARG B 1 201 ? 5.859 22.609 4.715 1 87.94 201 ARG B N 1
ATOM 3363 C CA . ARG B 1 201 ? 4.82 22.922 3.744 1 87.94 201 ARG B CA 1
ATOM 3364 C C . ARG B 1 201 ? 5.043 22.172 2.438 1 87.94 201 ARG B C 1
ATOM 3366 O O . ARG B 1 201 ? 6.152 22.156 1.905 1 87.94 201 ARG B O 1
ATOM 3373 N N . GLY B 1 202 ? 3.934 21.5 2.043 1 89.94 202 GLY B N 1
ATOM 3374 C CA . GLY B 1 202 ? 4.004 20.812 0.761 1 89.94 202 GLY B CA 1
ATOM 3375 C C . GLY B 1 202 ? 3.426 21.641 -0.38 1 89.94 202 GLY B C 1
ATOM 3376 O O . GLY B 1 202 ? 2.627 22.547 -0.155 1 89.94 202 GLY B O 1
ATOM 3377 N N . PHE B 1 203 ? 3.895 21.391 -1.547 1 91.62 203 PHE B N 1
ATOM 3378 C CA . PHE B 1 203 ? 3.34 21.938 -2.777 1 91.62 203 PHE B CA 1
ATOM 3379 C C . PHE B 1 203 ? 3.49 20.938 -3.928 1 91.62 203 PHE B C 1
ATOM 3381 O O . PHE B 1 203 ? 4.258 19.984 -3.832 1 91.62 203 PHE B O 1
ATOM 3388 N N . ASP B 1 204 ? 2.699 21.094 -4.848 1 93.75 204 ASP B N 1
ATOM 3389 C CA . ASP B 1 204 ? 2.818 20.281 -6.062 1 93.75 204 ASP B CA 1
ATOM 3390 C C . ASP B 1 204 ? 3.477 21.078 -7.188 1 93.75 204 ASP B C 1
ATOM 3392 O O . ASP B 1 204 ? 2.873 22 -7.734 1 93.75 204 ASP B O 1
ATOM 3396 N N . GLU B 1 205 ? 4.621 20.672 -7.551 1 93.5 205 GLU B N 1
ATOM 3397 C CA . GLU B 1 205 ? 5.41 21.422 -8.531 1 93.5 205 GLU B CA 1
ATOM 3398 C C . GLU B 1 205 ? 4.75 21.391 -9.906 1 93.5 205 GLU B C 1
ATOM 3400 O O . GLU B 1 205 ? 5.086 22.188 -10.781 1 93.5 205 GLU B O 1
ATOM 3405 N N . PHE B 1 206 ? 3.811 20.516 -10.07 1 92.5 206 PHE B N 1
ATOM 3406 C CA . PHE B 1 206 ? 3.162 20.391 -11.367 1 92.5 206 PHE B CA 1
ATOM 3407 C C . PHE B 1 206 ? 1.831 21.125 -11.383 1 92.5 206 PHE B C 1
ATOM 3409 O O . PHE B 1 206 ? 1.195 21.25 -12.43 1 92.5 206 PHE B O 1
ATOM 3416 N N . SER B 1 207 ? 1.439 21.547 -10.258 1 92.06 207 SER B N 1
ATOM 3417 C CA . SER B 1 207 ? 0.188 22.297 -10.18 1 92.06 207 SER B CA 1
ATOM 3418 C C . SER B 1 207 ? 0.346 23.703 -10.758 1 92.06 207 SER B C 1
ATOM 3420 O O . SER B 1 207 ? 1.242 24.438 -10.352 1 92.06 207 SER B O 1
ATOM 3422 N N . PRO B 1 208 ? -0.603 24.062 -11.648 1 91.06 208 PRO B N 1
ATOM 3423 C CA . PRO B 1 208 ? -0.534 25.422 -12.195 1 91.06 208 PRO B CA 1
ATOM 3424 C C . PRO B 1 208 ? -0.922 26.484 -11.172 1 91.06 208 PRO B C 1
ATOM 3426 O O . PRO B 1 208 ? -0.656 27.672 -11.383 1 91.06 208 PRO B O 1
ATOM 3429 N N . ASN B 1 209 ? -1.43 26.094 -10.102 1 88.19 209 ASN B N 1
ATOM 3430 C CA . ASN B 1 209 ? -1.938 27.016 -9.102 1 88.19 209 ASN B CA 1
ATOM 3431 C C . ASN B 1 209 ? -0.903 27.297 -8.008 1 88.19 209 ASN B C 1
ATOM 3433 O O . ASN B 1 209 ? -1.173 28.031 -7.062 1 88.19 209 ASN B O 1
ATOM 3437 N N . THR B 1 210 ? 0.232 26.703 -8.234 1 89.38 210 THR B N 1
ATOM 3438 C CA . THR B 1 210 ? 1.234 26.875 -7.188 1 89.38 210 THR B CA 1
ATOM 3439 C C . THR B 1 210 ? 1.762 28.312 -7.176 1 89.38 210 THR B C 1
ATOM 3441 O O . THR B 1 210 ? 2.275 28.797 -8.188 1 89.38 210 THR B O 1
ATOM 3444 N N . ASP B 1 211 ? 1.581 29 -6.066 1 91.69 211 ASP B N 1
ATOM 3445 C CA . ASP B 1 211 ? 2.123 30.328 -5.848 1 91.69 211 ASP B CA 1
ATOM 3446 C C . ASP B 1 211 ? 3.443 30.266 -5.082 1 91.69 211 ASP B C 1
ATOM 3448 O O . ASP B 1 211 ? 3.459 30.328 -3.852 1 91.69 211 ASP B O 1
ATOM 3452 N N . TYR B 1 212 ? 4.484 30.312 -5.793 1 91.88 212 TYR B N 1
ATOM 3453 C CA . TYR B 1 212 ? 5.809 30.141 -5.211 1 91.88 212 TYR B CA 1
ATOM 3454 C C . TYR B 1 212 ? 6.176 31.312 -4.32 1 91.88 212 TYR B C 1
ATOM 3456 O O . TYR B 1 212 ? 6.84 31.156 -3.297 1 91.88 212 TYR B O 1
ATOM 3464 N N . PHE B 1 213 ? 5.809 32.438 -4.707 1 93.62 213 PHE B N 1
ATOM 3465 C CA . PHE B 1 213 ? 6.102 33.625 -3.902 1 93.62 213 PHE B CA 1
ATOM 3466 C C . PHE B 1 213 ? 5.441 33.531 -2.531 1 93.62 213 PHE B C 1
ATOM 3468 O O . PHE B 1 213 ? 6.086 33.781 -1.509 1 93.62 213 PHE B O 1
ATOM 3475 N N . LYS B 1 214 ? 4.223 33.219 -2.586 1 91.88 214 LYS B N 1
ATOM 3476 C CA . LYS B 1 214 ? 3.494 33.062 -1.332 1 91.88 214 LYS B CA 1
ATOM 3477 C C . LYS B 1 214 ? 4.129 31.969 -0.467 1 91.88 214 LYS B C 1
ATOM 3479 O O . LYS B 1 214 ? 4.266 32.125 0.747 1 91.88 214 LYS B O 1
ATOM 3484 N N . LEU B 1 215 ? 4.469 30.875 -1.085 1 91.38 215 LEU B N 1
ATOM 3485 C CA . LEU B 1 215 ? 5.086 29.766 -0.37 1 91.38 215 LEU B CA 1
ATOM 3486 C C . LEU B 1 215 ? 6.395 30.188 0.285 1 91.38 215 LEU B C 1
ATOM 3488 O O . LEU B 1 215 ? 6.629 29.906 1.46 1 91.38 215 LEU B O 1
ATOM 3492 N N . LEU B 1 216 ? 7.191 30.891 -0.418 1 91.62 216 LEU B N 1
ATOM 3493 C CA . LEU B 1 216 ? 8.492 31.328 0.08 1 91.62 216 LEU B CA 1
ATOM 3494 C C . LEU B 1 216 ? 8.328 32.344 1.217 1 91.62 216 LEU B C 1
ATOM 3496 O O . LEU B 1 216 ? 9.102 32.312 2.18 1 91.62 216 LEU B O 1
ATOM 3500 N N . LYS B 1 217 ? 7.406 33.188 1.087 1 91.38 217 LYS B N 1
ATOM 3501 C CA . LYS B 1 217 ? 7.121 34.125 2.156 1 91.38 217 LYS B CA 1
ATOM 3502 C C . LYS B 1 217 ? 6.695 33.406 3.434 1 91.38 217 LYS B C 1
ATOM 3504 O O . LYS B 1 217 ? 7.137 33.781 4.527 1 91.38 217 LYS B O 1
ATOM 3509 N N . GLU B 1 218 ? 5.836 32.438 3.264 1 87.81 218 GLU B N 1
ATOM 3510 C CA . GLU B 1 218 ? 5.375 31.656 4.406 1 87.81 218 GLU B CA 1
ATOM 3511 C C . GLU B 1 218 ? 6.539 30.953 5.109 1 87.81 218 GLU B C 1
ATOM 3513 O O . GLU B 1 218 ? 6.641 31 6.34 1 87.81 218 GLU B O 1
ATOM 3518 N N . VAL B 1 219 ? 7.344 30.359 4.293 1 89.12 219 VAL B N 1
ATOM 3519 C CA . VAL B 1 219 ? 8.492 29.641 4.844 1 89.12 219 VAL B CA 1
ATOM 3520 C C . VAL B 1 219 ? 9.438 30.625 5.52 1 89.12 219 VAL B C 1
ATOM 3522 O O . VAL B 1 219 ? 9.992 30.344 6.582 1 89.12 219 VAL B O 1
ATOM 3525 N N . SER B 1 220 ? 9.641 31.766 4.949 1 89 220 SER B N 1
ATOM 3526 C CA . SER B 1 220 ? 10.523 32.781 5.512 1 89 220 SER B CA 1
ATOM 3527 C C . SER B 1 220 ? 10.016 33.25 6.871 1 89 220 SER B C 1
ATOM 3529 O O . SER B 1 220 ? 10.812 33.5 7.785 1 89 220 SER B O 1
ATOM 3531 N N . LEU B 1 221 ? 8.781 33.344 7 1 87.88 221 LEU B N 1
ATOM 3532 C CA . LEU B 1 221 ? 8.18 33.781 8.25 1 87.88 221 LEU B CA 1
ATOM 3533 C C . LEU B 1 221 ? 8.391 32.75 9.359 1 87.88 221 LEU B C 1
ATOM 3535 O O . LEU B 1 221 ? 8.5 33.125 10.531 1 87.88 221 LEU B O 1
ATOM 3539 N N . HIS B 1 222 ? 8.539 31.5 8.938 1 85.38 222 HIS B N 1
ATOM 3540 C CA . HIS B 1 222 ? 8.633 30.438 9.93 1 85.38 222 HIS B CA 1
ATOM 3541 C C . HIS B 1 222 ? 10.078 30 10.148 1 85.38 222 HIS B C 1
ATOM 3543 O O . HIS B 1 222 ? 10.359 29.188 11.023 1 85.38 222 HIS B O 1
ATOM 3549 N N . SER B 1 223 ? 10.93 30.438 9.297 1 77.31 223 SER B N 1
ATOM 3550 C CA . SER B 1 223 ? 12.336 30.062 9.414 1 77.31 223 SER B CA 1
ATOM 3551 C C . SER B 1 223 ? 13.148 31.156 10.102 1 77.31 223 SER B C 1
ATOM 3553 O O . SER B 1 223 ? 14.328 30.969 10.398 1 77.31 223 SER B O 1
ATOM 3555 N N . ARG B 1 224 ? 12.641 32.375 10.281 1 65.62 224 ARG B N 1
ATOM 3556 C CA . ARG B 1 224 ? 13.398 33.469 10.867 1 65.62 224 ARG B CA 1
ATOM 3557 C C . ARG B 1 224 ? 13.312 33.438 12.391 1 65.62 224 ARG B C 1
ATOM 3559 O O . ARG B 1 224 ? 12.273 33.094 12.953 1 65.62 224 ARG B O 1
ATOM 3566 N N . SER B 1 225 ? 14.445 33.125 13.078 1 53.69 225 SER B N 1
ATOM 3567 C CA . SER B 1 225 ? 14.594 33.344 14.516 1 53.69 225 SER B CA 1
ATOM 3568 C C . SER B 1 225 ? 14.164 34.75 14.922 1 53.69 225 SER B C 1
ATOM 3570 O O . SER B 1 225 ? 14.312 35.688 14.156 1 53.69 225 SER B O 1
ATOM 3572 N N . LYS B 1 226 ? 13.141 34.875 15.812 1 44.66 226 LYS B N 1
ATOM 3573 C CA . LYS B 1 226 ? 13.109 36.156 16.484 1 44.66 226 LYS B CA 1
ATOM 3574 C C . LYS B 1 226 ? 14.469 36.531 17.062 1 44.66 226 LYS B C 1
ATOM 3576 O O . LYS B 1 226 ? 15.195 35.656 17.547 1 44.66 226 LYS B O 1
#

Organism: Nephila pilipes (NCBI:txid299642)

Radius of gyration: 31.29 Å; Cα contacts (8 Å, |Δi|>4): 720; chains: 2; bounding box: 140×88×86 Å

Secondary structure (DSSP, 8-state):
----------------------GGGSPPEEEEEEE---TTSTT-HHHHHHHHHHHHHHHHHTTPPPEEEEEEE-TT-TTHHHHHHHHHHHTT--SEEE---SHHHHHHHHHHHHHHT--EEES---SGGGG-TTTT-TTEEESS--HHHHHHHHHHHHHHHT----EEEEE--SSGGG---HHHHHHHHHHHHTTS-SEEEEE-TT-TT--HHHHHHHHHHHH---/----------------------GGGSPPEEEEEEE---TTSTT-HHHHHHHHHHHHHHHHHTTPPPEEEEEEE-TT-TTHHHHHHHHHHHTT--SEEE---SHHHHHHHHHHHHHHT--EEES---SGGGG-TTTT-TTEEESS--HHHHHHHHHHHHHHHT----EEEEE--SSGGG---HHHHHHHHHHHHTTS-SEEEEE-TT-TT--HHHHHHHHHHHHS--

Sequence (452 aa):
MTFLRVIFCLVIISHYAASETDISRLPPVRLAVLAPDDDSLPFSLHKILPAILYAVRTLLRQGGRPMEVLYRDTQCSSTYGPLAAFSLYNAGLADILLGPLCPYVLAPVARYSSVWGLPILTAGGQNDNFDHKEPHYKLLTRMNGSYSQIGTIVLQVLAKFNWKVVALLFHNYEDRTRGNSNCYFTLGAVFTALGKKSFHRGFDEFSPNTDYFKLLKEVSLHSRSKMTFLRVIFCLVIISHYAASETDISRLPPVRLAVLAPDDDSLPFSLHKILPAILYAVRTLLRQGGRPMEVLYRDTQCSSTYGPLAAFSLYNAGLADILLGPLCPYVLAPVARYSSVWGLPILTAGGQNDNFDHKEPHYKLLTRMNGSYSQIGTIVLQVLAKFNWKVVALLFHNYEDRTRGNSNCYFTLGAVFTALGKKSFHRGFDEFSPNTDYFKLLKEVSLHSRSK

Solvent-accessible surface area (backbone atoms only — not comparable to full-atom values): 24994 Å² total; per-residue (Å²): 137,85,82,79,79,78,78,79,78,78,76,78,76,73,75,73,73,68,75,72,73,60,51,56,73,44,80,59,46,29,38,26,35,33,25,27,77,43,83,91,41,90,64,9,39,85,66,45,48,62,59,51,53,49,52,52,52,52,40,38,74,72,59,32,56,37,68,44,81,44,75,44,62,18,68,68,23,67,48,50,19,38,51,46,54,48,52,33,51,75,69,70,52,48,57,31,36,37,34,37,54,39,57,65,22,28,53,59,40,34,27,46,24,42,76,71,71,30,44,26,40,19,73,24,55,33,48,60,72,65,72,50,28,80,86,42,28,64,37,57,43,60,70,60,53,44,28,48,58,53,13,52,51,50,51,52,51,30,58,75,70,66,57,83,58,55,54,44,79,35,45,32,53,79,56,63,90,70,47,76,33,70,52,37,49,43,48,47,26,31,40,52,63,65,66,68,67,59,53,69,46,76,43,31,87,81,47,90,80,62,54,64,66,61,51,50,51,54,44,50,66,61,32,54,77,132,136,86,80,80,80,78,78,78,77,77,76,78,74,73,75,72,73,68,75,72,73,61,50,56,74,44,79,60,46,28,36,26,34,34,26,26,76,43,81,89,42,89,65,9,39,85,65,44,47,61,57,51,53,49,52,52,52,51,40,38,73,72,60,32,57,39,69,42,81,44,75,43,63,18,69,68,22,66,47,49,19,38,51,46,54,48,53,33,51,76,68,69,52,47,59,30,36,38,35,36,54,41,57,67,22,27,54,59,41,34,26,46,24,41,74,71,71,32,43,26,39,18,72,25,56,33,48,60,72,65,72,48,30,80,88,40,28,64,37,56,44,61,71,61,53,46,27,48,57,52,14,53,52,51,52,51,51,31,57,75,70,65,56,84,59,52,54,44,77,36,45,33,53,80,55,64,91,69,45,75,32,70,51,37,48,43,48,46,27,32,40,53,64,66,66,68,66,59,53,68,45,77,43,32,87,81,46,89,80,59,54,62,67,62,51,51,50,54,43,50,67,62,32,55,75,129

Nearest PDB structures (foldseek):
  1jdp-assembly1_B  TM=8.809E-01  e=3.741E-16  Homo sapiens
  1yk0-assembly1_A  TM=8.667E-01  e=1.347E-15  Homo sapiens
  1jdn-assembly1_A-2  TM=8.274E-01  e=2.904E-15  Homo sapiens
  3a3k-assembly2_B  TM=8.817E-01  e=2.409E-13  Rattus norvegicus
  1t34-assembly1_B  TM=8.799E-01  e=2.739E-13  Rattus norvegicus

InterPro domains:
  IPR001828 Receptor, ligand binding region [PF01094] (49-180)
  IPR028082 Periplasmic binding protein-like I [SSF53822] (27-220)
  IPR052612 Atrial Natriuretic Peptide Clearance Receptor [PTHR44755] (23-198)

Foldseek 3Di:
DPPPPPPPPPPPPPPPPPVPPQLQPDDAAQEEEEEACDPVDCTHCVNCVVVVVVVQVVCVVVSHHHYDYHYDHLNLDLPSLLVVLVVCLVVVRHQEYEDDARQSSCQQSQQVCLVSVHAYEYCHDQFCVCVCCPPGRVRYDHDNHHLLVVLVVVVVVCVVVVQDADEEEFEFDPPCVVPGDPRCRNVVSNCVSNVVPHHYDYDHPPDPPDDVVVVVVVRVVRRDDD/DPPPPPPPPPPPPPPPPPVPPQLQPDDAAFEEEEEACDVVDCTHCVNCVVVVVVVQVVCVVVSHYHYDYHYDHLNLDLPSLLVVLVVCLVVVRHQEYEDDARQSSCQQSQQVCLVSVHAYEYCHDQFCVCVCCPPGRVRYDHDNHHLLVVLVVVVVVCVVVVQLADEEEFEFDPPCVVPGDPRCRNVVSNCVSNVVPHHYDYDHPPDPPDDVVVVVVVRVVRRDDD

pLDDT: mean 89.37, std 14.12, range [36.94, 98.81]